Protein AF-0000000084917570 (afdb_homodimer)

Radius of gyration: 26.4 Å; Cα contacts (8 Å, |Δi|>4): 938; chains: 2; bounding box: 60×86×59 Å

pLDDT: mean 88.28, std 9.29, range [51.84, 98.56]

Secondary structure (DSSP, 8-state):
--HHHHHHHHHHHHS-TTS-HHHHHHHHHT--HHHHHHHHTTSSPPBHHHHHHHHHHTT--HHHHH--SSEEEEEEPPP--SHHHHHHHHHHHHHHHGGGGSS--EEEEEESSS-GGGS-SSSHHHHHHHHHHHHHH-TT----GGG----GGGHHHHHHHHHHHHHSEEEEEE-TTTTHHHHHHHHHHHHTTSS-HHHHHHHHHHHHHHHHHHHHHHH-SSSSEEEEE-SS-----EEEEE-SS-EEEEEEEETTEEEEE--HHHHHHHHHHHHHHHHTSEESTTS-HHHHHHHHHHHHHHHHHHHHHHHHHH-/--HHHHHHHHHHHHS-TTS-HHHHHHHHHT--HHHHH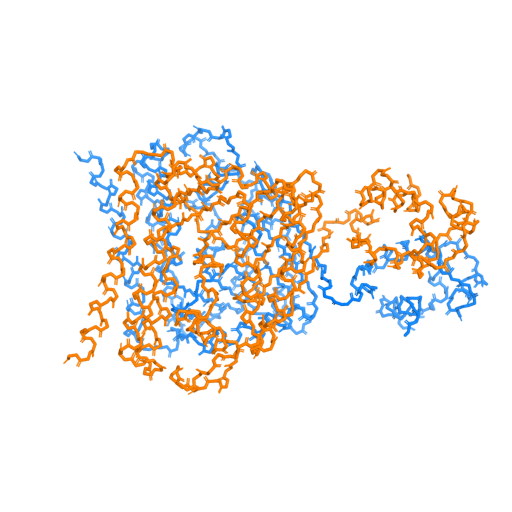HHHTTSSPPBHHHHHHHHHHTT--HHHHHH--SEEEEEEPPP--SHHHHHHHHHHHHHHHGGGGSS--EEEEEESSS-GGGS-SSSHHHHHHHHHHHHHH-TT----GGG----GGGHHHHHHHHHHHHHSEEEEEE-TTTTHHHHHHHHHHHHTTSS-HHHHHHHHHHHHHHHHHHHHHHH-SSSSEEEEE-SS-----EEEEE-SS-EEEEEEEETTEEEEE--HHHHHHHHHHHHHHHHTSEESTTS-HHHHHHHHHHHHHHHHHHHHHHHHHH-

Organism: Flavobacterium indicum (strain DSM 17447 / CIP 109464 / GPTSA100-9) (NCBI:txid1094466)

Foldseek 3Di:
DPLLQLLLVVVCVQDDPVDDSLVVLCVQQVHDSVVSVCSNVPVDDDDPVSSVSSCVVSVNDSCVRPPDDDDDDWDKQDDDQDLVSVLVLLVVVLVVLVVCLVDAKEKEWEFLADAPLLLDADDLSVLLLVVLSNVVNYVPDPAASVPRDRDCVSNVSSVSVNVSCQRYQYEYEDELCHHVVSLVSLLVCDVVVRYDLVSSVRSLVSSLVSLVVLLVQLQDPPGSYWYWYQHPDNTQGKMWMDDPPWIKIWGDDDDRMTIIDGDPVVRVVVVVVVVVSRVNTHTSSPDDPVVSCVSSVSNVVVSVVSNVVSVVVVD/DPLLQLLLVVVCLLDDPVDDSLVVLCVQQVHDSVVSVCSNVPVDDDDPVSSVSSCVVSVNDSCVSPVVDPDDDWDKQDDDQDLVSVLVLLVVVLVVLVVCLVDAKEKEWEFLADAPLLLDADDLSVLLLVVLSNVVNYVPDPAASVPRDRDCPSNVSSVSVNVSCQRYQYEYEDELCHHVVSLVSLLVCDVVVRYDLVSSVRSLVSSLVSLVVLLVQLQDPPGSYWYWYQHPDNTQGKMWMDDPRWIKIWGDDDDRMIIIDGDPVVRVVVVVVVVVSRVNTHTSSPDDPVVSCVSSVSNVVVSVVSNVVSVVVVD

Nearest PDB structures (foldseek):
  3op9-assembly1_A  TM=5.181E-01  e=2.361E-02  Listeria innocua
  4ia8-assembly1_B  TM=7.062E-01  e=4.917E-01  Enterobacter sp. RFL1396
  3g5g-assembly5_I  TM=7.126E-01  e=8.934E-01  Enterobacter sp. RFL1396
  6jq1-assembly1_A  TM=5.997E-01  e=4.029E-01  Deinococcus geothermalis DSM 11300
  3g5g-assembly1_A  TM=7.141E-01  e=1.398E+00  Enterobacter sp. RFL1396

Sequence (630 aa):
MKNQELLLKHIRTKISNKQSLLEEIAQTLSISYDAAHRRVSGKTKFTIEETIALCNHYSISMDQLFLNGNNYILEKTKTIKSVLDFKDYLSNSVQILNRYKSAPSTAFYSAKDIPLHYTIGGSLLSKFKLYVWISMLNAEQNNKFEHFSLNTSMLEESSQLITIFNSVNRIEIWNDTTINSSLQQLMYFFEAGLINFDNALLVLEEIKQIVEKVEQLTQSKKTNFELFYNELLLLNNTVLFTNTDDTHYFIPHNMLSYYVTSDKNICNEEQEYIYHQLKNSKSLSNSGTKDQKIFFNRMYQKIEFYKTKIIQYIEMKNQELLLKHIRTKISNKQSLLEEIAQTLSISYDAAHRRVSGKTKFTIEETIALCNHYSISMDQLFLNGNNYILEKTKTIKSVLDFKDYLSNSVQILNRYKSAPSTAFYSAKDIPLHYTIGGSLLSKFKLYVWISMLNAEQNNKFEHFSLNTSMLEESSQLITIFNSVNRIEIWNDTTINSSLQQLMYFFEAGLINFDNALLVLEEIKQIVEKVEQLTQSKKTNFELFYNELLLLNNTVLFTNTDDTHYFIPHNMLSYYVTSDKNICNEEQEYIYHQLKNSKSLSNSGTKDQKIFFNRMYQKIEFYKTKIIQYIE

Solvent-accessible surface area (backbone atoms only — not comparable to full-atom values): 33606 Å² total; per-residue (Å²): 132,57,67,66,55,53,50,53,55,52,49,52,72,75,45,59,90,87,54,54,67,50,58,48,48,11,60,75,67,69,49,50,66,66,58,25,46,33,41,76,69,59,77,38,78,47,32,46,65,52,46,51,50,51,27,59,73,70,69,46,58,50,39,69,71,63,47,67,82,51,54,40,66,31,36,48,55,68,75,49,68,46,72,68,40,44,35,50,50,38,44,52,50,36,66,68,51,54,70,43,60,81,46,82,23,38,34,41,34,33,23,36,42,70,57,63,68,78,47,46,61,75,46,69,45,19,47,48,51,52,51,50,52,43,41,58,58,27,86,79,56,80,71,40,50,89,76,57,75,78,66,72,80,38,43,60,38,32,48,50,41,36,50,45,61,70,63,24,35,30,40,36,35,36,36,93,52,15,58,45,42,63,53,38,37,52,51,51,37,38,75,69,66,33,35,54,71,68,58,50,53,50,34,51,50,48,53,50,48,51,54,52,49,53,53,52,45,30,71,40,84,86,50,58,48,41,37,27,45,30,74,51,58,76,49,66,48,32,36,38,40,38,43,96,87,48,51,42,36,36,39,55,70,55,96,70,26,38,31,41,32,61,50,65,68,61,44,50,53,49,51,52,49,49,54,40,49,52,69,70,23,46,51,44,44,79,44,56,70,63,61,43,49,53,57,52,45,54,49,52,50,52,52,51,50,52,51,50,50,58,59,56,68,78,106,132,58,66,66,56,52,51,52,54,53,50,53,72,73,43,59,90,88,54,54,66,50,57,50,48,11,60,75,66,70,49,51,64,66,59,24,45,33,41,76,72,59,76,37,77,48,33,45,65,51,45,51,50,51,27,62,73,70,70,47,40,49,34,31,73,70,59,73,39,59,43,40,59,28,37,43,54,67,74,49,70,46,72,67,40,45,36,49,51,38,44,51,51,36,64,68,49,54,70,44,60,81,46,84,22,38,36,41,35,33,24,35,41,71,56,64,66,77,46,46,58,74,46,69,45,19,47,46,52,51,49,50,51,43,41,59,59,27,85,79,56,80,69,39,50,87,75,58,74,78,66,70,82,38,43,61,38,32,48,52,42,35,49,46,60,69,64,23,34,32,38,37,34,36,35,92,52,14,58,45,42,62,54,36,37,52,51,51,36,38,75,70,66,33,36,56,72,68,60,50,52,51,34,51,48,48,55,49,48,50,53,51,50,52,53,50,46,30,70,40,85,87,49,57,48,39,37,27,45,31,74,51,58,79,48,69,48,32,36,37,40,37,44,97,86,48,49,40,34,37,40,54,71,54,97,69,25,36,30,40,35,63,50,63,67,62,45,50,53,48,50,52,50,50,53,41,49,52,68,69,25,46,50,43,44,81,44,57,72,64,61,42,49,54,58,52,46,55,49,52,50,51,53,49,50,53,51,50,50,59,59,56,66,79,106

Structure (mmCIF, N/CA/C/O backbone):
data_AF-0000000084917570-model_v1
#
loop_
_entity.id
_entity.type
_entity.pdbx_description
1 polymer 'Transcription regulator BetR N-terminal domain-containing protein'
#
loop_
_atom_site.group_PDB
_atom_site.id
_atom_site.type_symbol
_atom_site.label_atom_id
_atom_site.label_alt_id
_atom_site.label_comp_id
_atom_site.label_asym_id
_atom_site.label_entity_id
_atom_site.label_seq_id
_atom_site.pdbx_PDB_ins_code
_atom_site.Cartn_x
_atom_site.Cartn_y
_atom_site.Cartn_z
_atom_site.occupancy
_atom_site.B_iso_or_equiv
_atom_site.auth_seq_id
_atom_site.auth_comp_id
_atom_site.auth_asym_id
_atom_site.auth_atom_id
_atom_site.pdbx_PDB_model_num
ATOM 1 N N . MET A 1 1 ? -0.33 -35.25 2.361 1 51.84 1 MET A N 1
ATOM 2 C CA . MET A 1 1 ? -1.294 -35.594 1.32 1 51.84 1 MET A CA 1
ATOM 3 C C . MET A 1 1 ? -0.733 -35.281 -0.063 1 51.84 1 MET A C 1
ATOM 5 O O . MET A 1 1 ? -0.106 -34.25 -0.265 1 51.84 1 MET A O 1
ATOM 9 N N . LYS A 1 2 ? -0.771 -36.312 -1.114 1 84.75 2 LYS A N 1
ATOM 10 C CA . LYS A 1 2 ? -0.271 -36.188 -2.477 1 84.75 2 LYS A CA 1
ATOM 11 C C . LYS A 1 2 ? -1.052 -35.094 -3.236 1 84.75 2 LYS A C 1
ATOM 13 O O . LYS A 1 2 ? -2.246 -34.906 -2.998 1 84.75 2 LYS A O 1
ATOM 18 N N . ASN A 1 3 ? -0.419 -34.156 -3.887 1 88.31 3 ASN A N 1
ATOM 19 C CA . ASN A 1 3 ? -1.024 -33.062 -4.602 1 88.31 3 ASN A CA 1
ATOM 20 C C . ASN A 1 3 ? -2.197 -33.5 -5.465 1 88.31 3 ASN A C 1
ATOM 22 O O . ASN A 1 3 ? -3.193 -32.781 -5.594 1 88.31 3 ASN A O 1
ATOM 26 N N . GLN A 1 4 ? -2.041 -34.75 -5.879 1 92.62 4 GLN A N 1
ATOM 27 C CA . GLN A 1 4 ? -3.121 -35.312 -6.691 1 92.62 4 GLN A CA 1
ATOM 28 C C . GLN A 1 4 ? -4.379 -35.531 -5.852 1 92.62 4 GLN A C 1
ATOM 30 O O . GLN A 1 4 ? -5.488 -35.25 -6.297 1 92.62 4 GLN A O 1
ATOM 35 N N . GLU A 1 5 ? -4.168 -36.031 -4.703 1 91.31 5 GLU A N 1
ATOM 36 C CA . GLU A 1 5 ? -5.289 -36.25 -3.791 1 91.31 5 GLU A CA 1
ATOM 37 C C . GLU A 1 5 ? -5.918 -34.906 -3.387 1 91.31 5 GLU A C 1
ATOM 39 O O . GLU A 1 5 ? -7.137 -34.812 -3.26 1 91.31 5 GLU A O 1
ATOM 44 N N . LEU A 1 6 ? -5.102 -33.969 -3.15 1 90.06 6 LEU A N 1
ATOM 45 C CA . LEU A 1 6 ? -5.566 -32.625 -2.795 1 90.06 6 LEU A CA 1
ATOM 46 C C . LEU A 1 6 ? -6.445 -32.062 -3.896 1 90.06 6 LEU A C 1
ATOM 48 O O . LEU A 1 6 ? -7.484 -31.453 -3.615 1 90.06 6 LEU A O 1
ATOM 52 N N . LEU A 1 7 ? -5.988 -32.219 -5.09 1 92.69 7 LEU A N 1
ATOM 53 C CA . LEU A 1 7 ? -6.742 -31.719 -6.238 1 92.69 7 LEU A CA 1
ATOM 54 C C . LEU A 1 7 ? -8.102 -32.406 -6.328 1 92.69 7 LEU A C 1
ATOM 56 O O . LEU A 1 7 ? -9.125 -31.734 -6.496 1 92.69 7 LEU A O 1
ATOM 60 N N . LEU A 1 8 ? -8.078 -33.688 -6.109 1 93.12 8 LEU A N 1
ATOM 61 C CA . LEU A 1 8 ? -9.312 -34.469 -6.219 1 93.12 8 LEU A CA 1
ATOM 62 C C . LEU A 1 8 ? -10.281 -34.094 -5.105 1 93.12 8 LEU A C 1
ATOM 64 O O . LEU A 1 8 ? -11.492 -34 -5.336 1 93.12 8 LEU A O 1
ATOM 68 N N . LYS A 1 9 ? -9.719 -33.875 -3.959 1 90.38 9 LYS A N 1
ATOM 69 C CA . LYS A 1 9 ? -10.547 -33.469 -2.832 1 90.38 9 LYS A CA 1
ATOM 70 C C . LYS A 1 9 ? -11.203 -32.125 -3.109 1 90.38 9 LYS A C 1
ATOM 72 O O . LYS A 1 9 ? -12.383 -31.922 -2.793 1 90.38 9 LYS A O 1
ATOM 77 N N . HIS A 1 10 ? -10.445 -31.234 -3.66 1 86.44 10 HIS A N 1
ATOM 78 C CA . HIS A 1 10 ? -10.977 -29.906 -3.963 1 86.44 10 HIS A CA 1
ATOM 79 C C . HIS A 1 10 ? -12.047 -29.969 -5.047 1 86.44 10 HIS A C 1
ATOM 81 O O . HIS A 1 10 ? -13.078 -29.297 -4.949 1 86.44 10 HIS A O 1
ATOM 87 N N . ILE A 1 11 ? -11.859 -30.75 -6.043 1 89.5 11 ILE A N 1
ATOM 88 C CA . ILE A 1 11 ? -12.828 -30.922 -7.121 1 89.5 11 ILE A CA 1
ATOM 89 C C . ILE A 1 11 ? -14.133 -31.484 -6.566 1 89.5 11 ILE A C 1
ATOM 91 O O . ILE A 1 11 ? -15.219 -31.062 -6.969 1 89.5 11 ILE A O 1
ATOM 95 N N . ARG A 1 12 ? -13.953 -32.312 -5.641 1 88.56 12 ARG A N 1
ATOM 96 C CA . ARG A 1 12 ? -15.125 -32.938 -5.023 1 88.56 12 ARG A CA 1
ATOM 97 C C . ARG A 1 12 ? -16.016 -31.891 -4.367 1 88.56 12 ARG A C 1
ATOM 99 O O . ARG A 1 12 ? -17.234 -32 -4.352 1 88.56 12 ARG A O 1
ATOM 106 N N . THR A 1 13 ? -15.367 -30.859 -3.865 1 81.44 13 THR A N 1
ATOM 107 C CA . THR A 1 13 ? -16.125 -29.797 -3.207 1 81.44 13 THR A CA 1
ATOM 108 C C . THR A 1 13 ? -16.859 -28.938 -4.234 1 81.44 13 THR A C 1
ATOM 110 O O . THR A 1 13 ? -17.766 -28.188 -3.885 1 81.44 13 THR A O 1
ATOM 113 N N . LYS A 1 14 ? -16.469 -29 -5.434 1 73.38 14 LYS A N 1
ATOM 114 C CA . LYS A 1 14 ? -17.016 -28.141 -6.488 1 73.38 14 LYS A CA 1
ATOM 115 C C . LYS A 1 14 ? -18.125 -28.844 -7.254 1 73.38 14 LYS A C 1
ATOM 117 O O . LYS A 1 14 ? -18.844 -28.219 -8.023 1 73.38 14 LYS A O 1
ATOM 122 N N . ILE A 1 15 ? -18.266 -30.172 -7.039 1 79.44 15 ILE A N 1
ATOM 123 C CA . ILE A 1 15 ? -19.281 -30.906 -7.777 1 79.44 15 ILE A CA 1
ATOM 124 C C . ILE A 1 15 ? -20.391 -31.359 -6.828 1 79.44 15 ILE A C 1
ATOM 126 O O . ILE A 1 15 ? -20.172 -31.469 -5.621 1 79.44 15 ILE A O 1
ATOM 130 N N . SER A 1 16 ? -21.578 -31.438 -7.359 1 75.88 16 SER A N 1
ATOM 131 C CA . SER A 1 16 ? -22.719 -31.859 -6.555 1 75.88 16 SER A CA 1
ATOM 132 C C . SER A 1 16 ? -22.484 -33.25 -5.953 1 75.88 16 SER A C 1
ATOM 134 O O . SER A 1 16 ? -21.781 -34.062 -6.531 1 75.88 16 SER A O 1
ATOM 136 N N . ASN A 1 17 ? -22.953 -33.469 -4.73 1 78.38 17 ASN A N 1
ATOM 137 C CA . ASN A 1 17 ? -22.828 -34.75 -4.062 1 78.38 17 ASN A CA 1
ATOM 138 C C . ASN A 1 17 ? -23.422 -35.875 -4.898 1 78.38 17 ASN A C 1
ATOM 140 O O . ASN A 1 17 ? -23.078 -37.062 -4.695 1 78.38 17 ASN A O 1
ATOM 144 N N . LYS A 1 18 ? -24.297 -35.469 -5.844 1 77 18 LYS A N 1
ATOM 145 C CA . LYS A 1 18 ? -24.984 -36.469 -6.676 1 77 18 LYS A CA 1
ATOM 146 C C . LYS A 1 18 ? -24.094 -36.875 -7.848 1 77 18 LYS A C 1
ATOM 148 O O . LYS A 1 18 ? -24.328 -37.938 -8.453 1 77 18 LYS A O 1
ATOM 153 N N . GLN A 1 19 ? -23.016 -36.125 -8.039 1 80.31 19 GLN A N 1
ATOM 154 C CA . GLN A 1 19 ? -22.156 -36.406 -9.195 1 80.31 19 GLN A CA 1
ATOM 155 C C . GLN A 1 19 ? -20.984 -37.281 -8.805 1 80.31 19 GLN A C 1
ATOM 157 O O . GLN A 1 19 ? -20.422 -37.125 -7.719 1 80.31 19 GLN A O 1
ATOM 162 N N . SER A 1 20 ? -20.734 -38.25 -9.742 1 89.62 20 SER A N 1
ATOM 163 C CA . SER A 1 20 ? -19.578 -39.125 -9.555 1 89.62 20 SER A CA 1
ATOM 164 C C . SER A 1 20 ? -18.281 -38.438 -9.953 1 89.62 20 SER A C 1
ATOM 166 O O . SER A 1 20 ? -18.156 -37.938 -11.07 1 89.62 20 SER A O 1
ATOM 168 N N . LEU A 1 21 ? -17.344 -38.406 -9.062 1 92.88 21 LEU A N 1
ATOM 169 C CA . LEU A 1 21 ? -16.047 -37.812 -9.32 1 92.88 21 LEU A CA 1
ATOM 170 C C . LEU A 1 21 ? -15.375 -38.469 -10.523 1 92.88 21 LEU A C 1
ATOM 172 O O . LEU A 1 21 ? -14.766 -37.781 -11.352 1 92.88 21 LEU A O 1
ATOM 176 N N . LEU A 1 22 ? -15.602 -39.812 -10.594 1 93.12 22 LEU A N 1
ATOM 177 C CA . LEU A 1 22 ? -14.992 -40.562 -11.672 1 93.12 22 LEU A CA 1
ATOM 178 C C . LEU A 1 22 ? -15.555 -40.156 -13.023 1 93.12 22 LEU A C 1
ATOM 180 O O . LEU A 1 22 ? -14.805 -39.969 -13.984 1 93.12 22 LEU A O 1
ATOM 184 N N . GLU A 1 23 ? -16.766 -40 -13.07 1 92.44 23 GLU A N 1
ATOM 185 C CA . GLU A 1 23 ? -17.422 -39.594 -14.312 1 92.44 23 GLU A CA 1
ATOM 186 C C . GLU A 1 23 ? -17.016 -38.156 -14.711 1 92.44 23 GLU A C 1
ATOM 188 O O . GLU A 1 23 ? -16.797 -37.875 -15.891 1 92.44 23 GLU A O 1
ATOM 193 N N . GLU A 1 24 ? -16.938 -37.344 -13.734 1 91.94 24 GLU A N 1
ATOM 194 C CA . GLU A 1 24 ? -16.562 -35.969 -13.969 1 91.94 24 GLU A CA 1
ATOM 195 C C . GLU A 1 24 ? -15.156 -35.875 -14.539 1 91.94 24 GLU A C 1
ATOM 197 O O . GLU A 1 24 ? -14.914 -35.125 -15.492 1 91.94 24 GLU A O 1
ATOM 202 N N . ILE A 1 25 ? -14.25 -36.594 -13.969 1 94.19 25 ILE A N 1
ATOM 203 C CA . ILE A 1 25 ? -12.859 -36.562 -14.398 1 94.19 25 ILE A CA 1
ATOM 204 C C . ILE A 1 25 ? -12.742 -37.156 -15.805 1 94.19 25 ILE A C 1
ATOM 206 O O . ILE A 1 25 ? -12.039 -36.594 -16.656 1 94.19 25 ILE A O 1
ATOM 210 N N . ALA A 1 26 ? -13.461 -38.25 -16.047 1 94.62 26 ALA A N 1
ATOM 211 C CA . ALA A 1 26 ? -13.453 -38.906 -17.359 1 94.62 26 ALA A CA 1
ATOM 212 C C . ALA A 1 26 ? -13.953 -37.938 -18.438 1 94.62 26 ALA A C 1
ATOM 214 O O . ALA A 1 26 ? -13.367 -37.844 -19.516 1 94.62 26 ALA A O 1
ATOM 215 N N . GLN A 1 27 ? -14.938 -37.281 -18.125 1 92.25 27 GLN A N 1
ATOM 216 C CA . GLN A 1 27 ? -15.547 -36.344 -19.078 1 92.25 27 GLN A CA 1
ATOM 217 C C . GLN A 1 27 ? -14.656 -35.125 -19.312 1 92.25 27 GLN A C 1
ATOM 219 O O . GLN A 1 27 ? -14.414 -34.75 -20.469 1 92.25 27 GLN A O 1
ATOM 224 N N . THR A 1 28 ? -14.195 -34.562 -18.219 1 91.44 28 THR A N 1
ATOM 225 C CA . THR A 1 28 ? -13.398 -33.344 -18.312 1 91.44 28 THR A CA 1
ATOM 226 C C . THR A 1 28 ? -12.102 -33.594 -19.078 1 91.44 28 THR A C 1
ATOM 228 O O . THR A 1 28 ? -11.656 -32.75 -19.859 1 91.44 28 THR A O 1
ATOM 231 N N . LEU A 1 29 ? -11.523 -34.719 -18.859 1 94.19 29 LEU A N 1
ATOM 232 C CA . LEU A 1 29 ? -10.234 -35.031 -19.469 1 94.19 29 LEU A CA 1
ATOM 233 C C . LEU A 1 29 ? -10.406 -35.812 -20.766 1 94.19 29 LEU A C 1
ATOM 235 O O . LEU A 1 29 ? -9.438 -36.062 -21.469 1 94.19 29 LEU A O 1
ATOM 239 N N . SER A 1 30 ? -11.602 -36.188 -21.078 1 93.88 30 SER A N 1
ATOM 240 C CA . SER A 1 30 ? -11.922 -36.969 -22.25 1 93.88 30 SER A CA 1
ATOM 241 C C . SER A 1 30 ? -11.133 -38.281 -22.281 1 93.88 30 SER A C 1
ATOM 243 O O . SER A 1 30 ? -10.484 -38.594 -23.281 1 93.88 30 SER A O 1
ATOM 245 N N . ILE A 1 31 ? -11.156 -38.969 -21.203 1 94.31 31 ILE A N 1
ATOM 246 C CA . ILE A 1 31 ? -10.492 -40.25 -21.094 1 94.31 31 ILE A CA 1
ATOM 247 C C . ILE A 1 31 ? -11.508 -41.312 -20.703 1 94.31 31 ILE A C 1
ATOM 249 O O . ILE A 1 31 ? -12.656 -41 -20.391 1 94.31 31 ILE A O 1
ATOM 253 N N . SER A 1 32 ? -11.125 -42.594 -20.781 1 93.75 32 SER A N 1
ATOM 254 C CA . SER A 1 32 ? -12.023 -43.688 -20.453 1 93.75 32 SER A CA 1
ATOM 255 C C . SER A 1 32 ? -12.305 -43.75 -18.953 1 93.75 32 SER A C 1
ATOM 257 O O . SER A 1 32 ? -11.562 -43.188 -18.156 1 93.75 32 SER A O 1
ATOM 259 N N . TYR A 1 33 ? -13.391 -44.375 -18.641 1 93.75 33 TYR A N 1
ATOM 260 C CA . TYR A 1 33 ? -13.766 -44.594 -17.25 1 93.75 33 TYR A CA 1
ATOM 261 C C . TYR A 1 33 ? -12.656 -45.281 -16.484 1 93.75 33 TYR A C 1
ATOM 263 O O . TYR A 1 33 ? -12.367 -44.969 -15.336 1 93.75 33 TYR A O 1
ATOM 271 N N . ASP A 1 34 ? -12.047 -46.188 -17.125 1 94.06 34 ASP A N 1
ATOM 272 C CA . ASP A 1 34 ? -10.953 -46.938 -16.5 1 94.06 34 ASP A CA 1
ATOM 273 C C . ASP A 1 34 ? -9.75 -46.031 -16.25 1 94.06 34 ASP A C 1
ATOM 275 O O . ASP A 1 34 ? -9.109 -46.125 -15.203 1 94.06 34 ASP A O 1
ATOM 279 N N . ALA A 1 35 ? -9.445 -45.344 -17.203 1 94.94 35 ALA A N 1
ATOM 280 C CA . ALA A 1 35 ? -8.336 -44.406 -17.047 1 94.94 35 ALA A CA 1
ATOM 281 C C . ALA A 1 35 ? -8.602 -43.406 -15.922 1 94.94 35 ALA A C 1
ATOM 283 O O . ALA A 1 35 ? -7.707 -43.094 -15.133 1 94.94 35 ALA A O 1
ATOM 284 N N . ALA A 1 36 ? -9.789 -42.938 -15.844 1 95.31 36 ALA A N 1
ATOM 285 C CA . ALA A 1 36 ? -10.18 -42.031 -14.773 1 95.31 36 ALA A CA 1
ATOM 286 C C . ALA A 1 36 ? -10.086 -42.688 -13.406 1 95.31 36 ALA A C 1
ATOM 288 O O . ALA A 1 36 ? -9.633 -42.094 -12.438 1 95.31 36 ALA A O 1
ATOM 289 N N . HIS A 1 37 ? -10.523 -43.938 -13.375 1 95 37 HIS A N 1
ATOM 290 C CA . HIS A 1 37 ? -10.43 -44.688 -12.125 1 95 37 HIS A CA 1
ATOM 291 C C . HIS A 1 37 ? -8.984 -44.812 -11.656 1 95 37 HIS A C 1
ATOM 293 O O . HIS A 1 37 ? -8.703 -44.688 -10.461 1 95 37 HIS A O 1
ATOM 299 N N . ARG A 1 38 ? -8.07 -45 -12.578 1 94.62 38 ARG A N 1
ATOM 300 C CA . ARG A 1 38 ? -6.656 -45.125 -12.242 1 94.62 38 ARG A CA 1
ATOM 301 C C . ARG A 1 38 ? -6.102 -43.812 -11.711 1 94.62 38 ARG A C 1
ATOM 303 O O . ARG A 1 38 ? -5.238 -43.812 -10.828 1 94.62 38 ARG A O 1
ATOM 310 N N . ARG A 1 39 ? -6.559 -42.719 -12.18 1 93.94 39 ARG A N 1
ATOM 311 C CA . ARG A 1 39 ? -6.137 -41.406 -11.703 1 93.94 39 ARG A CA 1
ATOM 312 C C . ARG A 1 39 ? -6.695 -41.125 -10.312 1 93.94 39 ARG A C 1
ATOM 314 O O . ARG A 1 39 ? -5.965 -40.688 -9.414 1 93.94 39 ARG A O 1
ATOM 321 N N . VAL A 1 40 ? -7.941 -41.375 -10.148 1 93.25 40 VAL A N 1
ATOM 322 C CA . VAL A 1 40 ? -8.641 -41.062 -8.914 1 93.25 40 VAL A CA 1
ATOM 323 C C . VAL A 1 40 ? -8.133 -41.938 -7.773 1 93.25 40 VAL A C 1
ATOM 325 O O . VAL A 1 40 ? -8.039 -41.5 -6.629 1 93.25 40 VAL A O 1
ATOM 328 N N . SER A 1 41 ? -7.773 -43.188 -8.164 1 92 41 SER A N 1
ATOM 329 C CA . SER A 1 41 ? -7.285 -44.125 -7.16 1 92 41 SER A CA 1
ATOM 330 C C . SER A 1 41 ? -5.805 -43.906 -6.871 1 92 41 SER A C 1
ATOM 332 O O . SER A 1 41 ? -5.238 -44.531 -5.977 1 92 41 SER A O 1
ATOM 334 N N . GLY A 1 42 ? -5.199 -43.094 -7.633 1 91.06 42 GLY A N 1
ATOM 335 C CA . GLY A 1 42 ? -3.803 -42.75 -7.395 1 91.06 42 GLY A CA 1
ATOM 336 C C . GLY A 1 42 ? -2.836 -43.719 -8.047 1 91.06 42 GLY A C 1
ATOM 337 O O . GLY A 1 42 ? -1.621 -43.594 -7.875 1 91.06 42 GLY A O 1
ATOM 338 N N . LYS A 1 43 ? -3.344 -44.688 -8.812 1 91.5 43 LYS A N 1
ATOM 339 C CA . LYS A 1 43 ? -2.486 -45.625 -9.492 1 91.5 43 LYS A CA 1
ATOM 340 C C . LYS A 1 43 ? -1.681 -44.969 -10.602 1 91.5 43 LYS A C 1
ATOM 342 O O . LYS A 1 43 ? -0.553 -45.375 -10.891 1 91.5 43 LYS A O 1
ATOM 347 N N . THR A 1 44 ? -2.293 -44.062 -11.25 1 93.31 44 THR A N 1
ATOM 348 C CA . THR A 1 44 ? -1.636 -43.25 -12.258 1 93.31 44 THR A CA 1
ATOM 349 C C . THR A 1 44 ? -1.699 -41.781 -11.883 1 93.31 44 THR A C 1
ATOM 351 O O . THR A 1 44 ? -2.73 -41.281 -11.414 1 93.31 44 THR A O 1
ATOM 354 N N . LYS A 1 45 ? -0.588 -41.031 -12.117 1 93.81 45 LYS A N 1
ATOM 355 C CA . LYS A 1 45 ? -0.532 -39.625 -11.781 1 93.81 45 LYS A CA 1
ATOM 356 C C . LYS A 1 45 ? -1.076 -38.75 -12.914 1 93.81 45 LYS A C 1
ATOM 358 O O . LYS A 1 45 ? -0.893 -39.094 -14.094 1 93.81 45 LYS A O 1
ATOM 363 N N . PHE A 1 46 ? -1.717 -37.594 -12.531 1 93.81 46 PHE A N 1
ATOM 364 C CA . PHE A 1 46 ? -2.115 -36.656 -13.547 1 93.81 46 PHE A CA 1
ATOM 365 C C . PHE A 1 46 ? -0.895 -36.031 -14.234 1 93.81 46 PHE A C 1
ATOM 367 O O . PHE A 1 46 ? 0.11 -35.75 -13.578 1 93.81 46 PHE A O 1
ATOM 374 N N . THR A 1 47 ? -1.033 -35.938 -15.531 1 92.69 47 THR A N 1
ATOM 375 C CA . THR A 1 47 ? -0.026 -35.156 -16.266 1 92.69 47 THR A CA 1
ATOM 376 C C . THR A 1 47 ? -0.224 -33.656 -16.047 1 92.69 47 THR A C 1
ATOM 378 O O . THR A 1 47 ? -1.257 -33.25 -15.523 1 92.69 47 THR A O 1
ATOM 381 N N . ILE A 1 48 ? 0.76 -32.875 -16.484 1 92.62 48 ILE A N 1
ATOM 382 C CA . ILE A 1 48 ? 0.685 -31.406 -16.422 1 92.62 48 ILE A CA 1
ATOM 383 C C . ILE A 1 48 ? -0.525 -30.922 -17.203 1 92.62 48 ILE A C 1
ATOM 385 O O . ILE A 1 48 ? -1.279 -30.062 -16.719 1 92.62 48 ILE A O 1
ATOM 389 N N . GLU A 1 49 ? -0.795 -31.531 -18.328 1 91.62 49 GLU A N 1
ATOM 390 C CA . GLU A 1 49 ? -1.922 -31.109 -19.156 1 91.62 49 GLU A CA 1
ATOM 391 C C . GLU A 1 49 ? -3.252 -31.438 -18.484 1 91.62 49 GLU A C 1
ATOM 393 O O . GLU A 1 49 ? -4.18 -30.625 -18.5 1 91.62 49 GLU A O 1
ATOM 398 N N . GLU A 1 50 ? -3.254 -32.562 -17.922 1 92.81 50 GLU A N 1
ATOM 399 C CA . GLU A 1 50 ? -4.48 -33 -17.234 1 92.81 50 GLU A CA 1
ATOM 400 C C . GLU A 1 50 ? -4.758 -32.125 -16.016 1 92.81 50 GLU A C 1
ATOM 402 O O . GLU A 1 50 ? -5.902 -31.734 -15.773 1 92.81 50 GLU A O 1
ATOM 407 N N . THR A 1 51 ? -3.68 -31.844 -15.297 1 92.19 51 THR A N 1
ATOM 408 C CA . THR A 1 51 ? -3.803 -31.016 -14.102 1 92.19 51 THR A CA 1
ATOM 409 C C . THR A 1 51 ? -4.344 -29.641 -14.453 1 92.19 51 THR A C 1
ATOM 411 O O . THR A 1 51 ? -5.293 -29.156 -13.828 1 92.19 51 THR A O 1
ATOM 414 N N . ILE A 1 52 ? -3.783 -29.031 -15.461 1 89.5 52 ILE A N 1
ATOM 415 C CA . ILE A 1 52 ? -4.164 -27.688 -15.883 1 89.5 52 ILE A CA 1
ATOM 416 C C . ILE A 1 52 ? -5.602 -27.703 -16.406 1 89.5 52 ILE A C 1
ATOM 418 O O . ILE A 1 52 ? -6.387 -26.797 -16.094 1 89.5 52 ILE A O 1
ATOM 422 N N . ALA A 1 53 ? -5.922 -28.734 -17.125 1 88.88 53 ALA A N 1
ATOM 423 C CA . ALA A 1 53 ? -7.273 -28.859 -17.672 1 88.88 53 ALA A CA 1
ATOM 424 C C . ALA A 1 53 ? -8.312 -28.938 -16.547 1 88.88 53 ALA A C 1
ATOM 426 O O . ALA A 1 53 ? -9.359 -28.297 -16.625 1 88.88 53 ALA A O 1
ATOM 427 N N . LEU A 1 54 ? -7.992 -29.719 -15.578 1 91.19 54 LEU A N 1
ATOM 428 C CA . LEU A 1 54 ? -8.906 -29.859 -14.453 1 91.19 54 LEU A CA 1
ATOM 429 C C . LEU A 1 54 ? -9.047 -28.547 -13.695 1 91.19 54 LEU A C 1
ATOM 431 O O . LEU A 1 54 ? -10.164 -28.125 -13.383 1 91.19 54 LEU A O 1
ATOM 435 N N . CYS A 1 55 ? -7.934 -27.922 -13.406 1 84.88 55 CYS A N 1
ATOM 436 C CA . CYS A 1 55 ? -7.953 -26.672 -12.648 1 84.88 55 CYS A CA 1
ATOM 437 C C . CYS A 1 55 ? -8.68 -25.578 -13.422 1 84.88 55 CYS A C 1
ATOM 439 O O . CYS A 1 55 ? -9.43 -24.797 -12.836 1 84.88 55 CYS A O 1
ATOM 441 N N . ASN A 1 56 ? -8.5 -25.562 -14.695 1 78.69 56 ASN A N 1
ATOM 442 C CA . ASN A 1 56 ? -9.195 -24.609 -15.547 1 78.69 56 ASN A CA 1
ATOM 443 C C . ASN A 1 56 ? -10.703 -24.875 -15.562 1 78.69 56 ASN A C 1
ATOM 445 O O . ASN A 1 56 ? -11.5 -23.938 -15.414 1 78.69 56 ASN A O 1
ATOM 449 N N . HIS A 1 57 ? -11.023 -26.094 -15.734 1 79.69 57 HIS A N 1
ATOM 450 C CA . HIS A 1 57 ? -12.422 -26.484 -15.844 1 79.69 57 HIS A CA 1
ATOM 451 C C . HIS A 1 57 ? -13.195 -26.141 -14.57 1 79.69 57 HIS A C 1
ATOM 453 O O . HIS A 1 57 ? -14.328 -25.672 -14.633 1 79.69 57 HIS A O 1
ATOM 459 N N . TYR A 1 58 ? -12.609 -26.359 -13.453 1 77.62 58 TYR A N 1
ATOM 460 C CA . TYR A 1 58 ? -13.297 -26.172 -12.18 1 77.62 58 TYR A CA 1
ATOM 461 C C . TYR A 1 58 ? -12.906 -24.828 -11.547 1 77.62 58 TYR A C 1
ATOM 463 O O . TYR A 1 58 ? -13.195 -24.594 -10.375 1 77.62 58 TYR A O 1
ATOM 471 N N . SER A 1 59 ? -12.117 -24.016 -12.258 1 70.75 59 SER A N 1
ATOM 472 C CA . SER A 1 59 ? -11.703 -22.688 -11.797 1 70.75 59 SER A CA 1
ATOM 473 C C . SER A 1 59 ? -10.961 -22.781 -10.469 1 70.75 59 SER A C 1
ATOM 475 O O . SER A 1 59 ? -11.273 -22.047 -9.523 1 70.75 59 SER A O 1
ATOM 477 N N . ILE A 1 60 ? -10.07 -23.734 -10.5 1 74.69 60 ILE A N 1
ATOM 478 C CA . ILE A 1 60 ? -9.234 -23.922 -9.312 1 74.69 60 ILE A CA 1
ATOM 479 C C . ILE A 1 60 ? -7.918 -23.172 -9.492 1 74.69 60 ILE A C 1
ATOM 481 O O . ILE A 1 60 ? -7.246 -23.312 -10.516 1 74.69 60 ILE A O 1
ATOM 485 N N . SER A 1 61 ? -7.629 -22.312 -8.586 1 69.81 61 SER A N 1
ATOM 486 C CA . SER A 1 61 ? -6.305 -21.688 -8.555 1 69.81 61 SER A CA 1
ATOM 487 C C . SER A 1 61 ? -5.234 -22.703 -8.148 1 69.81 61 SER A C 1
ATOM 489 O O . SER A 1 61 ? -5.242 -23.203 -7.02 1 69.81 61 SER A O 1
ATOM 491 N N . MET A 1 62 ? -4.348 -23.109 -9.07 1 80.31 62 MET A N 1
ATOM 492 C CA . MET A 1 62 ? -3.291 -24.078 -8.773 1 80.31 62 MET A CA 1
ATOM 493 C C . MET A 1 62 ? -2.363 -23.547 -7.684 1 80.31 62 MET A C 1
ATOM 495 O O . MET A 1 62 ? -1.925 -24.312 -6.816 1 80.31 62 MET A O 1
ATOM 499 N N . ASP A 1 63 ? -2.121 -22.328 -7.797 1 73.88 63 ASP A N 1
ATOM 500 C CA . ASP A 1 63 ? -1.244 -21.734 -6.801 1 73.88 63 ASP A CA 1
ATOM 501 C C . ASP A 1 63 ? -1.834 -21.859 -5.398 1 73.88 63 ASP A C 1
ATOM 503 O O . ASP A 1 63 ? -1.129 -22.219 -4.453 1 73.88 63 ASP A O 1
ATOM 507 N N . GLN A 1 64 ? -3.045 -21.547 -5.258 1 68 64 GLN A N 1
ATOM 508 C CA . GLN A 1 64 ? -3.715 -21.625 -3.965 1 68 64 GLN A CA 1
ATOM 509 C C . GLN A 1 64 ? -3.75 -23.062 -3.455 1 68 64 GLN A C 1
ATOM 511 O O . GLN A 1 64 ? -3.6 -23.312 -2.256 1 68 64 GLN A O 1
ATOM 516 N N . LEU A 1 65 ? -3.938 -23.922 -4.387 1 76.06 65 LEU A N 1
ATOM 517 C CA . LEU A 1 65 ? -4.129 -25.312 -4.004 1 76.06 65 LEU A CA 1
ATOM 518 C C . LEU A 1 65 ? -2.797 -25.969 -3.645 1 76.06 65 LEU A C 1
ATOM 520 O O . LEU A 1 65 ? -2.725 -26.75 -2.701 1 76.06 65 LEU A O 1
ATOM 524 N N . PHE A 1 66 ? -1.841 -25.672 -4.453 1 79.75 66 PHE A N 1
ATOM 525 C CA . PHE A 1 66 ? -0.638 -26.484 -4.355 1 79.75 66 PHE A CA 1
ATOM 526 C C . PHE A 1 66 ? 0.483 -25.719 -3.662 1 79.75 66 PHE A C 1
ATOM 528 O O . PHE A 1 66 ? 1.446 -26.312 -3.18 1 79.75 66 PHE A O 1
ATOM 535 N N . LEU A 1 67 ? 0.403 -24.5 -3.951 1 62.81 67 LEU A N 1
ATOM 536 C CA . LEU A 1 67 ? 1.523 -23.75 -3.389 1 62.81 67 LEU A CA 1
ATOM 537 C C . LEU A 1 67 ? 1.437 -23.703 -1.868 1 62.81 67 LEU A C 1
ATOM 539 O O . LEU A 1 67 ? 0.35 -23.531 -1.309 1 62.81 67 LEU A O 1
ATOM 543 N N . ASN A 1 68 ? 2.312 -24.406 -1.397 1 57.69 68 ASN A N 1
ATOM 544 C CA . ASN A 1 68 ? 2.498 -24.391 0.049 1 57.69 68 ASN A CA 1
ATOM 545 C C . ASN A 1 68 ? 3.266 -23.141 0.492 1 57.69 68 ASN A C 1
ATOM 547 O O . ASN A 1 68 ? 3.9 -22.469 -0.326 1 57.69 68 ASN A O 1
ATOM 551 N N . GLY A 1 69 ? 2.928 -22.625 1.724 1 56.47 69 GLY A N 1
ATOM 552 C CA . GLY A 1 69 ? 3.797 -21.672 2.408 1 56.47 69 GLY A CA 1
ATOM 553 C C . GLY A 1 69 ? 3.275 -20.25 2.377 1 56.47 69 GLY A C 1
ATOM 554 O O . GLY A 1 69 ? 2.074 -20.016 2.537 1 56.47 69 GLY A O 1
ATOM 555 N N . ASN A 1 70 ? 4.152 -19.391 2.123 1 59.91 70 ASN A N 1
ATOM 556 C CA . ASN A 1 70 ? 3.971 -17.953 2.252 1 59.91 70 ASN A CA 1
ATOM 557 C C . ASN A 1 70 ? 3.604 -17.312 0.917 1 59.91 70 ASN A C 1
ATOM 559 O O . ASN A 1 70 ? 3.701 -16.094 0.762 1 59.91 70 ASN A O 1
ATOM 563 N N . ASN A 1 71 ? 3.096 -18.266 -0.059 1 63.03 71 ASN A N 1
ATOM 564 C CA . ASN A 1 71 ? 2.742 -17.688 -1.353 1 63.03 71 ASN A CA 1
ATOM 565 C C . ASN A 1 71 ? 1.237 -17.469 -1.476 1 63.03 71 ASN A C 1
ATOM 567 O O . ASN A 1 71 ? 0.446 -18.328 -1.063 1 63.03 71 ASN A O 1
ATOM 571 N N . TYR A 1 72 ? 0.887 -16.25 -1.797 1 65.44 72 TYR A N 1
ATOM 572 C CA . TYR A 1 72 ? -0.522 -15.906 -1.944 1 65.44 72 TYR A CA 1
ATOM 573 C C . TYR A 1 72 ? -0.823 -15.445 -3.363 1 65.44 72 TYR A C 1
ATOM 575 O O . TYR A 1 72 ? 0.05 -14.898 -4.043 1 65.44 72 TYR A O 1
ATOM 583 N N . ILE A 1 73 ? -1.941 -15.867 -3.713 1 63.12 73 ILE A N 1
ATOM 584 C CA . ILE A 1 73 ? -2.389 -15.484 -5.047 1 63.12 73 ILE A CA 1
ATOM 585 C C . ILE A 1 73 ? -3.221 -14.211 -4.969 1 63.12 73 ILE A C 1
ATOM 587 O O . ILE A 1 73 ? -4.156 -14.117 -4.168 1 63.12 73 ILE A O 1
ATOM 591 N N . LEU A 1 74 ? -2.734 -13.242 -5.723 1 72.44 74 LEU A N 1
ATOM 592 C CA . LEU A 1 74 ? -3.48 -11.992 -5.84 1 72.44 74 LEU A CA 1
ATOM 593 C C . LEU A 1 74 ? -3.881 -11.734 -7.285 1 72.44 74 LEU A C 1
ATOM 595 O O . LEU A 1 74 ? -3.148 -12.086 -8.211 1 72.44 74 LEU A O 1
ATOM 599 N N . GLU A 1 75 ? -5.141 -11.328 -7.441 1 74.62 75 GLU A N 1
ATOM 600 C CA . GLU A 1 75 ? -5.547 -10.805 -8.742 1 74.62 75 GLU A CA 1
ATOM 601 C C . GLU A 1 75 ? -5.242 -9.312 -8.852 1 74.62 75 GLU A C 1
ATOM 603 O O . GLU A 1 75 ? -5.504 -8.547 -7.922 1 74.62 75 GLU A O 1
ATOM 608 N N . LYS A 1 76 ? -4.605 -8.984 -9.945 1 77.81 76 LYS A N 1
ATOM 609 C CA . LYS A 1 76 ? -4.262 -7.582 -10.141 1 77.81 76 LYS A CA 1
ATOM 610 C C . LYS A 1 76 ? -5.117 -6.957 -11.242 1 77.81 76 LYS A C 1
ATOM 612 O O . LYS A 1 76 ? -5.387 -7.59 -12.266 1 77.81 76 LYS A O 1
ATOM 617 N N . THR A 1 77 ? -5.543 -5.777 -10.945 1 76.69 77 THR A N 1
ATOM 618 C CA . THR A 1 77 ? -6.203 -5.008 -11.992 1 76.69 77 THR A CA 1
ATOM 619 C C . THR A 1 77 ? -5.191 -4.535 -13.031 1 76.69 77 THR A C 1
ATOM 621 O O . THR A 1 77 ? -3.992 -4.469 -12.758 1 76.69 77 THR A O 1
ATOM 624 N N . LYS A 1 78 ? -5.785 -4.289 -14.156 1 73.69 78 LYS A N 1
ATOM 625 C CA . LYS A 1 78 ? -4.941 -3.709 -15.203 1 73.69 78 LYS A CA 1
ATOM 626 C C . LYS A 1 78 ? -4.457 -2.318 -14.805 1 73.69 78 LYS A C 1
ATOM 628 O O . LYS A 1 78 ? -5.156 -1.585 -14.109 1 73.69 78 LYS A O 1
ATOM 633 N N . THR A 1 79 ? -3.291 -2.023 -15.211 1 74.38 79 THR A N 1
ATOM 634 C CA . THR A 1 79 ? -2.768 -0.677 -15.016 1 74.38 79 THR A CA 1
ATOM 635 C C . THR A 1 79 ? -3.59 0.344 -15.797 1 74.38 79 THR A C 1
ATOM 637 O O . THR A 1 79 ? -3.914 0.123 -16.969 1 74.38 79 THR A O 1
ATOM 640 N N . ILE A 1 80 ? -3.918 1.411 -15.172 1 76.88 80 ILE A N 1
ATOM 641 C CA . ILE A 1 80 ? -4.75 2.436 -15.789 1 76.88 80 ILE A CA 1
ATOM 642 C C . ILE A 1 80 ? -3.873 3.398 -16.594 1 76.88 80 ILE A C 1
ATOM 644 O O . ILE A 1 80 ? -3.033 4.098 -16.016 1 76.88 80 ILE A O 1
ATOM 648 N N . LYS A 1 81 ? -4.008 3.432 -17.875 1 75.94 81 LYS A N 1
ATOM 649 C CA . LYS A 1 81 ? -3.246 4.32 -18.75 1 75.94 81 LYS A CA 1
ATOM 650 C C . LYS A 1 81 ? -4.172 5.223 -19.562 1 75.94 81 LYS A C 1
ATOM 652 O O . LYS A 1 81 ? -3.713 6.168 -20.203 1 75.94 81 LYS A O 1
ATOM 657 N N . SER A 1 82 ? -5.484 4.953 -19.469 1 79.5 82 SER A N 1
ATOM 658 C CA . SER A 1 82 ? -6.465 5.711 -20.234 1 79.5 82 SER A CA 1
ATOM 659 C C . SER A 1 82 ? -7.812 5.754 -19.516 1 79.5 82 SER A C 1
ATOM 661 O O . SER A 1 82 ? -8.016 5.055 -18.516 1 79.5 82 SER A O 1
ATOM 663 N N . VAL A 1 83 ? -8.672 6.5 -20.062 1 80.88 83 VAL A N 1
ATOM 664 C CA . VAL A 1 83 ? -10.023 6.594 -19.531 1 80.88 83 VAL A CA 1
ATOM 665 C C . VAL A 1 83 ? -10.727 5.242 -19.672 1 80.88 83 VAL A C 1
ATOM 667 O O . VAL A 1 83 ? -11.508 4.852 -18.797 1 80.88 83 VAL A O 1
ATOM 670 N N . LEU A 1 84 ? -10.422 4.598 -20.719 1 84.06 84 LEU A N 1
ATOM 671 C CA . LEU A 1 84 ? -11.023 3.285 -20.938 1 84.06 84 LEU A CA 1
ATOM 672 C C . LEU A 1 84 ? -10.539 2.281 -19.891 1 84.06 84 LEU A C 1
ATOM 674 O O . LEU A 1 84 ? -11.32 1.441 -19.438 1 84.06 84 LEU A O 1
ATOM 678 N N . ASP A 1 85 ? -9.312 2.383 -19.516 1 84.38 85 ASP A N 1
ATOM 679 C CA . ASP A 1 85 ? -8.773 1.516 -18.469 1 84.38 85 ASP A CA 1
ATOM 680 C C . ASP A 1 85 ? -9.453 1.782 -17.141 1 84.38 85 ASP A C 1
ATOM 682 O O . ASP A 1 85 ? -9.656 0.861 -16.344 1 84.38 85 ASP A O 1
ATOM 686 N N . PHE A 1 86 ? -9.766 3.006 -16.953 1 86.25 86 PHE A N 1
ATOM 687 C CA . PHE A 1 86 ? -10.453 3.363 -15.719 1 86.25 86 PHE A CA 1
ATOM 688 C C . PHE A 1 86 ? -11.859 2.789 -15.695 1 86.25 86 PHE A C 1
ATOM 690 O O . PHE A 1 86 ? -12.328 2.305 -14.656 1 86.25 86 PHE A O 1
ATOM 697 N N . LYS A 1 87 ? -12.484 2.893 -16.781 1 88.38 87 LYS A N 1
ATOM 698 C CA . LYS A 1 87 ? -13.805 2.283 -16.891 1 88.38 87 LYS A CA 1
ATOM 699 C C . LYS A 1 87 ? -13.75 0.792 -16.578 1 88.38 87 LYS A C 1
ATOM 701 O O . LYS A 1 87 ? -14.609 0.269 -15.859 1 88.38 87 LYS A O 1
ATOM 706 N N . ASP A 1 88 ? -12.789 0.156 -17.109 1 87.19 88 ASP A N 1
ATOM 707 C CA . ASP A 1 88 ? -12.609 -1.271 -16.859 1 87.19 88 ASP A CA 1
ATOM 708 C C . ASP A 1 88 ? -12.367 -1.537 -15.367 1 87.19 88 ASP A C 1
ATOM 710 O O . ASP A 1 88 ? -12.852 -2.525 -14.82 1 87.19 88 ASP A O 1
ATOM 714 N N . TYR A 1 89 ? -11.602 -0.659 -14.828 1 87.81 89 TYR A N 1
ATOM 715 C CA . TYR A 1 89 ? -11.328 -0.731 -13.398 1 87.81 89 TYR A CA 1
ATOM 716 C C . TYR A 1 89 ? -12.617 -0.671 -12.594 1 87.81 89 TYR A C 1
ATOM 718 O O . TYR A 1 89 ? -12.828 -1.49 -11.695 1 87.81 89 TYR A O 1
ATOM 726 N N . LEU A 1 90 ? -13.438 0.216 -12.906 1 90.69 90 LEU A N 1
ATOM 727 C CA . LEU A 1 90 ? -14.711 0.375 -12.203 1 90.69 90 LEU A CA 1
ATOM 728 C C . LEU A 1 90 ? -15.625 -0.821 -12.461 1 90.69 90 LEU A C 1
ATOM 730 O O . LEU A 1 90 ? -16.266 -1.328 -11.531 1 90.69 90 LEU A O 1
ATOM 734 N N . SER A 1 91 ? -15.617 -1.229 -13.672 1 91.56 91 SER A N 1
ATOM 735 C CA . SER A 1 91 ? -16.469 -2.354 -14.047 1 91.56 91 SER A CA 1
ATOM 736 C C . SER A 1 91 ? -16.062 -3.623 -13.312 1 91.56 91 SER A C 1
ATOM 738 O O . SER A 1 91 ? -16.922 -4.359 -12.82 1 91.56 91 SER A O 1
ATOM 740 N N . ASN A 1 92 ? -14.797 -3.848 -13.242 1 87.25 92 ASN A N 1
ATOM 741 C CA . ASN A 1 92 ? -14.297 -5.016 -12.531 1 87.25 92 ASN A CA 1
ATOM 742 C C . ASN A 1 92 ? -14.617 -4.945 -11.039 1 87.25 92 ASN A C 1
ATOM 744 O O . ASN A 1 92 ? -14.992 -5.953 -10.43 1 87.25 92 ASN A O 1
ATOM 748 N N . SER A 1 93 ? -14.445 -3.785 -10.469 1 91.25 93 SER A N 1
ATOM 749 C CA . SER A 1 93 ? -14.758 -3.592 -9.055 1 91.25 93 SER A CA 1
ATOM 750 C C . SER A 1 93 ? -16.234 -3.871 -8.773 1 91.25 93 SER A C 1
ATOM 752 O O . SER A 1 93 ? -16.562 -4.555 -7.809 1 91.25 93 SER A O 1
ATOM 754 N N . VAL A 1 94 ? -17.062 -3.387 -9.672 1 93.56 94 VAL A N 1
ATOM 755 C CA . VAL A 1 94 ? -18.5 -3.588 -9.523 1 93.56 94 VAL A CA 1
ATOM 756 C C . VAL A 1 94 ? -18.828 -5.074 -9.617 1 93.56 94 VAL A C 1
ATOM 758 O O . VAL A 1 94 ? -19.641 -5.59 -8.836 1 93.56 94 VAL A O 1
ATOM 761 N N . GLN A 1 95 ? -18.219 -5.727 -10.547 1 90.75 95 GLN A N 1
ATOM 762 C CA . GLN A 1 95 ? -18.484 -7.145 -10.75 1 90.75 95 GLN A CA 1
ATOM 763 C C . GLN A 1 95 ? -18.141 -7.953 -9.5 1 90.75 95 GLN A C 1
ATOM 765 O O . GLN A 1 95 ? -18.891 -8.844 -9.109 1 90.75 95 GLN A O 1
ATOM 770 N N . ILE A 1 96 ? -17.078 -7.609 -8.891 1 87.62 96 ILE A N 1
ATOM 771 C CA . ILE A 1 96 ? -16.641 -8.336 -7.711 1 87.62 96 ILE A CA 1
ATOM 772 C C . ILE A 1 96 ? -17.531 -7.98 -6.52 1 87.62 96 ILE A C 1
ATOM 774 O O . ILE A 1 96 ? -17.938 -8.859 -5.762 1 87.62 96 ILE A O 1
ATOM 778 N N . LEU A 1 97 ? -17.922 -6.719 -6.402 1 95.19 97 LEU A N 1
ATOM 779 C CA . LEU A 1 97 ? -18.5 -6.211 -5.16 1 95.19 97 LEU A CA 1
ATOM 780 C C . LEU A 1 97 ? -20.016 -6.301 -5.184 1 95.19 97 LEU A C 1
ATOM 782 O O . LEU A 1 97 ? -20.672 -6.176 -4.145 1 95.19 97 LEU A O 1
ATOM 786 N N . ASN A 1 98 ? -20.562 -6.559 -6.363 1 93.06 98 ASN A N 1
ATOM 787 C CA . ASN A 1 98 ? -22.016 -6.582 -6.504 1 93.06 98 ASN A CA 1
ATOM 788 C C . ASN A 1 98 ? -22.656 -7.625 -5.594 1 93.06 98 ASN A C 1
ATOM 790 O O . ASN A 1 98 ? -23.797 -7.457 -5.148 1 93.06 98 ASN A O 1
ATOM 794 N N . ARG A 1 99 ? -21.984 -8.609 -5.266 1 91.81 99 ARG A N 1
ATOM 795 C CA . ARG A 1 99 ? -22.5 -9.711 -4.449 1 91.81 99 ARG A CA 1
ATOM 796 C C . ARG A 1 99 ? -22.766 -9.25 -3.021 1 91.81 99 ARG A C 1
ATOM 798 O O . ARG A 1 99 ? -23.516 -9.906 -2.285 1 91.81 99 ARG A O 1
ATOM 805 N N . TYR A 1 100 ? -22.219 -8.195 -2.605 1 94.69 100 TYR A N 1
ATOM 806 C CA . TYR A 1 100 ? -22.344 -7.746 -1.224 1 94.69 100 TYR A CA 1
ATOM 807 C C . TYR A 1 100 ? -23.609 -6.93 -1.024 1 94.69 100 TYR A C 1
ATOM 809 O O . TYR A 1 100 ? -23.984 -6.629 0.11 1 94.69 100 TYR A O 1
ATOM 817 N N . LYS A 1 101 ? -24.344 -6.645 -2.102 1 92 101 LYS A N 1
ATOM 818 C CA . LYS A 1 101 ? -25.578 -5.879 -2.01 1 92 101 LYS A CA 1
ATOM 819 C C . LYS A 1 101 ? -26.734 -6.75 -1.52 1 92 101 LYS A C 1
ATOM 821 O O . LYS A 1 101 ? -27.672 -6.25 -0.913 1 92 101 LYS A O 1
ATOM 826 N N . SER A 1 102 ? -26.625 -7.965 -1.756 1 88.06 102 SER A N 1
ATOM 827 C CA . SER A 1 102 ? -27.75 -8.875 -1.595 1 88.06 102 SER A CA 1
ATOM 828 C C . SER A 1 102 ? -27.812 -9.43 -0.177 1 88.06 102 SER A C 1
ATOM 830 O O . SER A 1 102 ? -28.75 -10.141 0.175 1 88.06 102 SER A O 1
ATOM 832 N N . ALA A 1 103 ? -26.891 -9.258 0.68 1 89.94 103 ALA A N 1
ATOM 833 C CA . ALA A 1 103 ? -26.844 -9.75 2.053 1 89.94 103 ALA A CA 1
ATOM 834 C C . ALA A 1 103 ? -26.234 -8.711 2.988 1 89.94 103 ALA A C 1
ATOM 836 O O . ALA A 1 103 ? -25.578 -7.77 2.537 1 89.94 103 ALA A O 1
ATOM 837 N N . PRO A 1 104 ? -26.609 -8.859 4.227 1 94.44 104 PRO A N 1
ATOM 838 C CA . PRO A 1 104 ? -25.938 -7.949 5.16 1 94.44 104 PRO A CA 1
ATOM 839 C C . PRO A 1 104 ? -24.406 -8.023 5.059 1 94.44 104 PRO A C 1
ATOM 841 O O . PRO A 1 104 ? -23.828 -9.094 5.266 1 94.44 104 PRO A O 1
ATOM 844 N N . SER A 1 105 ? -23.812 -6.938 4.605 1 97.19 105 SER A N 1
ATOM 845 C CA . SER A 1 105 ? -22.375 -6.875 4.363 1 97.19 105 SER A CA 1
ATOM 846 C C . SER A 1 105 ? -21.766 -5.645 5.02 1 97.19 105 SER A C 1
ATOM 848 O O . SER A 1 105 ? -22.469 -4.688 5.34 1 97.19 105 SER A O 1
ATOM 850 N N . THR A 1 106 ? -20.5 -5.715 5.312 1 97.88 106 THR A N 1
ATOM 851 C CA . THR A 1 106 ? -19.734 -4.609 5.883 1 97.88 106 THR A CA 1
ATOM 852 C C . THR A 1 106 ? -18.531 -4.277 5.004 1 97.88 106 THR A C 1
ATOM 854 O O . THR A 1 106 ? -17.859 -5.176 4.5 1 97.88 106 THR A O 1
ATOM 857 N N . ALA A 1 107 ? -18.344 -3.012 4.773 1 97.88 107 ALA A N 1
ATOM 858 C CA . ALA A 1 107 ? -17.156 -2.518 4.09 1 97.88 107 ALA A CA 1
ATOM 859 C C . ALA A 1 107 ? -16.266 -1.721 5.043 1 97.88 107 ALA A C 1
ATOM 861 O O . ALA A 1 107 ? -16.719 -0.733 5.633 1 97.88 107 ALA A O 1
ATOM 862 N N . PHE A 1 108 ? -15.047 -2.186 5.242 1 97.69 108 PHE A N 1
ATOM 863 C CA . PHE A 1 108 ? -14.023 -1.446 5.969 1 97.69 108 PHE A CA 1
ATOM 864 C C . PHE A 1 108 ? -13.125 -0.681 5.008 1 97.69 108 PHE A C 1
ATOM 866 O O . PHE A 1 108 ? -12.609 -1.25 4.039 1 97.69 108 PHE A O 1
ATOM 873 N N . TYR A 1 109 ? -12.984 0.568 5.219 1 96.94 109 TYR A N 1
ATOM 874 C CA . TYR A 1 109 ? -12.133 1.406 4.375 1 96.94 109 TYR A CA 1
ATOM 875 C C . TYR A 1 109 ? -11.094 2.143 5.211 1 96.94 109 TYR A C 1
ATOM 877 O O . TYR A 1 109 ? -11.43 3.029 5.996 1 96.94 109 TYR A O 1
ATOM 885 N N . SER A 1 110 ? -9.805 1.792 5.102 1 93.69 110 SER A N 1
ATOM 886 C CA . SER A 1 110 ? -8.703 2.533 5.699 1 93.69 110 SER A CA 1
ATOM 887 C C . SER A 1 110 ? -8.188 3.615 4.754 1 93.69 110 SER A C 1
ATOM 889 O O . SER A 1 110 ? -7.363 3.342 3.879 1 93.69 110 SER A O 1
ATOM 891 N N . ALA A 1 111 ? -8.562 4.844 5.039 1 94.31 111 ALA A N 1
ATOM 892 C CA . ALA A 1 111 ? -8.492 5.887 4.02 1 94.31 111 ALA A CA 1
ATOM 893 C C . ALA A 1 111 ? -7.242 6.742 4.195 1 94.31 111 ALA A C 1
ATOM 895 O O . ALA A 1 111 ? -7.23 7.676 5 1 94.31 111 ALA A O 1
ATOM 896 N N . LYS A 1 112 ? -6.238 6.363 3.389 1 89.81 112 LYS A N 1
ATOM 897 C CA . LYS A 1 112 ? -5.094 7.262 3.254 1 89.81 112 LYS A CA 1
ATOM 898 C C . LYS A 1 112 ? -5.473 8.516 2.475 1 89.81 112 LYS A C 1
ATOM 900 O O . LYS A 1 112 ? -4.977 9.609 2.766 1 89.81 112 LYS A O 1
ATOM 905 N N . ASP A 1 113 ? -6.277 8.398 1.482 1 91.94 113 ASP A N 1
ATOM 906 C CA . ASP A 1 113 ? -6.902 9.422 0.651 1 91.94 113 ASP A CA 1
ATOM 907 C C . ASP A 1 113 ? -8.422 9.336 0.728 1 91.94 113 ASP A C 1
ATOM 909 O O . ASP A 1 113 ? -8.969 8.383 1.29 1 91.94 113 ASP A O 1
ATOM 913 N N . ILE A 1 114 ? -9.055 10.367 0.152 1 95.44 114 ILE A N 1
ATOM 914 C CA . ILE A 1 114 ? -10.516 10.336 0.14 1 95.44 114 ILE A CA 1
ATOM 915 C C . ILE A 1 114 ? -11 9.062 -0.549 1 95.44 114 ILE A C 1
ATOM 917 O O . ILE A 1 114 ? -10.594 8.766 -1.676 1 95.44 114 ILE A O 1
ATOM 921 N N . PRO A 1 115 ? -11.852 8.32 0.147 1 96.06 115 PRO A N 1
ATOM 922 C CA . PRO A 1 115 ? -12.344 7.078 -0.458 1 96.06 115 PRO A CA 1
ATOM 923 C C . PRO A 1 115 ? -12.906 7.289 -1.861 1 96.06 115 PRO A C 1
ATOM 925 O O . PRO A 1 115 ? -13.539 8.312 -2.127 1 96.06 115 PRO A O 1
ATOM 928 N N . LEU A 1 116 ? -12.742 6.324 -2.664 1 93.12 116 LEU A N 1
ATOM 929 C CA . LEU A 1 116 ? -13.016 6.391 -4.098 1 93.12 116 LEU A CA 1
ATOM 930 C C . LEU A 1 116 ? -14.477 6.719 -4.359 1 93.12 116 LEU A C 1
ATOM 932 O O . LEU A 1 116 ? -14.789 7.484 -5.277 1 93.12 116 LEU A O 1
ATOM 936 N N . HIS A 1 117 ? -15.383 6.16 -3.615 1 95.31 117 HIS A N 1
ATOM 937 C CA . HIS A 1 117 ? -16.812 6.297 -3.902 1 95.31 117 HIS A CA 1
ATOM 938 C C . HIS A 1 117 ? -17.281 7.727 -3.666 1 95.31 117 HIS A C 1
ATOM 940 O O . HIS A 1 117 ? -18.375 8.102 -4.113 1 95.31 117 HIS A O 1
ATOM 946 N N . TYR A 1 118 ? -16.453 8.562 -3.02 1 96.38 118 TYR A N 1
ATOM 947 C CA . TYR A 1 118 ? -16.797 9.969 -2.865 1 96.38 118 TYR A CA 1
ATOM 948 C C . TYR A 1 118 ? -16.344 10.781 -4.074 1 96.38 118 TYR A C 1
ATOM 950 O O . TYR A 1 118 ? -16.766 11.922 -4.262 1 96.38 118 TYR A O 1
ATOM 958 N N . THR A 1 119 ? -15.367 10.211 -4.805 1 93.88 119 THR A N 1
ATOM 959 C CA . THR A 1 119 ? -14.688 11.016 -5.816 1 93.88 119 THR A CA 1
ATOM 960 C C . THR A 1 119 ? -14.945 10.461 -7.215 1 93.88 119 THR A C 1
ATOM 962 O O . THR A 1 119 ? -14.188 10.742 -8.148 1 93.88 119 THR A O 1
ATOM 965 N N . ILE A 1 120 ? -15.922 9.641 -7.219 1 91.19 120 ILE A N 1
ATOM 966 C CA . ILE A 1 120 ? -16.375 9.188 -8.531 1 91.19 120 ILE A CA 1
ATOM 967 C C . ILE A 1 120 ? -17.828 9.602 -8.75 1 91.19 120 ILE A C 1
ATOM 969 O O . ILE A 1 120 ? -18.5 10.062 -7.824 1 91.19 120 ILE A O 1
ATOM 973 N N . GLY A 1 121 ? -18.391 9.758 -9.969 1 86.62 121 GLY A N 1
ATOM 974 C CA . GLY A 1 121 ? -19.797 10.023 -10.172 1 86.62 121 GLY A CA 1
ATOM 975 C C . GLY A 1 121 ? -20.062 11.234 -11.047 1 86.62 121 GLY A C 1
ATOM 976 O O . GLY A 1 121 ? -21.188 11.719 -11.125 1 86.62 121 GLY A O 1
ATOM 977 N N . GLY A 1 122 ? -19.109 11.875 -11.547 1 85.44 122 GLY A N 1
ATOM 978 C CA . GLY A 1 122 ? -19.344 12.875 -12.57 1 85.44 122 GLY A CA 1
ATOM 979 C C . GLY A 1 122 ? -19.25 14.297 -12.047 1 85.44 122 GLY A C 1
ATOM 980 O O . GLY A 1 122 ? -19.531 15.25 -12.766 1 85.44 122 GLY A O 1
ATOM 981 N N . SER A 1 123 ? -18.891 14.508 -10.836 1 91.38 123 SER A N 1
ATOM 982 C CA . SER A 1 123 ? -18.672 15.852 -10.312 1 91.38 123 SER A CA 1
ATOM 983 C C . SER A 1 123 ? -17.391 16.453 -10.891 1 91.38 123 SER A C 1
ATOM 985 O O . SER A 1 123 ? -16.656 15.789 -11.617 1 91.38 123 SER A O 1
ATOM 987 N N . LEU A 1 124 ? -17.219 17.703 -10.648 1 94.94 124 LEU A N 1
ATOM 988 C CA . LEU A 1 124 ? -15.992 18.359 -11.086 1 94.94 124 LEU A CA 1
ATOM 989 C C . LEU A 1 124 ? -14.773 17.75 -10.391 1 94.94 124 LEU A C 1
ATOM 991 O O . LEU A 1 124 ? -13.719 17.594 -11.008 1 94.94 124 LEU A O 1
ATOM 995 N N . LEU A 1 125 ? -14.938 17.422 -9.141 1 95.88 125 LEU A N 1
ATOM 996 C CA . LEU A 1 125 ? -13.867 16.75 -8.406 1 95.88 125 LEU A CA 1
ATOM 997 C C . LEU A 1 125 ? -13.547 15.391 -9.023 1 95.88 125 LEU A C 1
ATOM 999 O O . LEU A 1 125 ? -12.383 15.008 -9.133 1 95.88 125 LEU A O 1
ATOM 1003 N N . SER A 1 126 ? -14.562 14.664 -9.383 1 92.75 126 SER A N 1
ATOM 1004 C CA . SER A 1 126 ? -14.359 13.375 -10.047 1 92.75 126 SER A CA 1
ATOM 1005 C C . SER A 1 126 ? -13.547 13.539 -11.328 1 92.75 126 SER A C 1
ATOM 1007 O O . SER A 1 126 ? -12.633 12.758 -11.586 1 92.75 126 SER A O 1
ATOM 1009 N N . LYS A 1 127 ? -13.93 14.523 -12.102 1 92 127 LYS A N 1
ATOM 1010 C CA . LYS A 1 127 ? -13.18 14.844 -13.312 1 92 127 LYS A CA 1
ATOM 1011 C C . LYS A 1 127 ? -11.727 15.188 -12.977 1 92 127 LYS A C 1
ATOM 1013 O O . LYS A 1 127 ? -10.805 14.727 -13.656 1 92 127 LYS A O 1
ATOM 1018 N N . PHE A 1 128 ? -11.547 15.984 -11.984 1 94.5 128 PHE A N 1
ATOM 1019 C CA . PHE A 1 128 ? -10.211 16.422 -11.586 1 94.5 128 PHE A CA 1
ATOM 1020 C C . PHE A 1 128 ? -9.367 15.234 -11.148 1 94.5 128 PHE A C 1
ATOM 1022 O O . PHE A 1 128 ? -8.195 15.125 -11.523 1 94.5 128 PHE A O 1
ATOM 1029 N N . LYS A 1 129 ? -9.938 14.352 -10.336 1 91.44 129 LYS A N 1
ATOM 1030 C CA . LYS A 1 129 ? -9.195 13.18 -9.875 1 91.44 129 LYS A CA 1
ATOM 1031 C C . LYS A 1 129 ? -8.773 12.305 -11.055 1 91.44 129 LYS A C 1
ATOM 1033 O O . LYS A 1 129 ? -7.648 11.797 -11.086 1 91.44 129 LYS A O 1
ATOM 1038 N N . LEU A 1 130 ? -9.664 12.141 -11.953 1 87.5 130 LEU A N 1
ATOM 1039 C CA . LEU A 1 130 ? -9.328 11.359 -13.148 1 87.5 130 LEU A CA 1
ATOM 1040 C C . LEU A 1 130 ? -8.227 12.047 -13.945 1 87.5 130 LEU A C 1
ATOM 1042 O O . LEU A 1 130 ? -7.309 11.383 -14.438 1 87.5 130 LEU A O 1
ATOM 1046 N N . TYR A 1 131 ? -8.336 13.32 -14.086 1 89.19 131 TYR A N 1
ATOM 1047 C CA . TYR A 1 131 ? -7.332 14.125 -14.773 1 89.19 131 TYR A CA 1
ATOM 1048 C C . TYR A 1 131 ? -5.961 13.953 -14.133 1 89.19 131 TYR A C 1
ATOM 1050 O O . TYR A 1 131 ? -4.965 13.758 -14.828 1 89.19 131 TYR A O 1
ATOM 1058 N N . VAL A 1 132 ? -5.957 14.031 -12.852 1 88.88 132 VAL A N 1
ATOM 1059 C CA . VAL A 1 132 ? -4.719 13.891 -12.094 1 88.88 132 VAL A CA 1
ATOM 1060 C C . VAL A 1 132 ? -4.137 12.492 -12.312 1 88.88 132 VAL A C 1
ATOM 1062 O O . VAL A 1 132 ? -2.938 12.344 -12.547 1 88.88 132 VAL A O 1
ATOM 1065 N N . TRP A 1 133 ? -4.977 11.508 -12.227 1 84 133 TRP A N 1
ATOM 1066 C CA . TRP A 1 133 ? -4.535 10.125 -12.367 1 84 133 TRP A CA 1
ATOM 1067 C C . TRP A 1 133 ? -3.932 9.883 -13.75 1 84 133 TRP A C 1
ATOM 1069 O O . TRP A 1 133 ? -2.863 9.281 -13.867 1 84 133 TRP A O 1
ATOM 1079 N N . ILE A 1 134 ? -4.555 10.367 -14.719 1 80.38 134 ILE A N 1
ATOM 1080 C CA . ILE A 1 134 ? -4.086 10.172 -16.094 1 80.38 134 ILE A CA 1
ATOM 1081 C C . ILE A 1 134 ? -2.791 10.953 -16.312 1 80.38 134 ILE A C 1
ATOM 1083 O O . ILE A 1 134 ? -1.874 10.469 -16.969 1 80.38 134 ILE A O 1
ATOM 1087 N N . SER A 1 135 ? -2.729 12.133 -15.75 1 81.75 135 SER A N 1
ATOM 1088 C CA . SER A 1 135 ? -1.533 12.961 -15.867 1 81.75 135 SER A CA 1
ATOM 1089 C C . SER A 1 135 ? -0.33 12.297 -15.211 1 81.75 135 SER A C 1
ATOM 1091 O O . SER A 1 135 ? 0.802 12.453 -15.672 1 81.75 135 SER A O 1
ATOM 1093 N N . MET A 1 136 ? -0.571 11.594 -14.188 1 78.5 136 MET A N 1
ATOM 1094 C CA . MET A 1 136 ? 0.513 10.984 -13.422 1 78.5 136 MET A CA 1
ATOM 1095 C C . MET A 1 136 ? 0.957 9.672 -14.062 1 78.5 136 MET A C 1
ATOM 1097 O O . MET A 1 136 ? 2.1 9.25 -13.883 1 78.5 136 MET A O 1
ATOM 1101 N N . LEU A 1 137 ? 0.05 9.047 -14.711 1 73.69 137 LEU A N 1
ATOM 1102 C CA . LEU A 1 137 ? 0.355 7.734 -15.273 1 73.69 137 LEU A CA 1
ATOM 1103 C C . LEU A 1 137 ? 0.859 7.859 -16.703 1 73.69 137 LEU A C 1
ATOM 1105 O O . LEU A 1 137 ? 1.532 6.957 -17.203 1 73.69 137 LEU A O 1
ATOM 1109 N N . ASN A 1 138 ? 0.333 8.906 -17.359 1 69 138 ASN A N 1
ATOM 1110 C CA . ASN A 1 138 ? 0.742 9.109 -18.734 1 69 138 ASN A CA 1
ATOM 1111 C C . ASN A 1 138 ? 1.524 10.414 -18.906 1 69 138 ASN A C 1
ATOM 1113 O O . ASN A 1 138 ? 0.97 11.5 -18.734 1 69 138 ASN A O 1
ATOM 1117 N N . ALA A 1 139 ? 2.791 10.359 -19.203 1 60.19 139 ALA A N 1
ATOM 1118 C CA . ALA A 1 139 ? 3.719 11.484 -19.297 1 60.19 139 ALA A CA 1
ATOM 1119 C C . ALA A 1 139 ? 3.316 12.43 -20.422 1 60.19 139 ALA A C 1
ATOM 1121 O O . ALA A 1 139 ? 3.66 13.617 -20.391 1 60.19 139 ALA A O 1
ATOM 1122 N N . GLU A 1 140 ? 2.533 11.922 -21.25 1 60.5 140 GLU A N 1
ATOM 1123 C CA . GLU A 1 140 ? 2.326 12.719 -22.453 1 60.5 140 GLU A CA 1
ATOM 1124 C C . GLU A 1 140 ? 1.128 13.648 -22.297 1 60.5 140 GLU A C 1
ATOM 1126 O O . GLU A 1 140 ? 0.897 14.516 -23.141 1 60.5 140 GLU A O 1
ATOM 1131 N N . GLN A 1 141 ? 0.561 13.578 -21.141 1 62.28 141 GLN A N 1
ATOM 1132 C CA . GLN A 1 141 ? -0.647 14.391 -21.031 1 62.28 141 GLN A CA 1
ATOM 1133 C C . GLN A 1 141 ? -0.32 15.805 -20.578 1 62.28 141 GLN A C 1
ATOM 1135 O O . GLN A 1 141 ? 0.097 16.016 -19.422 1 62.28 141 GLN A O 1
ATOM 1140 N N . ASN A 1 142 ? -0.299 16.719 -21.469 1 65.38 142 ASN A N 1
ATOM 1141 C CA . ASN A 1 142 ? 0.011 18.094 -21.141 1 65.38 142 ASN A CA 1
ATOM 1142 C C . ASN A 1 142 ? -1.175 19.016 -21.406 1 65.38 142 ASN A C 1
ATOM 1144 O O . ASN A 1 142 ? -1.006 20.234 -21.531 1 65.38 142 ASN A O 1
ATOM 1148 N N . ASN A 1 143 ? -2.287 18.391 -21.297 1 82 143 ASN A N 1
ATOM 1149 C CA . ASN A 1 143 ? -3.424 19.25 -21.594 1 82 143 ASN A CA 1
ATOM 1150 C C . ASN A 1 143 ? -4.008 19.859 -20.328 1 82 143 ASN A C 1
ATOM 1152 O O . ASN A 1 143 ? -3.926 19.266 -19.25 1 82 143 ASN A O 1
ATOM 1156 N N . LYS A 1 144 ? -4.512 21.016 -20.516 1 91.62 144 LYS A N 1
ATOM 1157 C CA . LYS A 1 144 ? -5.18 21.719 -19.438 1 91.62 144 LYS A CA 1
ATOM 1158 C C . LYS A 1 144 ? -6.445 21 -18.984 1 91.62 144 LYS A C 1
ATOM 1160 O O . LYS A 1 144 ? -7.129 20.375 -19.812 1 91.62 144 LYS A O 1
ATOM 1165 N N . PHE A 1 145 ? -6.719 21.062 -17.734 1 94.25 145 PHE A N 1
ATOM 1166 C CA . PHE A 1 145 ? -7.879 20.438 -17.109 1 94.25 145 PHE A CA 1
ATOM 1167 C C . PHE A 1 145 ? -9.156 20.812 -17.844 1 94.25 145 PHE A C 1
ATOM 1169 O O . PHE A 1 145 ? -10.016 19.953 -18.078 1 94.25 145 PHE A O 1
ATOM 1176 N N . GLU A 1 146 ? -9.258 22.094 -18.25 1 93.94 146 GLU A N 1
ATOM 1177 C CA . GLU A 1 146 ? -10.445 22.594 -18.922 1 93.94 146 GLU A CA 1
ATOM 1178 C C . GLU A 1 146 ? -10.664 21.891 -20.266 1 93.94 146 GLU A C 1
ATOM 1180 O O . GLU A 1 146 ? -11.797 21.797 -20.75 1 93.94 146 GLU A O 1
ATOM 1185 N N . HIS A 1 147 ? -9.633 21.266 -20.828 1 89.56 147 HIS A N 1
ATOM 1186 C CA . HIS A 1 147 ? -9.719 20.578 -22.109 1 89.56 147 HIS A CA 1
ATOM 1187 C C . HIS A 1 147 ? -9.906 19.078 -21.922 1 89.56 147 HIS A C 1
ATOM 1189 O O . HIS A 1 147 ? -10.109 18.344 -22.891 1 89.56 147 HIS A O 1
ATOM 1195 N N . PHE A 1 148 ? -9.789 18.688 -20.703 1 88.19 148 PHE A N 1
ATOM 1196 C CA . PHE A 1 148 ? -9.977 17.281 -20.375 1 88.19 148 PHE A CA 1
ATOM 1197 C C . PHE A 1 148 ? -11.461 16.938 -20.297 1 88.19 148 PHE A C 1
ATOM 1199 O O . PHE A 1 148 ? -12.227 17.609 -19.609 1 88.19 148 PHE A O 1
ATOM 1206 N N . SER A 1 149 ? -11.906 16 -21.094 1 80.5 149 SER A N 1
ATOM 1207 C CA . SER A 1 149 ? -13.32 15.633 -21.094 1 80.5 149 SER A CA 1
ATOM 1208 C C . SER A 1 149 ? -13.547 14.266 -20.453 1 80.5 149 SER A C 1
ATOM 1210 O O . SER A 1 149 ? -12.766 13.336 -20.688 1 80.5 149 SER A O 1
ATOM 1212 N N . LEU A 1 150 ? -14.438 14.297 -19.562 1 74.31 150 LEU A N 1
ATOM 1213 C CA . LEU A 1 150 ? -14.883 13.039 -18.984 1 74.31 150 LEU A CA 1
ATOM 1214 C C . LEU A 1 150 ? -15.797 12.281 -19.938 1 74.31 150 LEU A C 1
ATOM 1216 O O . LEU A 1 150 ? -16.688 12.875 -20.547 1 74.31 150 LEU A O 1
ATOM 1220 N N . ASN A 1 151 ? -15.359 11.156 -20.203 1 73.44 151 ASN A N 1
ATOM 1221 C CA . ASN A 1 151 ? -16.266 10.312 -20.969 1 73.44 151 ASN A CA 1
ATOM 1222 C C . ASN A 1 151 ? -17.438 9.828 -20.125 1 73.44 151 ASN A C 1
ATOM 1224 O O . ASN A 1 151 ? -17.234 9.336 -19 1 73.44 151 ASN A O 1
ATOM 1228 N N . THR A 1 152 ? -18.578 10.008 -20.609 1 76.38 152 THR A N 1
ATOM 1229 C CA . THR A 1 152 ? -19.797 9.633 -19.906 1 76.38 152 THR A CA 1
ATOM 1230 C C . THR A 1 152 ? -19.922 8.117 -19.828 1 76.38 152 THR A C 1
ATOM 1232 O O . THR A 1 152 ? -20.734 7.598 -19.047 1 76.38 152 THR A O 1
ATOM 1235 N N . SER A 1 153 ? -19.031 7.516 -20.438 1 77.69 153 SER A N 1
ATOM 1236 C CA . SER A 1 153 ? -19.172 6.07 -20.531 1 77.69 153 SER A CA 1
ATOM 1237 C C . SER A 1 153 ? -18.906 5.391 -19.203 1 77.69 153 SER A C 1
ATOM 1239 O O . SER A 1 153 ? -19.359 4.27 -18.969 1 77.69 153 SER A O 1
ATOM 1241 N N . MET A 1 154 ? -18.266 6.105 -18.297 1 82.56 154 MET A N 1
ATOM 1242 C CA . MET A 1 154 ? -17.922 5.43 -17.062 1 82.56 154 MET A CA 1
ATOM 1243 C C . MET A 1 154 ? -18.906 5.773 -15.953 1 82.56 154 MET A C 1
ATOM 1245 O O . MET A 1 154 ? -18.812 5.266 -14.836 1 82.5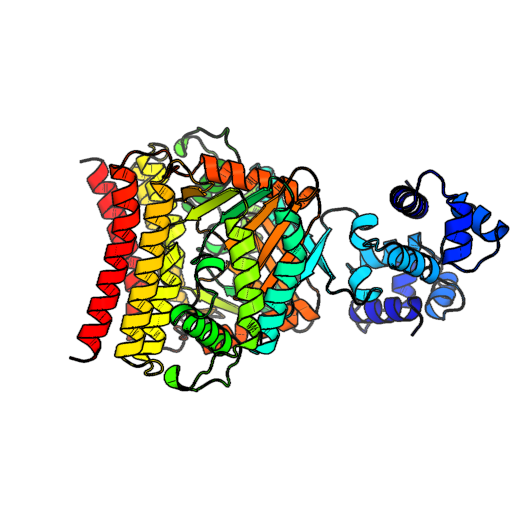6 154 MET A O 1
ATOM 1249 N N . LEU A 1 155 ? -19.875 6.602 -16.219 1 86.5 155 LEU A N 1
ATOM 1250 C CA . LEU A 1 155 ? -20.781 7.105 -15.211 1 86.5 155 LEU A CA 1
ATOM 1251 C C . LEU A 1 155 ? -21.672 5.984 -14.664 1 86.5 155 LEU A C 1
ATOM 1253 O O . LEU A 1 155 ? -22.016 5.988 -13.484 1 86.5 155 LEU A O 1
ATOM 1257 N N . GLU A 1 156 ? -21.969 5.109 -15.5 1 90.19 156 GLU A N 1
ATOM 1258 C CA . GLU A 1 156 ? -22.797 3.992 -15.062 1 90.19 156 GLU A CA 1
ATOM 1259 C C . GLU A 1 156 ? -22.062 3.148 -14.016 1 90.19 156 GLU A C 1
ATOM 1261 O O . GLU A 1 156 ? -22.625 2.846 -12.961 1 90.19 156 GLU A O 1
ATOM 1266 N N . GLU A 1 157 ? -20.859 2.762 -14.305 1 92 157 GLU A N 1
ATOM 1267 C CA . GLU A 1 157 ? -20.062 1.97 -13.367 1 92 157 GLU A CA 1
ATOM 1268 C C . GLU A 1 157 ? -19.812 2.736 -12.078 1 92 157 GLU A C 1
ATOM 1270 O O . GLU A 1 157 ? -19.844 2.156 -10.984 1 92 157 GLU A O 1
ATOM 1275 N N . SER A 1 158 ? -19.609 4.027 -12.242 1 93.31 158 SER A N 1
ATOM 1276 C CA . SER A 1 158 ? -19.422 4.871 -11.07 1 93.31 158 SER A CA 1
ATOM 1277 C C . SER A 1 158 ? -20.656 4.844 -10.172 1 93.31 158 SER A C 1
ATOM 1279 O O . SER A 1 158 ? -20.547 4.672 -8.953 1 93.31 158 SER A O 1
ATOM 1281 N N . SER A 1 159 ? -21.75 4.992 -10.773 1 94.25 159 SER A N 1
ATOM 1282 C CA . SER A 1 159 ? -23 5.008 -10.023 1 94.25 159 SER A CA 1
ATOM 1283 C C . SER A 1 159 ? -23.25 3.668 -9.336 1 94.25 159 SER A C 1
ATOM 1285 O O . SER A 1 159 ? -23.75 3.625 -8.211 1 94.25 159 SER A O 1
ATOM 1287 N N . GLN A 1 160 ? -22.953 2.629 -10.023 1 95.06 160 GLN A N 1
ATOM 1288 C CA . GLN A 1 160 ? -23.125 1.298 -9.453 1 95.06 160 GLN A CA 1
ATOM 1289 C C . GLN A 1 160 ? -22.219 1.099 -8.234 1 95.06 160 GLN A C 1
ATOM 1291 O O . GLN A 1 160 ? -22.656 0.564 -7.215 1 95.06 160 GLN A O 1
ATOM 1296 N N . LEU A 1 161 ? -21.031 1.521 -8.383 1 95.62 161 LEU A N 1
ATOM 1297 C CA . LEU A 1 161 ? -20.078 1.366 -7.281 1 95.62 161 LEU A CA 1
ATOM 1298 C C . LEU A 1 161 ? -20.5 2.191 -6.074 1 95.62 161 LEU A C 1
ATOM 1300 O O . LEU A 1 161 ? -20.438 1.718 -4.938 1 95.62 161 LEU A O 1
ATOM 1304 N N . ILE A 1 162 ? -20.953 3.396 -6.324 1 96 162 ILE A N 1
ATOM 1305 C CA . ILE A 1 162 ? -21.453 4.254 -5.254 1 96 162 ILE A CA 1
ATOM 1306 C C . ILE A 1 162 ? -22.625 3.582 -4.555 1 96 162 ILE A C 1
ATOM 1308 O O . ILE A 1 162 ? -22.703 3.564 -3.324 1 96 162 ILE A O 1
ATOM 1312 N N . THR A 1 163 ? -23.484 3.012 -5.305 1 95.81 163 THR A N 1
ATOM 1313 C CA . THR A 1 163 ? -24.656 2.33 -4.762 1 95.81 163 THR A CA 1
ATOM 1314 C C . THR A 1 163 ? -24.234 1.157 -3.881 1 95.81 163 THR A C 1
ATOM 1316 O O . THR A 1 163 ? -24.828 0.918 -2.83 1 95.81 163 THR A O 1
ATOM 1319 N N . ILE A 1 164 ? -23.25 0.471 -4.324 1 96.5 164 ILE A N 1
ATOM 1320 C CA . ILE A 1 164 ? -22.75 -0.659 -3.545 1 96.5 164 ILE A CA 1
ATOM 1321 C C . ILE A 1 164 ? -22.266 -0.172 -2.186 1 96.5 164 ILE A C 1
ATOM 1323 O O . ILE A 1 164 ? -22.672 -0.694 -1.145 1 96.5 164 ILE A O 1
ATOM 1327 N N . PHE A 1 165 ? -21.469 0.848 -2.145 1 96.25 165 PHE A N 1
ATOM 1328 C CA . PHE A 1 165 ? -20.922 1.383 -0.903 1 96.25 165 PHE A CA 1
ATOM 1329 C C . PHE A 1 165 ? -22.047 1.908 -0.004 1 96.25 165 PHE A C 1
ATOM 1331 O O . PHE A 1 165 ? -21.953 1.817 1.223 1 96.25 165 PHE A O 1
ATOM 1338 N N . ASN A 1 166 ? -23.109 2.385 -0.596 1 94.06 166 ASN A N 1
ATOM 1339 C CA . ASN A 1 166 ? -24.203 2.945 0.177 1 94.06 166 ASN A CA 1
ATOM 1340 C C . ASN A 1 166 ? -25.141 1.854 0.698 1 94.06 166 ASN A C 1
ATOM 1342 O O . ASN A 1 166 ? -25.953 2.1 1.593 1 94.06 166 ASN A O 1
ATOM 1346 N N . SER A 1 167 ? -25.016 0.697 0.194 1 95.12 167 SER A N 1
ATOM 1347 C CA . SER A 1 167 ? -25.938 -0.373 0.535 1 95.12 167 SER A CA 1
ATOM 1348 C C . SER A 1 167 ? -25.391 -1.242 1.663 1 95.12 167 SER A C 1
ATOM 1350 O O . SER A 1 167 ? -26.125 -2.037 2.252 1 95.12 167 SER A O 1
ATOM 1352 N N . VAL A 1 168 ? -24.156 -1.073 1.981 1 96.81 168 VAL A N 1
ATOM 1353 C CA . VAL A 1 168 ? -23.547 -1.929 2.99 1 96.81 168 VAL A CA 1
ATOM 1354 C C . VAL A 1 168 ? -23.281 -1.123 4.258 1 96.81 168 VAL A C 1
ATOM 1356 O O . VAL A 1 168 ? -23.359 0.107 4.25 1 96.81 168 VAL A O 1
ATOM 1359 N N . ASN A 1 169 ? -23.078 -1.843 5.383 1 96.94 169 ASN A N 1
ATOM 1360 C CA . ASN A 1 169 ? -22.516 -1.178 6.555 1 96.94 169 ASN A CA 1
ATOM 1361 C C . ASN A 1 169 ? -21.094 -0.691 6.301 1 96.94 169 ASN A C 1
ATOM 1363 O O . ASN A 1 169 ? -20.219 -1.483 5.961 1 96.94 169 ASN A O 1
ATOM 1367 N N . ARG A 1 170 ? -20.906 0.563 6.457 1 97.12 170 ARG A N 1
ATOM 1368 C CA . ARG A 1 170 ? -19.609 1.133 6.086 1 97.12 170 ARG A CA 1
ATOM 1369 C C . ARG A 1 170 ? -18.875 1.66 7.309 1 97.12 170 ARG A C 1
ATOM 1371 O O . ARG A 1 170 ? -19.406 2.479 8.062 1 97.12 170 ARG A O 1
ATOM 1378 N N . ILE A 1 171 ? -17.703 1.146 7.523 1 97.75 171 ILE A N 1
ATOM 1379 C CA . ILE A 1 171 ? -16.797 1.608 8.57 1 97.75 171 ILE A CA 1
ATOM 1380 C C . ILE A 1 171 ? -15.547 2.205 7.934 1 97.75 171 ILE A C 1
ATOM 1382 O O . ILE A 1 171 ? -14.773 1.495 7.285 1 97.75 171 ILE A O 1
ATOM 1386 N N . GLU A 1 172 ? -15.391 3.449 8.102 1 97.56 172 GLU A N 1
ATOM 1387 C CA . GLU A 1 172 ? -14.234 4.125 7.531 1 97.56 172 GLU A CA 1
ATOM 1388 C C . GLU A 1 172 ? -13.273 4.598 8.617 1 97.56 172 GLU A C 1
ATOM 1390 O O . GLU A 1 172 ? -13.703 5.035 9.688 1 97.56 172 GLU A O 1
ATOM 1395 N N . ILE A 1 173 ? -12.031 4.441 8.375 1 96.69 173 ILE A N 1
ATOM 1396 C CA . ILE A 1 173 ? -10.961 4.949 9.227 1 96.69 173 ILE A CA 1
ATOM 1397 C C . ILE A 1 173 ? -10.227 6.082 8.508 1 96.69 173 ILE A C 1
ATOM 1399 O O . ILE A 1 173 ? -9.625 5.875 7.453 1 96.69 173 ILE A O 1
ATOM 1403 N N . TRP A 1 174 ? -10.312 7.301 9.039 1 96.44 174 TRP A N 1
ATOM 1404 C CA . TRP A 1 174 ? -9.68 8.477 8.453 1 96.44 174 TRP A CA 1
ATOM 1405 C C . TRP A 1 174 ? -8.555 8.984 9.336 1 96.44 174 TRP A C 1
ATOM 1407 O O . TRP A 1 174 ? -8.484 8.648 10.523 1 96.44 174 TRP A O 1
ATOM 1417 N N . ASN A 1 175 ? -7.672 9.625 8.781 1 91.75 175 ASN A N 1
ATOM 1418 C CA . ASN A 1 175 ? -6.656 10.461 9.43 1 91.75 175 ASN A CA 1
ATOM 1419 C C . ASN A 1 175 ? -6.844 11.938 9.094 1 91.75 175 ASN A C 1
ATOM 1421 O O . ASN A 1 175 ? -7.613 12.273 8.188 1 91.75 175 ASN A O 1
ATOM 1425 N N . ASP A 1 176 ? -6.223 12.82 9.82 1 86.06 176 ASP A N 1
ATOM 1426 C CA . ASP A 1 176 ? -6.324 14.242 9.516 1 86.06 176 ASP A CA 1
ATOM 1427 C C . ASP A 1 176 ? -5.691 14.562 8.164 1 86.06 176 ASP A C 1
ATOM 1429 O O . ASP A 1 176 ? -5.93 15.625 7.598 1 86.06 176 ASP A O 1
ATOM 1433 N N . THR A 1 177 ? -4.992 13.602 7.625 1 87.69 177 THR A N 1
ATOM 1434 C CA . THR A 1 177 ? -4.316 13.812 6.352 1 87.69 177 THR A CA 1
ATOM 1435 C C . THR A 1 177 ? -5.117 13.211 5.203 1 87.69 177 THR A C 1
ATOM 1437 O O . THR A 1 177 ? -4.723 13.305 4.039 1 87.69 177 THR A O 1
ATOM 1440 N N . THR A 1 178 ? -6.219 12.656 5.465 1 93.5 178 THR A N 1
ATOM 1441 C CA . THR A 1 178 ? -7 11.922 4.477 1 93.5 178 THR A CA 1
ATOM 1442 C C . THR A 1 178 ? -7.34 12.812 3.287 1 93.5 178 THR A C 1
ATOM 1444 O O . THR A 1 178 ? -7.402 12.344 2.148 1 93.5 178 THR A O 1
ATOM 1447 N N . ILE A 1 179 ? -7.465 14.141 3.463 1 94.88 179 ILE A N 1
ATOM 1448 C CA . ILE A 1 179 ? -7.867 15.008 2.359 1 94.88 179 ILE A CA 1
ATOM 1449 C C . ILE A 1 179 ? -6.645 15.703 1.774 1 94.88 179 ILE A C 1
ATOM 1451 O O . ILE A 1 179 ? -6.754 16.453 0.797 1 94.88 179 ILE A O 1
ATOM 1455 N N . ASN A 1 180 ? -5.441 15.477 2.311 1 91 180 ASN A N 1
ATOM 1456 C CA . ASN A 1 180 ? -4.254 16.266 1.987 1 91 180 ASN A CA 1
ATOM 1457 C C . ASN A 1 180 ? -3.816 16.047 0.542 1 91 180 ASN A C 1
ATOM 1459 O O . ASN A 1 180 ? -3.432 17 -0.143 1 91 180 ASN A O 1
ATOM 1463 N N . SER A 1 181 ? -3.846 14.805 0.137 1 90 181 SER A N 1
ATOM 1464 C CA . SER A 1 181 ? -3.387 14.523 -1.218 1 90 181 SER A CA 1
ATOM 1465 C C . SER A 1 181 ? -4.219 15.266 -2.254 1 90 181 SER A C 1
ATOM 1467 O O . SER A 1 181 ? -3.674 15.82 -3.213 1 90 181 SER A O 1
ATOM 1469 N N . SER A 1 182 ? -5.508 15.297 -2.062 1 94.56 182 SER A N 1
ATOM 1470 C CA . SER A 1 182 ? -6.391 16 -2.986 1 94.56 182 SER A CA 1
ATOM 1471 C C . SER A 1 182 ? -6.117 17.5 -2.982 1 94.56 182 SER A C 1
ATOM 1473 O O . SER A 1 182 ? -6.105 18.141 -4.039 1 94.56 182 SER A O 1
ATOM 1475 N N . LEU A 1 183 ? -5.859 18.062 -1.811 1 95.5 183 LEU A N 1
ATOM 1476 C CA . LEU A 1 183 ? -5.57 19.484 -1.679 1 95.5 183 LEU A CA 1
ATOM 1477 C C . LEU A 1 183 ? -4.238 19.828 -2.336 1 95.5 183 LEU A C 1
ATOM 1479 O O . LEU A 1 183 ? -4.141 20.812 -3.068 1 95.5 183 LEU A O 1
ATOM 1483 N N . GLN A 1 184 ? -3.291 19 -2.139 1 92 184 GLN A N 1
ATOM 1484 C CA . GLN A 1 184 ? -1.96 19.219 -2.693 1 92 184 GLN A CA 1
ATOM 1485 C C . GLN A 1 184 ? -1.966 19.078 -4.215 1 92 184 GLN A C 1
ATOM 1487 O O . GLN A 1 184 ? -1.309 19.859 -4.914 1 92 184 GLN A O 1
ATOM 1492 N N . GLN A 1 185 ? -2.641 18.078 -4.656 1 92.56 185 GLN A N 1
ATOM 1493 C CA . GLN A 1 185 ? -2.773 17.906 -6.102 1 92.56 185 GLN A CA 1
ATOM 1494 C C . GLN A 1 185 ? -3.424 19.125 -6.742 1 92.56 185 GLN A C 1
ATOM 1496 O O . GLN A 1 185 ? -2.945 19.625 -7.766 1 92.56 185 GLN A O 1
ATOM 1501 N N . LEU A 1 186 ? -4.484 19.594 -6.105 1 96.06 186 LEU A N 1
ATOM 1502 C CA . LEU A 1 186 ? -5.176 20.766 -6.621 1 96.06 186 LEU A CA 1
ATOM 1503 C C . LEU A 1 186 ? -4.23 21.969 -6.68 1 96.06 186 LEU A C 1
ATOM 1505 O O . LEU A 1 186 ? -4.164 22.656 -7.703 1 96.06 186 LEU A O 1
ATOM 1509 N N . MET A 1 187 ? -3.498 22.156 -5.621 1 93.62 187 MET A N 1
ATOM 1510 C CA . MET A 1 187 ? -2.574 23.281 -5.559 1 93.62 187 MET A CA 1
ATOM 1511 C C . MET A 1 187 ? -1.476 23.156 -6.605 1 93.62 187 MET A C 1
ATOM 1513 O O . MET A 1 187 ? -1.099 24.141 -7.25 1 93.62 187 MET A O 1
ATOM 1517 N N . TYR A 1 188 ? -0.963 22 -6.789 1 89.62 188 TYR A N 1
ATOM 1518 C CA . TYR A 1 188 ? 0.096 21.734 -7.758 1 89.62 188 TYR A CA 1
ATOM 1519 C C . TYR A 1 188 ? -0.363 22.062 -9.172 1 89.62 188 TYR A C 1
ATOM 1521 O O . TYR A 1 188 ? 0.32 22.781 -9.898 1 89.62 188 TYR A O 1
ATOM 1529 N N . PHE A 1 189 ? -1.471 21.578 -9.562 1 92.38 189 PHE A N 1
ATOM 1530 C C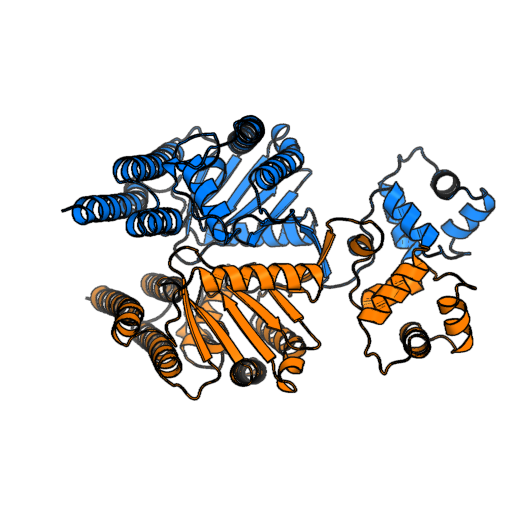A . PHE A 1 189 ? -1.956 21.781 -10.922 1 92.38 189 PHE A CA 1
ATOM 1531 C C . PHE A 1 189 ? -2.379 23.219 -11.148 1 92.38 189 PHE A C 1
ATOM 1533 O O . PHE A 1 189 ? -2.246 23.75 -12.258 1 92.38 189 PHE A O 1
ATOM 1540 N N . PHE A 1 190 ? -2.805 23.844 -10.086 1 95.5 190 PHE A N 1
ATOM 1541 C CA . PHE A 1 190 ? -3.15 25.25 -10.172 1 95.5 190 PHE A CA 1
ATOM 1542 C C . PHE A 1 190 ? -1.901 26.094 -10.383 1 95.5 190 PHE A C 1
ATOM 1544 O O . PHE A 1 190 ? -1.854 26.938 -11.289 1 95.5 190 PHE A O 1
ATOM 1551 N N . GLU A 1 191 ? -0.875 25.844 -9.617 1 92.44 191 GLU A N 1
ATOM 1552 C CA . GLU A 1 191 ? 0.374 26.594 -9.719 1 92.44 191 GLU A CA 1
ATOM 1553 C C . GLU A 1 191 ? 1.059 26.344 -11.062 1 92.44 191 GLU A C 1
ATOM 1555 O O . GLU A 1 191 ? 1.723 27.234 -11.602 1 92.44 191 GLU A O 1
ATOM 1560 N N . ALA A 1 192 ? 0.831 25.188 -11.602 1 89.19 192 ALA A N 1
ATOM 1561 C CA . ALA A 1 192 ? 1.422 24.828 -12.883 1 89.19 192 ALA A CA 1
ATOM 1562 C C . ALA A 1 192 ? 0.632 25.438 -14.039 1 89.19 192 ALA A C 1
ATOM 1564 O O . ALA A 1 192 ? 1.038 25.328 -15.203 1 89.19 192 ALA A O 1
ATOM 1565 N N . GLY A 1 193 ? -0.493 26.047 -13.711 1 92.88 193 GLY A N 1
ATOM 1566 C CA . GLY A 1 193 ? -1.321 26.672 -14.734 1 92.88 193 GLY A CA 1
ATOM 1567 C C . GLY A 1 193 ? -2.154 25.656 -15.508 1 92.88 193 GLY A C 1
ATOM 1568 O O . GLY A 1 193 ? -2.605 25.953 -16.625 1 92.88 193 GLY A O 1
ATOM 1569 N N . LEU A 1 194 ? -2.35 24.5 -14.914 1 93.5 194 LEU A N 1
ATOM 1570 C CA . LEU A 1 194 ? -3.02 23.422 -15.625 1 93.5 194 LEU A CA 1
ATOM 1571 C C . LEU A 1 194 ? -4.504 23.375 -15.273 1 93.5 194 LEU A C 1
ATOM 1573 O O . LEU A 1 194 ? -5.281 22.688 -15.93 1 93.5 194 LEU A O 1
ATOM 1577 N N . ILE A 1 195 ? -4.914 24.062 -14.258 1 95.94 195 ILE A N 1
ATOM 1578 C CA . ILE A 1 195 ? -6.312 24.281 -13.906 1 95.94 195 ILE A CA 1
ATOM 1579 C C . ILE A 1 195 ? -6.539 25.766 -13.594 1 95.94 195 ILE A C 1
ATOM 1581 O O . ILE A 1 195 ? -5.711 26.391 -12.938 1 95.94 195 ILE A O 1
ATOM 1585 N N . ASN A 1 196 ? -7.562 26.312 -14.109 1 96.25 196 ASN A N 1
ATOM 1586 C CA . ASN A 1 196 ? -7.762 27.734 -13.93 1 96.25 196 ASN A CA 1
ATOM 1587 C C . ASN A 1 196 ? -8.32 28.062 -12.547 1 96.25 196 ASN A C 1
ATOM 1589 O O . ASN A 1 196 ? -8.711 27.156 -11.805 1 96.25 196 ASN A O 1
ATOM 1593 N N . PHE A 1 197 ? -8.359 29.281 -12.211 1 96.94 197 PHE A N 1
ATOM 1594 C CA . PHE A 1 197 ? -8.711 29.812 -10.898 1 96.94 197 PHE A CA 1
ATOM 1595 C C . PHE A 1 197 ? -10.117 29.391 -10.5 1 96.94 197 PHE A C 1
ATOM 1597 O O . PHE A 1 197 ? -10.32 28.844 -9.414 1 96.94 197 PHE A O 1
ATOM 1604 N N . ASP A 1 198 ? -11.062 29.562 -11.344 1 97 198 ASP A N 1
ATOM 1605 C CA . ASP A 1 198 ? -12.461 29.281 -11.039 1 97 198 ASP A CA 1
ATOM 1606 C C . ASP A 1 198 ? -12.672 27.781 -10.773 1 97 198 ASP A C 1
ATOM 1608 O O . ASP A 1 198 ? -13.336 27.406 -9.797 1 97 198 ASP A O 1
ATOM 1612 N N . ASN A 1 199 ? -12.117 27.016 -11.633 1 97.5 199 ASN A N 1
ATOM 1613 C CA . ASN A 1 199 ? -12.266 25.578 -11.469 1 97.5 199 ASN A CA 1
ATOM 1614 C C . ASN A 1 199 ? -11.547 25.078 -10.219 1 97.5 199 ASN A C 1
ATOM 1616 O O . ASN A 1 199 ? -12.016 24.156 -9.562 1 97.5 199 ASN A O 1
ATOM 1620 N N . ALA A 1 200 ? -10.414 25.641 -9.922 1 98 200 ALA A N 1
ATOM 1621 C CA . ALA A 1 200 ? -9.695 25.25 -8.711 1 98 200 ALA A CA 1
ATOM 1622 C C . ALA A 1 200 ? -10.539 25.5 -7.465 1 98 200 ALA A C 1
ATOM 1624 O O . ALA A 1 200 ? -10.625 24.641 -6.586 1 98 200 ALA A O 1
ATOM 1625 N N . LEU A 1 201 ? -11.219 26.625 -7.473 1 98.12 201 LEU A N 1
ATOM 1626 C CA . LEU A 1 201 ? -12.047 26.969 -6.32 1 98.12 201 LEU A CA 1
ATOM 1627 C C . LEU A 1 201 ? -13.258 26.047 -6.234 1 98.12 201 LEU A C 1
ATOM 1629 O O . LEU A 1 201 ? -13.695 25.688 -5.141 1 98.12 201 LEU A O 1
ATOM 1633 N N . LEU A 1 202 ? -13.781 25.703 -7.355 1 98.19 202 LEU A N 1
ATOM 1634 C CA . LEU A 1 202 ? -14.938 24.812 -7.379 1 98.19 202 LEU A CA 1
ATOM 1635 C C . LEU A 1 202 ? -14.562 23.422 -6.902 1 98.19 202 LEU A C 1
ATOM 1637 O O . LEU A 1 202 ? -15.328 22.781 -6.176 1 98.19 202 LEU A O 1
ATOM 1641 N N . VAL A 1 203 ? -13.406 22.938 -7.355 1 98.25 203 VAL A N 1
ATOM 1642 C CA . VAL A 1 203 ? -12.93 21.641 -6.91 1 98.25 203 VAL A CA 1
ATOM 1643 C C . VAL A 1 203 ? -12.719 21.656 -5.398 1 98.25 203 VAL A C 1
ATOM 1645 O O . VAL A 1 203 ? -13.086 20.688 -4.707 1 98.25 203 VAL A O 1
ATOM 1648 N N . LEU A 1 204 ? -12.156 22.719 -4.926 1 98.38 204 LEU A N 1
ATOM 1649 C CA . LEU A 1 204 ? -11.938 22.875 -3.492 1 98.38 204 LEU A CA 1
ATOM 1650 C C . LEU A 1 204 ? -13.258 22.844 -2.732 1 98.38 204 LEU A C 1
ATOM 1652 O O . LEU A 1 204 ? -13.352 22.219 -1.667 1 98.38 204 LEU A O 1
ATOM 1656 N N . GLU A 1 205 ? -14.227 23.469 -3.26 1 98.25 205 GLU A N 1
ATOM 1657 C CA . GLU A 1 205 ? -15.555 23.469 -2.654 1 98.25 205 GLU A CA 1
ATOM 1658 C C . GLU A 1 205 ? -16.156 22.062 -2.615 1 98.25 205 GLU A C 1
ATOM 1660 O O . GLU A 1 205 ? -16.844 21.703 -1.664 1 98.25 205 GLU A O 1
ATOM 1665 N N . GLU A 1 206 ? -15.922 21.344 -3.592 1 98.19 206 GLU A N 1
ATOM 1666 C CA . GLU A 1 206 ? -16.438 19.969 -3.627 1 98.19 206 GLU A CA 1
ATOM 1667 C C . GLU A 1 206 ? -15.727 19.094 -2.607 1 98.19 206 GLU A C 1
ATOM 1669 O O . GLU A 1 206 ? -16.328 18.172 -2.041 1 98.19 206 GLU A O 1
ATOM 1674 N N . ILE A 1 207 ? -14.422 19.344 -2.408 1 98.31 207 ILE A N 1
ATOM 1675 C CA . ILE A 1 207 ? -13.719 18.641 -1.339 1 98.31 207 ILE A CA 1
ATOM 1676 C C . ILE A 1 207 ? -14.359 18.969 0.006 1 98.31 207 ILE A C 1
ATOM 1678 O O . ILE A 1 207 ? -14.594 18.078 0.828 1 98.31 207 ILE A O 1
ATOM 1682 N N . LYS A 1 208 ? -14.695 20.25 0.19 1 98.56 208 LYS A N 1
ATOM 1683 C CA . LYS A 1 208 ? -15.367 20.688 1.407 1 98.56 208 LYS A CA 1
ATOM 1684 C C . LYS A 1 208 ? -16.719 19.969 1.572 1 98.56 208 LYS A C 1
ATOM 1686 O O . LYS A 1 208 ? -17.062 19.547 2.674 1 98.56 208 LYS A O 1
ATOM 1691 N N . GLN A 1 209 ? -17.406 19.844 0.535 1 98.25 209 GLN A N 1
ATOM 1692 C CA . GLN A 1 209 ? -18.719 19.219 0.564 1 98.25 209 GLN A CA 1
ATOM 1693 C C . GLN A 1 209 ? -18.609 17.75 0.975 1 98.25 209 GLN A C 1
ATOM 1695 O O . GLN A 1 209 ? -19.5 17.219 1.645 1 98.25 209 GLN A O 1
ATOM 1700 N N . ILE A 1 210 ? -17.594 17.109 0.528 1 98 210 ILE A N 1
ATOM 1701 C CA . ILE A 1 210 ? -17.375 15.727 0.934 1 98 210 ILE A CA 1
ATOM 1702 C C . ILE A 1 210 ? -17.172 15.656 2.447 1 98 210 ILE A C 1
ATOM 1704 O O . ILE A 1 210 ? -17.766 14.805 3.117 1 98 210 ILE A O 1
ATOM 1708 N N . VAL A 1 211 ? -16.344 16.562 2.984 1 98.19 211 VAL A N 1
ATOM 1709 C CA . VAL A 1 211 ? -16.109 16.609 4.426 1 98.19 211 VAL A CA 1
ATOM 1710 C C . VAL A 1 211 ? -17.422 16.859 5.156 1 98.19 211 VAL A C 1
ATOM 1712 O O . VAL A 1 211 ? -17.719 16.203 6.152 1 98.19 211 VAL A O 1
ATOM 1715 N N . GLU A 1 212 ? -18.234 17.766 4.637 1 98.06 212 GLU A N 1
ATOM 1716 C CA . GLU A 1 212 ? -19.531 18.062 5.227 1 98.06 212 GLU A CA 1
ATOM 1717 C C . GLU A 1 212 ? -20.438 16.828 5.207 1 98.06 212 GLU A C 1
ATOM 1719 O O . GLU A 1 212 ? -21.141 16.547 6.184 1 98.06 212 GLU A O 1
ATOM 1724 N N . LYS A 1 213 ? -20.391 16.172 4.156 1 96.69 213 LYS A N 1
ATOM 1725 C CA . LYS A 1 213 ? -21.219 14.969 4.023 1 96.69 213 LYS A CA 1
ATOM 1726 C C . LYS A 1 213 ? -20.797 13.906 5.035 1 96.69 213 LYS A C 1
ATOM 1728 O O . LYS A 1 213 ? -21.656 13.297 5.688 1 96.69 213 LYS A O 1
ATOM 1733 N N . VAL A 1 214 ? -19.562 13.641 5.156 1 97.06 214 VAL A N 1
ATOM 1734 C CA . VAL A 1 214 ? -19.047 12.641 6.09 1 97.06 214 VAL A CA 1
ATOM 1735 C C . VAL A 1 214 ? -19.391 13.055 7.523 1 97.06 214 VAL A C 1
ATOM 1737 O O . VAL A 1 214 ? -19.734 12.211 8.352 1 97.06 214 VAL A O 1
ATOM 1740 N N . GLU A 1 215 ? -19.25 14.344 7.816 1 96.88 215 GLU A N 1
ATOM 1741 C CA . GLU A 1 215 ? -19.625 14.852 9.133 1 96.88 215 GLU A CA 1
ATOM 1742 C C . GLU A 1 215 ? -21.094 14.594 9.438 1 96.88 215 GLU A C 1
ATOM 1744 O O . GLU A 1 215 ? -21.438 14.156 10.539 1 96.88 215 GLU A O 1
ATOM 1749 N N . GLN A 1 216 ? -21.906 14.836 8.461 1 95.69 216 GLN A N 1
ATOM 1750 C CA . GLN A 1 216 ? -23.344 14.609 8.633 1 95.69 216 GLN A CA 1
ATOM 1751 C C . GLN A 1 216 ? -23.641 13.125 8.852 1 95.69 216 GLN A C 1
ATOM 1753 O O . GLN A 1 216 ? -24.438 12.773 9.711 1 95.69 216 GLN A O 1
ATOM 1758 N N . LEU A 1 217 ? -22.984 12.289 8.078 1 94.75 217 LEU A N 1
ATOM 1759 C CA . LEU A 1 217 ? -23.156 10.852 8.242 1 94.75 217 LEU A CA 1
ATOM 1760 C C . LEU A 1 217 ? -22.734 10.406 9.641 1 94.75 217 LEU A C 1
ATOM 1762 O O . LEU A 1 217 ? -23.391 9.547 10.242 1 94.75 217 LEU A O 1
ATOM 1766 N N . THR A 1 218 ? -21.672 10.969 10.117 1 95.56 218 THR A N 1
ATOM 1767 C CA . THR A 1 218 ? -21.109 10.617 11.422 1 95.56 218 THR A CA 1
ATOM 1768 C C . THR A 1 218 ? -22.062 11 12.547 1 95.56 218 THR A C 1
ATOM 1770 O O . THR A 1 218 ? -22.172 10.281 13.539 1 95.56 218 THR A O 1
ATOM 1773 N N . GLN A 1 219 ? -22.797 12.031 12.336 1 92.69 219 GLN A N 1
ATOM 1774 C CA . GLN A 1 219 ? -23.688 12.555 13.359 1 92.69 219 GLN A CA 1
ATOM 1775 C C . GLN A 1 219 ? -25.047 11.844 13.336 1 92.69 219 GLN A C 1
ATOM 1777 O O . GLN A 1 219 ? -25.766 11.852 14.328 1 92.69 219 GLN A O 1
ATOM 1782 N N . SER A 1 220 ? -25.219 11.234 12.281 1 88.75 220 SER A N 1
ATOM 1783 C CA . SER A 1 220 ? -26.516 10.578 12.133 1 88.75 220 SER A CA 1
ATOM 1784 C C . SER A 1 220 ? -26.531 9.211 12.812 1 88.75 220 SER A C 1
ATOM 1786 O O . SER A 1 220 ? -25.547 8.477 12.742 1 88.75 220 SER A O 1
ATOM 1788 N N . LYS A 1 221 ? -27.547 8.891 13.672 1 76.44 221 LYS A N 1
ATOM 1789 C CA . LYS A 1 221 ? -27.656 7.605 14.367 1 76.44 221 LYS A CA 1
ATOM 1790 C C . LYS A 1 221 ? -28.375 6.57 13.5 1 76.44 221 LYS A C 1
ATOM 1792 O O . LYS A 1 221 ? -28.391 5.383 13.836 1 76.44 221 LYS A O 1
ATOM 1797 N N . LYS A 1 222 ? -28.875 6.938 12.547 1 73.88 222 LYS A N 1
ATOM 1798 C CA . LYS A 1 222 ? -29.719 6.062 11.734 1 73.88 222 LYS A CA 1
ATOM 1799 C C . LYS A 1 222 ? -28.969 5.586 10.492 1 73.88 222 LYS A C 1
ATOM 1801 O O . LYS A 1 222 ? -29.594 5.152 9.516 1 73.88 222 LYS A O 1
ATOM 1806 N N . THR A 1 223 ? -27.672 5.586 10.523 1 74.31 223 THR A N 1
ATOM 1807 C CA . THR A 1 223 ? -26.969 5.219 9.297 1 74.31 223 THR A CA 1
ATOM 1808 C C . THR A 1 223 ? -26.125 3.965 9.516 1 74.31 223 THR A C 1
ATOM 1810 O O . THR A 1 223 ? -25.859 3.578 10.656 1 74.31 223 THR A O 1
ATOM 1813 N N . ASN A 1 224 ? -25.969 3.303 8.508 1 91.38 224 ASN A N 1
ATOM 1814 C CA . ASN A 1 224 ? -25.062 2.17 8.484 1 91.38 224 ASN A CA 1
ATOM 1815 C C . ASN A 1 224 ? -23.609 2.623 8.266 1 91.38 224 ASN A C 1
ATOM 1817 O O . ASN A 1 224 ? -22.891 2.037 7.457 1 91.38 224 ASN A O 1
ATOM 1821 N N . PHE A 1 225 ? -23.328 3.781 8.961 1 96.25 225 PHE A N 1
ATOM 1822 C CA . PHE A 1 225 ? -22.016 4.387 8.758 1 96.25 225 PHE A CA 1
ATOM 1823 C C . PHE A 1 225 ? -21.344 4.68 10.094 1 96.25 225 PHE A C 1
ATOM 1825 O O . PHE A 1 225 ? -21.984 5.16 11.031 1 96.25 225 PHE A O 1
ATOM 1832 N N . GLU A 1 226 ? -20.078 4.328 10.203 1 96.5 226 GLU A N 1
ATOM 1833 C CA . GLU A 1 226 ? -19.25 4.684 11.344 1 96.5 226 GLU A CA 1
ATOM 1834 C C . GLU A 1 226 ? -17.891 5.234 10.891 1 96.5 226 GLU A C 1
ATOM 1836 O O . GLU A 1 226 ? -17.297 4.715 9.953 1 96.5 226 GLU A O 1
ATOM 1841 N N . LEU A 1 227 ? -17.484 6.27 11.57 1 97 227 LEU A N 1
ATOM 1842 C CA . LEU A 1 227 ? -16.188 6.875 11.281 1 97 227 LEU A CA 1
ATOM 1843 C C . LEU A 1 227 ? -15.25 6.746 12.477 1 97 227 LEU A C 1
ATOM 1845 O O . LEU A 1 227 ? -15.648 7 13.617 1 97 227 LEU A O 1
ATOM 1849 N N . PHE A 1 228 ? -14.078 6.273 12.195 1 96.81 228 PHE A N 1
ATOM 1850 C CA . PHE A 1 228 ? -13.016 6.199 13.188 1 96.81 228 PHE A CA 1
ATOM 1851 C C . PHE A 1 228 ? -11.859 7.113 12.812 1 96.81 228 PHE A C 1
ATOM 1853 O O . PHE A 1 228 ? -11.508 7.23 11.641 1 96.81 228 PHE A O 1
ATOM 1860 N N . TYR A 1 229 ? -11.328 7.793 13.781 1 95.56 229 TYR A N 1
ATOM 1861 C CA . TYR A 1 229 ? -10.156 8.641 13.617 1 95.56 229 TYR A CA 1
ATOM 1862 C C . TYR A 1 229 ? -8.898 7.945 14.117 1 95.56 229 TYR A C 1
ATOM 1864 O O . TYR A 1 229 ? -8.766 7.664 15.312 1 95.56 229 TYR A O 1
ATOM 1872 N N . ASN A 1 230 ? -8.047 7.625 13.188 1 91.62 230 ASN A N 1
ATOM 1873 C CA . ASN A 1 230 ? -6.77 7.023 13.547 1 91.62 230 ASN A CA 1
ATOM 1874 C C . ASN A 1 230 ? -5.633 8.039 13.484 1 91.62 230 ASN A C 1
ATOM 1876 O O . ASN A 1 230 ? -5.23 8.469 12.406 1 91.62 230 ASN A O 1
ATOM 1880 N N . GLU A 1 231 ? -5.043 8.312 14.562 1 84.88 231 GLU A N 1
ATOM 1881 C CA . GLU A 1 231 ? -4.008 9.336 14.656 1 84.88 231 GLU A CA 1
ATOM 1882 C C . GLU A 1 231 ? -2.621 8.75 14.422 1 84.88 231 GLU A C 1
ATOM 1884 O O . GLU A 1 231 ? -1.671 9.469 14.125 1 84.88 231 GLU A O 1
ATOM 1889 N N . LEU A 1 232 ? -2.469 7.488 14.516 1 76.12 232 LEU A N 1
ATOM 1890 C CA . LEU A 1 232 ? -1.173 6.832 14.672 1 76.12 232 LEU A CA 1
ATOM 1891 C C . LEU A 1 232 ? -0.628 6.387 13.32 1 76.12 232 LEU A C 1
ATOM 1893 O O . LEU A 1 232 ? 0.582 6.438 13.086 1 76.12 232 LEU A O 1
ATOM 1897 N N . LEU A 1 233 ? -1.495 5.938 12.625 1 69 233 LEU A N 1
ATOM 1898 C CA . LEU A 1 233 ? -1.023 5.207 11.453 1 69 233 LEU A CA 1
ATOM 1899 C C . LEU A 1 233 ? -1.385 5.949 10.164 1 69 233 LEU A C 1
ATOM 1901 O O . LEU A 1 233 ? -2.49 6.48 10.047 1 69 233 LEU A O 1
ATOM 1905 N N . LEU A 1 234 ? -0.394 6.012 9.391 1 71.94 234 LEU A N 1
ATOM 1906 C CA . LEU A 1 234 ? -0.712 6.434 8.031 1 71.94 234 LEU A CA 1
ATOM 1907 C C . LEU A 1 234 ? -1.411 5.316 7.262 1 71.94 234 LEU A C 1
ATOM 1909 O O . LEU A 1 234 ? -0.779 4.328 6.887 1 71.94 234 LEU A O 1
ATOM 1913 N N . LEU A 1 235 ? -2.473 5.457 6.965 1 81.75 235 LEU A N 1
ATOM 1914 C CA . LEU A 1 235 ? -3.363 4.461 6.383 1 81.75 235 LEU A CA 1
ATOM 1915 C C . LEU A 1 235 ? -2.969 4.152 4.941 1 81.75 235 LEU A C 1
ATOM 1917 O O . LEU A 1 235 ? -2.129 4.844 4.363 1 81.75 235 LEU A O 1
ATOM 1921 N N . ASN A 1 236 ? -3.369 3.033 4.23 1 82 236 ASN A N 1
ATOM 1922 C CA . ASN A 1 236 ? -2.932 2.59 2.91 1 82 236 ASN A CA 1
ATOM 1923 C C . ASN A 1 236 ? -4.109 2.439 1.951 1 82 236 ASN A C 1
ATOM 1925 O O . ASN A 1 236 ? -3.99 1.788 0.912 1 82 236 ASN A O 1
ATOM 1929 N N . ASN A 1 237 ? -5.156 3.035 2.143 1 88.38 237 ASN A N 1
ATOM 1930 C CA . ASN A 1 237 ? -6.34 2.939 1.294 1 88.38 237 ASN A CA 1
ATOM 1931 C C . ASN A 1 237 ? -6.75 1.487 1.066 1 88.38 237 ASN A C 1
ATOM 1933 O O . ASN A 1 237 ? -7.016 1.082 -0.067 1 88.38 237 ASN A O 1
ATOM 1937 N N . THR A 1 238 ? -6.723 0.713 1.976 1 91.25 238 THR A N 1
ATOM 1938 C CA . THR A 1 238 ? -7.172 -0.67 1.86 1 91.25 238 THR A CA 1
ATOM 1939 C C . THR A 1 238 ? -8.68 -0.77 2.072 1 91.25 238 THR A C 1
ATOM 1941 O O . THR A 1 238 ? -9.266 0.037 2.799 1 91.25 238 THR A O 1
ATOM 1944 N N . VAL A 1 239 ? -9.273 -1.776 1.397 1 94.69 239 VAL A N 1
ATOM 1945 C CA . VAL A 1 239 ? -10.711 -2.014 1.51 1 94.69 239 VAL A CA 1
ATOM 1946 C C . VAL A 1 239 ? -10.969 -3.5 1.748 1 94.69 239 VAL A C 1
ATOM 1948 O O . VAL A 1 239 ? -10.336 -4.355 1.12 1 94.69 239 VAL A O 1
ATOM 1951 N N . LEU A 1 240 ? -11.797 -3.771 2.693 1 96.31 240 LEU A N 1
ATOM 1952 C CA . LEU A 1 240 ? -12.242 -5.137 2.953 1 96.31 240 LEU A CA 1
ATOM 1953 C C . LEU A 1 240 ? -13.766 -5.219 2.951 1 96.31 240 LEU A C 1
ATOM 1955 O O . LEU A 1 240 ? -14.43 -4.535 3.73 1 96.31 240 LEU A O 1
ATOM 1959 N N . PHE A 1 241 ? -14.32 -5.961 2.033 1 97.06 241 PHE A N 1
ATOM 1960 C CA . PHE A 1 241 ? -15.734 -6.305 2.041 1 97.06 241 PHE A CA 1
ATOM 1961 C C . PHE A 1 241 ? -15.953 -7.695 2.633 1 97.06 241 PHE A C 1
ATOM 1963 O O . PHE A 1 241 ? -15.234 -8.633 2.301 1 97.06 241 PHE A O 1
ATOM 1970 N N . THR A 1 242 ? -16.891 -7.793 3.531 1 96.19 242 THR A N 1
ATOM 1971 C CA . THR A 1 242 ? -17.109 -9.102 4.148 1 96.19 242 THR A CA 1
ATOM 1972 C C . THR A 1 242 ? -18.594 -9.312 4.449 1 96.19 242 THR A C 1
ATOM 1974 O O . THR A 1 242 ? -19.312 -8.352 4.73 1 96.19 242 THR A O 1
ATOM 1977 N N . ASN A 1 243 ? -19.031 -10.461 4.273 1 94.38 243 ASN A N 1
ATOM 1978 C CA . ASN A 1 243 ? -20.297 -10.969 4.781 1 94.38 243 ASN A CA 1
ATOM 1979 C C . ASN A 1 243 ? -20.172 -12.43 5.227 1 94.38 243 ASN A C 1
ATOM 1981 O O . ASN A 1 243 ? -19.078 -12.922 5.445 1 94.38 243 ASN A O 1
ATOM 1985 N N . THR A 1 244 ? -21.25 -13.102 5.523 1 90.5 244 THR A N 1
ATOM 1986 C CA . THR A 1 244 ? -21.219 -14.445 6.09 1 90.5 244 THR A CA 1
ATOM 1987 C C . THR A 1 244 ? -20.562 -15.43 5.133 1 90.5 244 THR A C 1
ATOM 1989 O O . THR A 1 244 ? -19.938 -16.406 5.562 1 90.5 244 THR A O 1
ATOM 1992 N N . ASP A 1 245 ? -20.578 -15.125 3.809 1 85.5 245 ASP A N 1
ATOM 1993 C CA . ASP A 1 245 ? -20.203 -16.125 2.811 1 85.5 245 ASP A CA 1
ATOM 1994 C C . ASP A 1 245 ? -18.891 -15.727 2.127 1 85.5 245 ASP A C 1
ATOM 1996 O O . ASP A 1 245 ? -18.094 -16.594 1.737 1 85.5 245 ASP A O 1
ATOM 2000 N N . ASP A 1 246 ? -18.75 -14.406 2.049 1 87.44 246 ASP A N 1
ATOM 2001 C CA . ASP A 1 246 ? -17.672 -13.945 1.177 1 87.44 246 ASP A CA 1
ATOM 2002 C C . ASP A 1 246 ? -16.859 -12.852 1.85 1 87.44 246 ASP A C 1
ATOM 2004 O O . ASP A 1 246 ? -17.359 -12.125 2.711 1 87.44 246 ASP A O 1
ATOM 2008 N N . THR A 1 247 ? -15.586 -12.828 1.56 1 92 247 THR A N 1
ATOM 2009 C CA . THR A 1 247 ? -14.688 -11.742 1.934 1 92 247 THR A CA 1
ATOM 2010 C C . THR A 1 247 ? -13.734 -11.406 0.79 1 92 247 THR A C 1
ATOM 2012 O O . THR A 1 247 ? -13.172 -12.312 0.161 1 92 247 THR A O 1
ATOM 2015 N N . HIS A 1 248 ? -13.672 -10.141 0.411 1 92.25 248 HIS A N 1
ATOM 2016 C CA . HIS A 1 248 ? -12.711 -9.656 -0.578 1 92.25 248 HIS A CA 1
ATOM 2017 C C . HIS A 1 248 ? -11.859 -8.523 -0.013 1 92.25 248 HIS A C 1
ATOM 2019 O O . HIS A 1 248 ? -12.391 -7.574 0.567 1 92.25 248 HIS A O 1
ATOM 2025 N N . TYR A 1 249 ? -10.586 -8.688 -0.147 1 92.44 249 TYR A N 1
ATOM 2026 C CA . TYR A 1 249 ? -9.617 -7.715 0.342 1 92.44 249 TYR A CA 1
ATOM 2027 C C . TYR A 1 249 ? -8.898 -7.031 -0.816 1 92.44 249 TYR A C 1
ATOM 2029 O O . TYR A 1 249 ? -8.344 -7.695 -1.693 1 92.44 249 TYR A O 1
ATOM 2037 N N . PHE A 1 250 ? -8.969 -5.668 -0.836 1 90.44 250 PHE A N 1
ATOM 2038 C CA . PHE A 1 250 ? -8.336 -4.855 -1.872 1 90.44 250 PHE A CA 1
ATOM 2039 C C . PHE A 1 250 ? -7.094 -4.16 -1.335 1 90.44 250 PHE A C 1
ATOM 2041 O O . PHE A 1 250 ? -7.164 -3.424 -0.349 1 90.44 250 PHE A O 1
ATOM 2048 N N . ILE A 1 251 ? -5.969 -4.375 -2.002 1 85.94 251 ILE A N 1
ATOM 2049 C CA . ILE A 1 251 ? -4.68 -3.795 -1.642 1 85.94 251 ILE A CA 1
ATOM 2050 C C . ILE A 1 251 ? -4.227 -2.826 -2.73 1 85.94 251 ILE A C 1
ATOM 2052 O O . ILE A 1 251 ? -4.129 -3.201 -3.902 1 85.94 251 ILE A O 1
ATOM 2056 N N . PRO A 1 252 ? -3.92 -1.69 -2.252 1 83.25 252 PRO A N 1
ATOM 2057 C CA . PRO A 1 252 ? -3.451 -0.762 -3.283 1 83.25 252 PRO A CA 1
ATOM 2058 C C . PRO A 1 252 ? -2.078 -1.139 -3.838 1 83.25 252 PRO A C 1
ATOM 2060 O O . PRO A 1 252 ? -1.208 -1.589 -3.088 1 83.25 252 PRO A O 1
ATOM 2063 N N . HIS A 1 253 ? -1.907 -1.104 -5.109 1 76.06 253 HIS A N 1
ATOM 2064 C CA . HIS A 1 253 ? -0.62 -1.279 -5.773 1 76.06 253 HIS A CA 1
ATOM 2065 C C . HIS A 1 253 ? 0.039 0.065 -6.059 1 76.06 253 HIS A C 1
ATOM 2067 O O . HIS A 1 253 ? 1.163 0.318 -5.621 1 76.06 253 HIS A O 1
ATOM 2073 N N . ASN A 1 254 ? -0.582 0.856 -6.828 1 71.44 254 ASN A N 1
ATOM 2074 C CA . ASN A 1 254 ? -0.203 2.238 -7.098 1 71.44 254 ASN A CA 1
ATOM 2075 C C . ASN A 1 254 ? -1.418 3.162 -7.113 1 71.44 254 ASN A C 1
ATOM 2077 O O . ASN A 1 254 ? -2.438 2.861 -6.488 1 71.44 254 ASN A O 1
ATOM 2081 N N . MET A 1 255 ? -1.453 4.234 -7.652 1 63.59 255 MET A N 1
ATOM 2082 C CA . MET A 1 255 ? -2.529 5.215 -7.566 1 63.59 255 MET A CA 1
ATOM 2083 C C . MET A 1 255 ? -3.854 4.613 -8.023 1 63.59 255 MET A C 1
ATOM 2085 O O . MET A 1 255 ? -4.895 4.852 -7.402 1 63.59 255 MET A O 1
ATOM 2089 N N . LEU A 1 256 ? -3.82 3.826 -9.141 1 62.69 256 LEU A N 1
ATOM 2090 C CA . LEU A 1 256 ? -5.117 3.314 -9.57 1 62.69 256 LEU A CA 1
ATOM 2091 C C . LEU A 1 256 ? -5.027 1.836 -9.93 1 62.69 256 LEU A C 1
ATOM 2093 O O . LEU A 1 256 ? -5.656 1.387 -10.891 1 62.69 256 LEU A O 1
ATOM 2097 N N . SER A 1 257 ? -4.277 1.173 -9.18 1 77.38 257 SER A N 1
ATOM 2098 C CA . SER A 1 257 ? -4.258 -0.279 -9.328 1 77.38 257 SER A CA 1
ATOM 2099 C C . SER A 1 257 ? -4.281 -0.969 -7.965 1 77.38 257 SER A C 1
ATOM 2101 O O . SER A 1 257 ? -3.748 -0.442 -6.984 1 77.38 257 SER A O 1
ATOM 2103 N N . TYR A 1 258 ? -5.074 -2.016 -8.039 1 81.38 258 TYR A N 1
ATOM 2104 C CA . TYR A 1 258 ? -5.156 -2.764 -6.789 1 81.38 258 TYR A CA 1
ATOM 2105 C C . TYR A 1 258 ? -4.984 -4.258 -7.035 1 81.38 258 TYR A C 1
ATOM 2107 O O . TYR A 1 258 ? -5.129 -4.727 -8.164 1 81.38 258 TYR A O 1
ATOM 2115 N N . TYR A 1 259 ? -4.625 -4.883 -5.965 1 82.88 259 TYR A N 1
ATOM 2116 C CA . TYR A 1 259 ? -4.762 -6.332 -5.863 1 82.88 259 TYR A CA 1
ATOM 2117 C C . TYR A 1 259 ? -6.027 -6.711 -5.102 1 82.88 259 TYR A C 1
ATOM 2119 O O . TYR A 1 259 ? -6.414 -6.023 -4.152 1 82.88 259 TYR A O 1
ATOM 2127 N N . VAL A 1 260 ? -6.676 -7.68 -5.582 1 85.56 260 VAL A N 1
ATOM 2128 C CA . VAL A 1 260 ? -7.836 -8.172 -4.852 1 85.56 260 VAL A CA 1
ATOM 2129 C C . VAL A 1 260 ? -7.68 -9.664 -4.578 1 85.56 260 VAL A C 1
ATOM 2131 O O . VA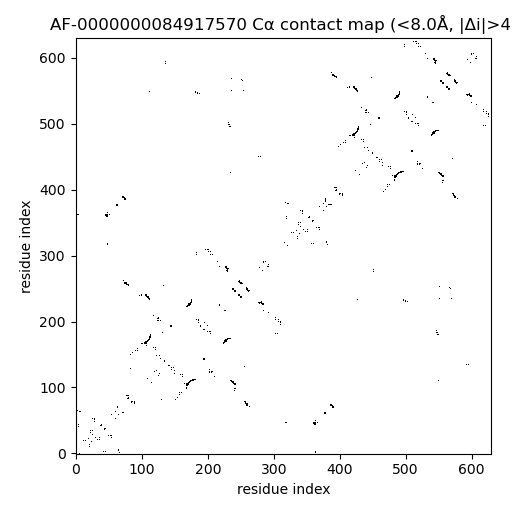L A 1 260 ? -7.125 -10.398 -5.398 1 85.56 260 VAL A O 1
ATOM 2134 N N . THR A 1 261 ? -8.047 -10.086 -3.348 1 83.38 261 THR A N 1
ATOM 2135 C CA . THR A 1 261 ? -7.992 -11.5 -2.998 1 83.38 261 THR A CA 1
ATOM 2136 C C . THR A 1 261 ? -9.195 -11.891 -2.145 1 83.38 261 THR A C 1
ATOM 2138 O O . THR A 1 261 ? -9.742 -11.07 -1.41 1 83.38 261 THR A O 1
ATOM 2141 N N . SER A 1 262 ? -9.602 -13.094 -2.369 1 81.81 262 SER A N 1
ATOM 2142 C CA . SER A 1 262 ? -10.625 -13.688 -1.517 1 81.81 262 SER A CA 1
ATOM 2143 C C . SER A 1 262 ? -10.07 -14.867 -0.722 1 81.81 262 SER A C 1
ATOM 2145 O O . SER A 1 262 ? -10.836 -15.688 -0.21 1 81.81 262 SER A O 1
ATOM 2147 N N . ASP A 1 263 ? -8.703 -14.859 -0.68 1 75.75 263 ASP A N 1
ATOM 2148 C CA . ASP A 1 263 ? -8.07 -15.914 0.11 1 75.75 263 ASP A CA 1
ATOM 2149 C C . ASP A 1 263 ? -8.469 -15.812 1.58 1 75.75 263 ASP A C 1
ATOM 2151 O O . ASP A 1 263 ? -8.32 -14.758 2.197 1 75.75 263 ASP A O 1
ATOM 2155 N N . LYS A 1 264 ? -8.898 -16.906 2.143 1 77.5 264 LYS A N 1
ATOM 2156 C CA . LYS A 1 264 ? -9.469 -16.891 3.486 1 77.5 264 LYS A CA 1
ATOM 2157 C C . LYS A 1 264 ? -8.422 -16.516 4.527 1 77.5 264 LYS A C 1
ATOM 2159 O O . LYS A 1 264 ? -8.711 -15.766 5.465 1 77.5 264 LYS A O 1
ATOM 2164 N N . ASN A 1 265 ? -7.266 -16.969 4.363 1 77.19 265 ASN A N 1
ATOM 2165 C CA . ASN A 1 265 ? -6.223 -16.703 5.344 1 77.19 265 ASN A CA 1
ATOM 2166 C C . ASN A 1 265 ? -5.828 -15.227 5.352 1 77.19 265 ASN A C 1
ATOM 2168 O O . ASN A 1 265 ? -5.746 -14.602 6.414 1 77.19 265 ASN A O 1
ATOM 2172 N N . ILE A 1 266 ? -5.621 -14.656 4.207 1 80.94 266 ILE A N 1
ATOM 2173 C CA . ILE A 1 266 ? -5.23 -13.258 4.086 1 80.94 266 ILE A CA 1
ATOM 2174 C C . ILE A 1 266 ? -6.375 -12.367 4.562 1 80.94 266 ILE A C 1
ATOM 2176 O O . ILE A 1 266 ? -6.148 -11.391 5.285 1 80.94 266 ILE A O 1
ATOM 2180 N N . CYS A 1 267 ? -7.535 -12.766 4.184 1 87.06 267 CYS A N 1
ATOM 2181 C CA . CYS A 1 267 ? -8.695 -11.961 4.547 1 87.06 267 CYS A CA 1
ATOM 2182 C C . CYS A 1 267 ? -8.922 -11.977 6.055 1 87.06 267 CYS A C 1
ATOM 2184 O O . CYS A 1 267 ? -9.242 -10.945 6.652 1 87.06 267 CYS A O 1
ATOM 2186 N N . ASN A 1 268 ? -8.703 -13.117 6.641 1 86.12 268 ASN A N 1
ATOM 2187 C CA . ASN A 1 268 ? -8.836 -13.211 8.086 1 86.12 268 ASN A CA 1
ATOM 2188 C C . ASN A 1 268 ? -7.762 -12.391 8.805 1 86.12 268 ASN A C 1
ATOM 2190 O O . ASN A 1 268 ? -8.047 -11.727 9.805 1 86.12 268 ASN A O 1
ATOM 2194 N N . GLU A 1 269 ? -6.609 -12.469 8.344 1 83.56 269 GLU A N 1
ATOM 2195 C CA . GLU A 1 269 ? -5.523 -11.68 8.914 1 83.56 269 GLU A CA 1
ATOM 2196 C C . GLU A 1 269 ? -5.809 -10.18 8.812 1 83.56 269 GLU A C 1
ATOM 2198 O O . GLU A 1 269 ? -5.57 -9.438 9.758 1 83.56 269 GLU A O 1
ATOM 2203 N N . GLU A 1 270 ? -6.312 -9.82 7.629 1 87.69 270 GLU A N 1
ATOM 2204 C CA . GLU A 1 270 ? -6.621 -8.406 7.43 1 87.69 270 GLU A CA 1
ATOM 2205 C C . GLU A 1 270 ? -7.777 -7.961 8.32 1 87.69 270 GLU A C 1
ATOM 2207 O O . GLU A 1 270 ? -7.773 -6.844 8.836 1 87.69 270 GLU A O 1
ATOM 2212 N N . GLN A 1 271 ? -8.695 -8.812 8.438 1 90.88 271 GLN A N 1
ATOM 2213 C CA . GLN A 1 271 ? -9.82 -8.5 9.32 1 90.88 271 GLN A CA 1
ATOM 2214 C C . GLN A 1 271 ? -9.344 -8.297 10.758 1 90.88 271 GLN A C 1
ATOM 2216 O O . GLN A 1 271 ? -9.781 -7.363 11.43 1 90.88 271 GLN A O 1
ATOM 2221 N N . GLU A 1 272 ? -8.508 -9.125 11.203 1 86.81 272 GLU A N 1
ATOM 2222 C CA . GLU A 1 272 ? -7.938 -8.984 12.539 1 86.81 272 GLU A CA 1
ATOM 2223 C C . GLU A 1 272 ? -7.164 -7.676 12.672 1 86.81 272 GLU A C 1
ATOM 2225 O O . GLU A 1 272 ? -7.254 -6.996 13.695 1 86.81 272 GLU A O 1
ATOM 2230 N N . TYR A 1 273 ? -6.445 -7.363 11.711 1 86.19 273 TYR A N 1
ATOM 2231 C CA . TYR A 1 273 ? -5.672 -6.125 11.711 1 86.19 273 TYR A CA 1
ATOM 2232 C C . TYR A 1 273 ? -6.59 -4.91 11.789 1 86.19 273 TYR A C 1
ATOM 2234 O O . TYR A 1 273 ? -6.324 -3.977 12.547 1 86.19 273 TYR A O 1
ATOM 2242 N N . ILE A 1 274 ? -7.645 -4.977 11.016 1 90.69 274 ILE A N 1
ATOM 2243 C CA . ILE A 1 274 ? -8.586 -3.861 10.984 1 90.69 274 ILE A CA 1
ATOM 2244 C C . ILE A 1 274 ? -9.234 -3.697 12.352 1 90.69 274 ILE A C 1
ATOM 2246 O O . ILE A 1 274 ? -9.398 -2.576 12.844 1 90.69 274 ILE A O 1
ATOM 2250 N N . TYR A 1 275 ? -9.562 -4.762 12.969 1 89.88 275 TYR A N 1
ATOM 2251 C CA . TYR A 1 275 ? -10.18 -4.691 14.289 1 89.88 275 TYR A CA 1
ATOM 2252 C C . TYR A 1 275 ? -9.219 -4.094 15.312 1 89.88 275 TYR A C 1
ATOM 2254 O O . TYR A 1 275 ? -9.625 -3.316 16.172 1 89.88 275 TYR A O 1
ATOM 2262 N N . HIS A 1 276 ? -8.008 -4.441 15.188 1 84 276 HIS A N 1
ATOM 2263 C CA . HIS A 1 276 ? -7 -3.844 16.047 1 84 276 HIS A CA 1
ATOM 2264 C C . HIS A 1 276 ? -6.848 -2.354 15.773 1 84 276 HIS A C 1
ATOM 2266 O O . HIS A 1 276 ? -6.676 -1.558 16.703 1 84 276 HIS A O 1
ATOM 2272 N N . GLN A 1 277 ? -6.824 -2.051 14.523 1 86.75 277 GLN A N 1
ATOM 2273 C CA . GLN A 1 277 ? -6.754 -0.648 14.125 1 86.75 277 GLN A CA 1
ATOM 2274 C C . GLN A 1 277 ? -7.926 0.147 14.695 1 86.75 277 GLN A C 1
ATOM 2276 O O . GLN A 1 277 ? -7.75 1.273 15.164 1 86.75 277 GLN A O 1
ATOM 2281 N N . LEU A 1 278 ? -9.086 -0.443 14.648 1 91.75 278 LEU A N 1
ATOM 2282 C CA . LEU A 1 278 ? -10.281 0.203 15.18 1 91.75 278 LEU A CA 1
ATOM 2283 C C . LEU A 1 278 ? -10.148 0.413 16.688 1 91.75 278 LEU A C 1
ATOM 2285 O O . LEU A 1 278 ? -10.523 1.469 17.203 1 91.75 278 LEU A O 1
ATOM 2289 N N . LYS A 1 279 ? -9.562 -0.555 17.312 1 87 279 LYS A N 1
ATOM 2290 C CA . LYS A 1 279 ? -9.391 -0.473 18.766 1 87 279 LYS A CA 1
ATOM 2291 C C . LYS A 1 279 ? -8.445 0.664 19.141 1 87 279 LYS A C 1
ATOM 2293 O O . LYS A 1 279 ? -8.617 1.295 20.188 1 87 279 LYS A O 1
ATOM 2298 N N . ASN A 1 280 ? -7.527 0.922 18.234 1 82 280 ASN A N 1
ATOM 2299 C CA . ASN A 1 280 ? -6.551 1.974 18.5 1 82 280 ASN A CA 1
ATOM 2300 C C . ASN A 1 280 ? -6.977 3.303 17.875 1 82 280 ASN A C 1
ATOM 2302 O O . ASN A 1 280 ? -6.172 4.23 17.781 1 82 280 ASN A O 1
ATOM 2306 N N . SER A 1 281 ? -8.18 3.369 17.422 1 90.81 281 SER A N 1
ATOM 2307 C CA . SER A 1 281 ? -8.75 4.578 16.828 1 90.81 281 SER A CA 1
ATOM 2308 C C . SER A 1 281 ? -9.867 5.141 17.703 1 90.81 281 SER A C 1
ATOM 2310 O O . SER A 1 281 ? -10.398 4.445 18.578 1 90.81 281 SER A O 1
ATOM 2312 N N . LYS A 1 282 ? -10.156 6.355 17.562 1 92.44 282 LYS A N 1
ATOM 2313 C CA . LYS A 1 282 ? -11.297 6.977 18.219 1 92.44 282 LYS A CA 1
ATOM 2314 C C . LYS A 1 282 ? -12.555 6.875 17.375 1 92.44 282 LYS A C 1
ATOM 2316 O O . LYS A 1 282 ? -12.57 7.332 16.219 1 92.44 282 LYS A O 1
ATOM 2321 N N . SER A 1 283 ? -13.555 6.266 17.906 1 95 283 SER A N 1
ATOM 2322 C CA . SER A 1 283 ? -14.836 6.262 17.219 1 95 283 SER A CA 1
ATOM 2323 C C . SER A 1 283 ? -15.484 7.645 17.234 1 95 283 SER A C 1
ATOM 2325 O O . SER A 1 283 ? -15.891 8.133 18.297 1 95 283 SER A O 1
ATOM 2327 N N . LEU A 1 284 ? -15.602 8.25 16.141 1 95.69 284 LEU A N 1
ATOM 2328 C CA . LEU A 1 284 ? -16.203 9.578 16.078 1 95.69 284 LEU A CA 1
ATOM 2329 C C . LEU A 1 284 ? -17.734 9.477 16.109 1 95.69 284 LEU A C 1
ATOM 2331 O O . LEU A 1 284 ? -18.406 10.359 16.641 1 95.69 284 LEU A O 1
ATOM 2335 N N . SER A 1 285 ? -18.219 8.43 15.508 1 92.31 285 SER A N 1
ATOM 2336 C CA . SER A 1 285 ? -19.672 8.219 15.484 1 92.31 285 SER A CA 1
ATOM 2337 C C . SER A 1 285 ? -20.219 8.016 16.891 1 92.31 285 SER A C 1
ATOM 2339 O O . SER A 1 285 ? -21.391 8.328 17.156 1 92.31 285 SER A O 1
ATOM 2341 N N . ASN A 1 286 ? -19.359 7.52 17.781 1 90 286 ASN A N 1
ATOM 2342 C CA . ASN A 1 286 ? -19.797 7.258 19.156 1 90 286 ASN A CA 1
ATOM 2343 C C . ASN A 1 286 ? -19.125 8.203 20.156 1 90 286 ASN A C 1
ATOM 2345 O O . ASN A 1 286 ? -19.141 7.945 21.359 1 90 286 ASN A O 1
ATOM 2349 N N . SER A 1 287 ? -18.5 9.219 19.625 1 89.5 287 SER A N 1
ATOM 2350 C CA . SER A 1 287 ? -17.828 10.195 20.484 1 89.5 287 SER A CA 1
ATOM 2351 C C . SER A 1 287 ? -18.719 11.422 20.719 1 89.5 287 SER A C 1
ATOM 2353 O O . SER A 1 287 ? -19.766 11.562 20.078 1 89.5 287 SER A O 1
ATOM 2355 N N . GLY A 1 288 ? -18.297 12.266 21.656 1 86.62 288 GLY A N 1
ATOM 2356 C CA . GLY A 1 288 ? -19.016 13.5 21.922 1 86.62 288 GLY A CA 1
ATOM 2357 C C . GLY A 1 288 ? -18.875 14.523 20.812 1 86.62 288 GLY A C 1
ATOM 2358 O O . GLY A 1 288 ? -18.016 14.383 19.938 1 86.62 288 GLY A O 1
ATOM 2359 N N . THR A 1 289 ? -19.703 15.484 20.797 1 90.06 289 THR A N 1
ATOM 2360 C CA . THR A 1 289 ? -19.766 16.531 19.781 1 90.06 289 THR A CA 1
ATOM 2361 C C . THR A 1 289 ? -18.438 17.281 19.703 1 90.06 289 THR A C 1
ATOM 2363 O O . THR A 1 289 ? -18.016 17.703 18.625 1 90.06 289 THR A O 1
ATOM 2366 N N . LYS A 1 290 ? -17.812 17.422 20.734 1 92.94 290 LYS A N 1
ATOM 2367 C CA . LYS A 1 290 ? -16.562 18.172 20.766 1 92.94 290 LYS A CA 1
ATOM 2368 C C . LYS A 1 290 ? -15.484 17.453 19.938 1 92.94 290 LYS A C 1
ATOM 2370 O O . LYS A 1 290 ? -14.789 18.094 19.156 1 92.94 290 LYS A O 1
ATOM 2375 N N . ASP A 1 291 ? -15.336 16.188 20.141 1 91.81 291 ASP A N 1
ATOM 2376 C CA . ASP A 1 291 ? -14.352 15.391 19.391 1 91.81 291 ASP A CA 1
ATOM 2377 C C . ASP A 1 291 ? -14.633 15.438 17.891 1 91.81 291 ASP A C 1
ATOM 2379 O O . ASP A 1 291 ? -13.711 15.555 17.094 1 91.81 291 ASP A O 1
ATOM 2383 N N . GLN A 1 292 ? -15.828 15.32 17.562 1 94.62 292 GLN A N 1
ATOM 2384 C CA . GLN A 1 292 ? -16.219 15.398 16.156 1 94.62 292 GLN A CA 1
ATOM 2385 C C . GLN A 1 292 ? -15.844 16.75 15.547 1 94.62 292 GLN A C 1
ATOM 2387 O O . GLN A 1 292 ? -15.242 16.797 14.477 1 94.62 292 GLN A O 1
ATOM 2392 N N . LYS A 1 293 ? -16.172 17.797 16.281 1 94.69 293 LYS A N 1
ATOM 2393 C CA . LYS A 1 293 ? -15.914 19.156 15.789 1 94.69 293 LYS A CA 1
ATOM 2394 C C . LYS A 1 293 ? -14.422 19.406 15.625 1 94.69 293 LYS A C 1
ATOM 2396 O O . LYS A 1 293 ? -14 20.062 14.672 1 94.69 293 LYS A O 1
ATOM 2401 N N . ILE A 1 294 ? -13.664 18.891 16.531 1 94.81 294 ILE A N 1
ATOM 2402 C CA . ILE A 1 294 ? -12.219 19.062 16.484 1 94.81 294 ILE A CA 1
ATOM 2403 C C . ILE A 1 294 ? -11.664 18.391 15.227 1 94.81 294 ILE A C 1
ATOM 2405 O O . ILE A 1 294 ? -10.891 19 14.484 1 94.81 294 ILE A O 1
ATOM 2409 N N . PHE A 1 295 ? -12.125 17.203 15.039 1 95.5 295 PHE A N 1
ATOM 2410 C CA . PHE A 1 295 ? -11.641 16.422 13.898 1 95.5 295 PHE A CA 1
ATOM 2411 C C . PHE A 1 295 ? -12.008 17.125 12.594 1 95.5 295 PHE A C 1
ATOM 2413 O O . PHE A 1 295 ? -11.141 17.375 11.75 1 95.5 295 PHE A O 1
ATOM 2420 N N . PHE A 1 296 ? -13.188 17.453 12.359 1 97.19 296 PHE A N 1
ATOM 2421 C CA . PHE A 1 296 ? -13.656 18.016 11.102 1 97.19 296 PHE A CA 1
ATOM 2422 C C . PHE A 1 296 ? -13.148 19.438 10.93 1 97.19 296 PHE A C 1
ATOM 2424 O O . PHE A 1 296 ? -12.875 19.875 9.812 1 97.19 296 PHE A O 1
ATOM 2431 N N . ASN A 1 297 ? -13.039 20.141 12.047 1 97.12 297 ASN A N 1
ATOM 2432 C CA . ASN A 1 297 ? -12.531 21.516 11.969 1 97.12 297 ASN A CA 1
ATOM 2433 C C . ASN A 1 297 ? -11.102 21.547 11.453 1 97.12 297 ASN A C 1
ATOM 2435 O O . ASN A 1 297 ? -10.711 22.5 10.766 1 97.12 297 ASN A O 1
ATOM 2439 N N . ARG A 1 298 ? -10.328 20.578 11.797 1 94.81 298 ARG A N 1
ATOM 2440 C CA . ARG A 1 298 ? -8.977 20.484 11.25 1 94.81 298 ARG A CA 1
ATOM 2441 C C . ARG A 1 298 ? -8.992 20.422 9.727 1 94.81 298 ARG A C 1
ATOM 2443 O O . ARG A 1 298 ? -8.18 21.062 9.062 1 94.81 298 ARG A O 1
ATOM 2450 N N . MET A 1 299 ? -9.891 19.688 9.211 1 96.44 299 MET A N 1
ATOM 2451 C CA . MET A 1 299 ? -10.016 19.547 7.762 1 96.44 299 MET A CA 1
ATOM 2452 C C . MET A 1 299 ? -10.531 20.844 7.141 1 96.44 299 MET A C 1
ATOM 2454 O O . MET A 1 299 ? -10.031 21.281 6.098 1 96.44 299 MET A O 1
ATOM 2458 N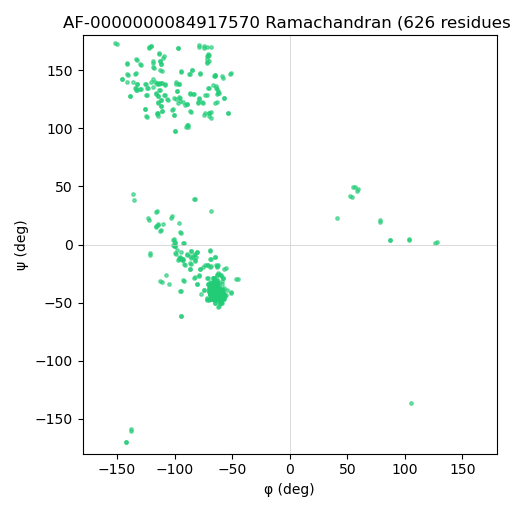 N . TYR A 1 300 ? -11.492 21.484 7.82 1 97.81 300 TYR A N 1
ATOM 2459 C CA . TYR A 1 300 ? -12.023 22.75 7.324 1 97.81 300 TYR A CA 1
ATOM 2460 C C . TYR A 1 300 ? -10.945 23.812 7.289 1 97.81 300 TYR A C 1
ATOM 2462 O O . TYR A 1 300 ? -10.875 24.609 6.344 1 97.81 300 TYR A O 1
ATOM 2470 N N . GLN A 1 301 ? -10.133 23.812 8.281 1 97.06 301 GLN A N 1
ATOM 2471 C CA . GLN A 1 301 ? -9.047 24.797 8.336 1 97.06 301 GLN A CA 1
ATOM 2472 C C . GLN A 1 301 ? -8.055 24.578 7.199 1 97.06 301 GLN A C 1
ATOM 2474 O O . GLN A 1 301 ? -7.555 25.547 6.613 1 97.06 301 GLN A O 1
ATOM 2479 N N . LYS A 1 302 ? -7.754 23.375 6.93 1 95.62 302 LYS A N 1
ATOM 2480 C CA . LYS A 1 302 ? -6.859 23.094 5.816 1 95.62 302 LYS A CA 1
ATOM 2481 C C . LYS A 1 302 ? -7.453 23.562 4.492 1 95.62 302 LYS A C 1
ATOM 2483 O O . LYS A 1 302 ? -6.75 24.125 3.658 1 95.62 302 LYS A O 1
ATOM 2488 N N . ILE A 1 303 ? -8.711 23.266 4.305 1 97.81 303 ILE A N 1
ATOM 2489 C CA . ILE A 1 303 ? -9.391 23.672 3.08 1 97.81 303 ILE A CA 1
ATOM 2490 C C . ILE A 1 303 ? -9.352 25.188 2.945 1 97.81 303 ILE A C 1
ATOM 2492 O O . ILE A 1 303 ? -9.055 25.719 1.87 1 97.81 303 ILE A O 1
ATOM 2496 N N . GLU A 1 304 ? -9.586 25.875 4.062 1 97.69 304 GLU A N 1
ATOM 2497 C CA . GLU A 1 304 ? -9.547 27.328 4.059 1 97.69 304 GLU A CA 1
ATOM 2498 C C . GLU A 1 304 ? -8.141 27.844 3.76 1 97.69 304 GLU A C 1
ATOM 2500 O O . GLU A 1 304 ? -7.973 28.859 3.092 1 97.69 304 GLU A O 1
ATOM 2505 N N . PHE A 1 305 ? -7.219 27.234 4.25 1 96.31 305 PHE A N 1
ATOM 2506 C CA . PHE A 1 305 ? -5.828 27.594 3.99 1 96.31 305 PHE A CA 1
ATOM 2507 C C . PHE A 1 305 ? -5.523 27.516 2.498 1 96.31 305 PHE A C 1
ATOM 2509 O O . PHE A 1 305 ? -4.957 28.469 1.934 1 96.31 305 PHE A O 1
ATOM 2516 N N . TYR A 1 306 ? -5.859 26.422 1.87 1 96.44 306 TYR A N 1
ATOM 2517 C CA . TYR A 1 306 ? -5.594 26.266 0.445 1 96.44 306 TYR A CA 1
ATOM 2518 C C . TYR A 1 306 ? -6.438 27.234 -0.381 1 96.44 306 TYR A C 1
ATOM 2520 O O . TYR A 1 306 ? -5.996 27.703 -1.43 1 96.44 306 TYR A O 1
ATOM 2528 N N . LYS A 1 307 ? -7.652 27.516 0.074 1 97.56 307 LYS A N 1
ATOM 2529 C CA . LYS A 1 307 ? -8.477 28.516 -0.588 1 97.56 307 LYS A CA 1
ATOM 2530 C C . LYS A 1 307 ? -7.781 29.875 -0.599 1 97.56 307 LYS A C 1
ATOM 2532 O O . LYS A 1 307 ? -7.703 30.531 -1.641 1 97.56 307 LYS A O 1
ATOM 2537 N N . THR A 1 308 ? -7.223 30.234 0.547 1 97.06 308 THR A N 1
ATOM 2538 C CA . THR A 1 308 ? -6.52 31.516 0.683 1 97.06 308 THR A CA 1
ATOM 2539 C C . THR A 1 308 ? -5.266 31.531 -0.188 1 97.06 308 THR A C 1
ATOM 2541 O O . THR A 1 308 ? -4.953 32.531 -0.815 1 97.06 308 THR A O 1
ATOM 2544 N N . LYS A 1 309 ? -4.645 30.438 -0.186 1 95.31 309 LYS A N 1
ATOM 2545 C CA . LYS A 1 309 ? -3.434 30.328 -0.998 1 95.31 309 LYS A CA 1
ATOM 2546 C C . LYS A 1 309 ? -3.75 30.5 -2.48 1 95.31 309 LYS A C 1
ATOM 2548 O O . LYS A 1 309 ? -3.004 31.172 -3.205 1 95.31 309 LYS A O 1
ATOM 2553 N N . ILE A 1 310 ? -4.812 29.938 -2.945 1 95.44 310 ILE A N 1
ATOM 2554 C CA . ILE A 1 310 ? -5.227 30.016 -4.34 1 95.44 310 ILE A CA 1
ATOM 2555 C C . ILE A 1 310 ? -5.617 31.469 -4.668 1 95.44 310 ILE A C 1
ATOM 2557 O O . ILE A 1 310 ? -5.199 32 -5.695 1 95.44 310 ILE A O 1
ATOM 2561 N N . ILE A 1 311 ? -6.281 32.125 -3.787 1 95.25 311 ILE A N 1
ATOM 2562 C CA . ILE A 1 311 ? -6.754 33.5 -3.994 1 95.25 311 ILE A CA 1
ATOM 2563 C C . ILE A 1 311 ? -5.562 34.469 -4.023 1 95.25 311 ILE A C 1
ATOM 2565 O O . ILE A 1 311 ? -5.488 35.344 -4.887 1 95.25 311 ILE A O 1
ATOM 2569 N N . GLN A 1 312 ? -4.578 34.188 -3.176 1 92.44 312 GLN A N 1
ATOM 2570 C CA . GLN A 1 312 ? -3.422 35.062 -3.061 1 92.44 312 GLN A CA 1
ATOM 2571 C C . GLN A 1 312 ? -2.455 34.844 -4.223 1 92.44 312 GLN A C 1
ATOM 2573 O O . GLN A 1 312 ? -1.648 35.719 -4.531 1 92.44 312 GLN A O 1
ATOM 2578 N N . TYR A 1 313 ? -2.58 33.75 -4.793 1 89.25 313 TYR A N 1
ATOM 2579 C CA . TYR A 1 313 ? -1.682 33.438 -5.902 1 89.25 313 TYR A CA 1
ATOM 2580 C C . TYR A 1 313 ? -1.947 34.344 -7.086 1 89.25 313 TYR A C 1
ATOM 2582 O O . TYR A 1 313 ? -1.037 34.656 -7.863 1 89.25 313 TYR A O 1
ATOM 2590 N N . ILE A 1 314 ? -3.107 34.875 -7.359 1 82.62 314 ILE A N 1
ATOM 2591 C CA . ILE A 1 314 ? -3.465 35.688 -8.508 1 82.62 314 ILE A CA 1
ATOM 2592 C C . ILE A 1 314 ? -3.303 37.156 -8.156 1 82.62 314 ILE A C 1
ATOM 2594 O O . ILE A 1 314 ? -3.297 38.031 -9.039 1 82.62 314 ILE A O 1
ATOM 2598 N N . GLU A 1 315 ? -3.152 37.469 -6.863 1 74.31 315 GLU A N 1
ATOM 2599 C CA . GLU A 1 315 ? -2.889 38.875 -6.484 1 74.31 315 GLU A CA 1
ATOM 2600 C C . GLU A 1 315 ? -1.403 39.188 -6.59 1 74.31 315 GLU A C 1
ATOM 2602 O O . GLU A 1 315 ? -1.033 40.281 -7.062 1 74.31 315 GLU A O 1
ATOM 2607 N N . MET B 1 1 ? 1.163 -23.922 -27.938 1 52.12 1 MET B N 1
ATOM 2608 C CA . MET B 1 1 ? 2.322 -24.406 -27.203 1 52.12 1 MET B CA 1
ATOM 2609 C C . MET B 1 1 ? 1.891 -25.25 -26.016 1 52.12 1 MET B C 1
ATOM 2611 O O . MET B 1 1 ? 0.94 -24.906 -25.312 1 52.12 1 MET B O 1
ATOM 2615 N N . LYS B 1 2 ? 2.473 -26.641 -25.844 1 83.44 2 LYS B N 1
ATOM 2616 C CA . LYS B 1 2 ? 2.141 -27.562 -24.75 1 83.44 2 LYS B CA 1
ATOM 2617 C C . LYS B 1 2 ? 2.559 -26.969 -23.406 1 83.44 2 LYS B C 1
ATOM 2619 O O . LYS B 1 2 ? 3.541 -26.234 -23.328 1 83.44 2 LYS B O 1
ATOM 2624 N N . ASN B 1 3 ? 1.711 -26.969 -22.375 1 87.69 3 ASN B N 1
ATOM 2625 C CA . ASN B 1 3 ? 1.939 -26.406 -21.062 1 87.69 3 ASN B CA 1
ATOM 2626 C C . ASN B 1 3 ? 3.303 -26.797 -20.5 1 87.69 3 ASN B C 1
ATOM 2628 O O . ASN B 1 3 ? 3.961 -26 -19.828 1 87.69 3 ASN B O 1
ATOM 2632 N N . GLN B 1 4 ? 3.66 -27.984 -20.969 1 92.31 4 GLN B N 1
ATOM 2633 C CA . GLN B 1 4 ? 4.969 -28.453 -20.531 1 92.31 4 GLN B CA 1
ATOM 2634 C C . GLN B 1 4 ? 6.09 -27.625 -21.141 1 92.31 4 GLN B C 1
ATOM 2636 O O . GLN B 1 4 ? 7.051 -27.266 -20.469 1 92.31 4 GLN B O 1
ATOM 2641 N N . GLU B 1 5 ? 5.918 -27.344 -22.375 1 90.81 5 GLU B N 1
ATOM 2642 C CA . GLU B 1 5 ? 6.895 -26.5 -23.062 1 90.81 5 GLU B CA 1
ATOM 2643 C C . GLU B 1 5 ? 6.895 -25.094 -22.484 1 90.81 5 GLU B C 1
ATOM 2645 O O . GLU B 1 5 ? 7.953 -24.469 -22.344 1 90.81 5 GLU B O 1
ATOM 2650 N N . LEU B 1 6 ? 5.773 -24.641 -22.203 1 89.81 6 LEU B N 1
ATOM 2651 C CA . LEU B 1 6 ? 5.625 -23.328 -21.594 1 89.81 6 LEU B CA 1
ATOM 2652 C C . LEU B 1 6 ? 6.355 -23.25 -20.266 1 89.81 6 LEU B C 1
ATOM 2654 O O . LEU B 1 6 ? 7.031 -22.266 -19.969 1 89.81 6 LEU B O 1
ATOM 2658 N N . LEU B 1 7 ? 6.176 -24.266 -19.484 1 92.81 7 LEU B N 1
ATOM 2659 C CA . LEU B 1 7 ? 6.828 -24.328 -18.172 1 92.81 7 LEU B CA 1
ATOM 2660 C C . LEU B 1 7 ? 8.344 -24.344 -18.328 1 92.81 7 LEU B C 1
ATOM 2662 O O . LEU B 1 7 ? 9.047 -23.594 -17.656 1 92.81 7 LEU B O 1
ATOM 2666 N N . LEU B 1 8 ? 8.781 -25.125 -19.297 1 93 8 LEU B N 1
ATOM 2667 C CA . LEU B 1 8 ? 10.219 -25.25 -19.516 1 93 8 LEU B CA 1
ATOM 2668 C C . LEU B 1 8 ? 10.812 -23.953 -20.031 1 93 8 LEU B C 1
ATOM 2670 O O . LEU B 1 8 ? 11.906 -23.547 -19.609 1 93 8 LEU B O 1
ATOM 2674 N N . LYS B 1 9 ? 10.055 -23.312 -20.859 1 89.81 9 LYS B N 1
ATOM 2675 C CA . LYS B 1 9 ? 10.492 -22.016 -21.375 1 89.81 9 LYS B CA 1
ATOM 2676 C C . LYS B 1 9 ? 10.609 -20.984 -20.25 1 89.81 9 LYS B C 1
ATOM 2678 O O . LYS B 1 9 ? 11.555 -20.203 -20.219 1 89.81 9 LYS B O 1
ATOM 2683 N N . HIS B 1 10 ? 9.648 -21.031 -19.406 1 87.12 10 HIS B N 1
ATOM 2684 C CA . HIS B 1 10 ? 9.656 -20.078 -18.281 1 87.12 10 HIS B CA 1
ATOM 2685 C C . HIS B 1 10 ? 10.805 -20.375 -17.328 1 87.12 10 HIS B C 1
ATOM 2687 O O . HIS B 1 10 ? 11.469 -19.453 -16.859 1 87.12 10 HIS B O 1
ATOM 2693 N N . ILE B 1 11 ? 11.062 -21.609 -17.062 1 90.06 11 ILE B N 1
ATOM 2694 C CA . ILE B 1 11 ? 12.148 -22 -16.172 1 90.06 11 ILE B CA 1
ATOM 2695 C C . ILE B 1 11 ? 13.484 -21.562 -16.766 1 90.06 11 ILE B C 1
ATOM 2697 O O . ILE B 1 11 ? 14.375 -21.094 -16.047 1 90.06 11 ILE B O 1
ATOM 2701 N N . ARG B 1 12 ? 13.523 -21.609 -18.031 1 87.44 12 ARG B N 1
ATOM 2702 C CA . ARG B 1 12 ? 14.75 -21.203 -18.734 1 87.44 12 ARG B CA 1
ATOM 2703 C C . ARG B 1 12 ? 15.055 -19.734 -18.484 1 87.44 12 ARG B C 1
ATOM 2705 O O . ARG B 1 12 ? 16.219 -19.344 -18.391 1 87.44 12 ARG B O 1
ATOM 2712 N N . THR B 1 13 ? 14.008 -18.953 -18.328 1 81 13 THR B N 1
ATOM 2713 C CA . THR B 1 13 ? 14.188 -17.531 -18.094 1 81 13 THR B CA 1
ATOM 2714 C C . THR B 1 13 ? 14.648 -17.266 -16.672 1 81 13 THR B C 1
ATOM 2716 O O . THR B 1 13 ? 15.148 -16.188 -16.359 1 81 13 THR B O 1
ATOM 2719 N N . LYS B 1 14 ? 14.438 -18.203 -15.82 1 76.31 14 LYS B N 1
ATOM 2720 C CA . LYS B 1 14 ? 14.734 -18.047 -14.398 1 76.31 14 LYS B CA 1
ATOM 2721 C C . LYS B 1 14 ? 16.141 -18.547 -14.07 1 76.31 14 LYS B C 1
ATOM 2723 O O . LYS B 1 14 ? 16.672 -18.281 -12.992 1 76.31 14 LYS B O 1
ATOM 2728 N N . ILE B 1 15 ? 16.766 -19.266 -15.023 1 80.31 15 ILE B N 1
ATOM 2729 C CA . ILE B 1 15 ? 18.094 -19.828 -14.742 1 80.31 15 ILE B CA 1
ATOM 2730 C C . ILE B 1 15 ? 19.141 -19.141 -15.609 1 80.31 15 ILE B C 1
ATOM 2732 O O . ILE B 1 15 ? 18.812 -18.578 -16.656 1 80.31 15 ILE B O 1
ATOM 2736 N N . SER B 1 16 ? 20.328 -19.094 -15.062 1 76.56 16 SER B N 1
ATOM 2737 C CA . SER B 1 16 ? 21.422 -18.469 -15.789 1 76.56 16 SER B CA 1
ATOM 2738 C C . SER B 1 16 ? 21.656 -19.156 -17.141 1 76.56 16 SER B C 1
ATOM 2740 O O . SER B 1 16 ? 21.391 -20.359 -17.281 1 76.56 16 SER B O 1
ATOM 2742 N N . ASN B 1 17 ? 22.031 -18.391 -18.141 1 77.12 17 ASN B N 1
ATOM 2743 C CA . ASN B 1 17 ? 22.312 -18.938 -19.469 1 77.12 17 ASN B CA 1
ATOM 2744 C C . ASN B 1 17 ? 23.406 -20.016 -19.422 1 77.12 17 ASN B C 1
ATOM 2746 O O . ASN B 1 17 ? 23.531 -20.828 -20.328 1 77.12 17 ASN B O 1
ATOM 2750 N N . LYS B 1 18 ? 24.188 -19.938 -18.328 1 76.56 18 LYS B N 1
ATOM 2751 C CA . LYS B 1 18 ? 25.297 -20.875 -18.188 1 76.56 18 LYS B CA 1
ATOM 2752 C C . LYS B 1 18 ? 24.812 -22.219 -17.641 1 76.56 18 LYS B C 1
ATOM 2754 O O . LYS B 1 18 ? 25.516 -23.219 -17.734 1 76.56 18 LYS B O 1
ATOM 2759 N N . GLN B 1 19 ? 23.547 -22.219 -17.188 1 80.62 19 GLN B N 1
ATOM 2760 C CA . GLN B 1 19 ? 23.031 -23.438 -16.562 1 80.62 19 GLN B CA 1
ATOM 2761 C C . GLN B 1 19 ? 22.25 -24.281 -17.578 1 80.62 19 GLN B C 1
ATOM 2763 O O . GLN B 1 19 ? 21.531 -23.734 -18.406 1 80.62 19 GLN B O 1
ATOM 2768 N N . SER B 1 20 ? 22.516 -25.594 -17.453 1 89.88 20 SER B N 1
ATOM 2769 C CA . SER B 1 20 ? 21.781 -26.531 -18.281 1 89.88 20 SER B CA 1
ATOM 2770 C C . SER B 1 20 ? 20.375 -26.781 -17.734 1 89.88 20 SER B C 1
ATOM 2772 O O . SER B 1 20 ? 20.219 -27.156 -16.578 1 89.88 20 SER B O 1
ATOM 2774 N N . LEU B 1 21 ? 19.438 -26.594 -18.562 1 92.75 21 LEU B N 1
ATOM 2775 C CA . LEU B 1 21 ? 18.047 -26.828 -18.188 1 92.75 21 LEU B CA 1
ATOM 2776 C C . LEU B 1 21 ? 17.844 -28.266 -17.734 1 92.75 21 LEU B C 1
ATOM 2778 O O . LEU B 1 21 ? 17.141 -28.531 -16.766 1 92.75 21 LEU B O 1
ATOM 2782 N N . LEU B 1 22 ? 18.562 -29.172 -18.469 1 93 22 LEU B N 1
ATOM 2783 C CA . LEU B 1 22 ? 18.438 -30.594 -18.172 1 93 22 LEU B CA 1
ATOM 2784 C C . LEU B 1 22 ? 18.969 -30.906 -16.781 1 93 22 LEU B C 1
ATOM 2786 O O . LEU B 1 22 ? 18.344 -31.641 -16.031 1 93 22 LEU B O 1
ATOM 2790 N N . GLU B 1 23 ? 20 -30.344 -16.5 1 92.75 23 GLU B N 1
ATOM 2791 C CA . GLU B 1 23 ? 20.609 -30.562 -15.188 1 92.75 23 GLU B CA 1
ATOM 2792 C C . GLU B 1 23 ? 19.75 -29.969 -14.078 1 92.75 23 GLU B C 1
ATOM 2794 O O . GLU B 1 23 ? 19.594 -30.578 -13.016 1 92.75 23 GLU B O 1
ATOM 2799 N N . GLU B 1 24 ? 19.234 -28.844 -14.367 1 92.31 24 GLU B N 1
ATOM 2800 C CA . GLU B 1 24 ? 18.391 -28.172 -13.391 1 92.31 24 GLU B CA 1
ATOM 2801 C C . GLU B 1 24 ? 17.141 -28.984 -13.078 1 92.31 24 GLU B C 1
ATOM 2803 O O . GLU B 1 24 ? 16.766 -29.141 -11.914 1 92.31 24 GLU B O 1
ATOM 2808 N N . ILE B 1 25 ? 16.578 -29.516 -14.086 1 94.31 25 ILE B N 1
ATOM 2809 C CA . ILE B 1 25 ? 15.359 -30.297 -13.93 1 94.31 25 ILE B CA 1
ATOM 2810 C C . ILE B 1 25 ? 15.664 -31.609 -13.195 1 94.31 25 ILE B C 1
ATOM 2812 O O . ILE B 1 25 ? 14.922 -32 -12.289 1 94.31 25 ILE B O 1
ATOM 2816 N N . ALA B 1 26 ? 16.766 -32.219 -13.578 1 95.06 26 ALA B N 1
ATOM 2817 C CA . ALA B 1 26 ? 17.188 -33.469 -12.945 1 95.06 26 ALA B CA 1
ATOM 2818 C C . ALA B 1 26 ? 17.406 -33.281 -11.445 1 95.06 26 ALA B C 1
ATOM 2820 O O . ALA B 1 26 ? 16.969 -34.094 -10.633 1 95.06 26 ALA B O 1
ATOM 2821 N N . GLN B 1 27 ? 18 -32.219 -11.141 1 93.12 27 GLN B N 1
ATOM 2822 C CA . GLN B 1 27 ? 18.328 -31.922 -9.75 1 93.12 27 GLN B CA 1
ATOM 2823 C C . GLN B 1 27 ? 17.062 -31.562 -8.961 1 93.12 27 GLN B C 1
ATOM 2825 O O . GLN B 1 27 ? 16.844 -32.094 -7.863 1 93.12 27 GLN B O 1
ATOM 2830 N N . THR B 1 28 ? 16.266 -30.688 -9.516 1 92.25 28 THR B N 1
ATOM 2831 C CA . THR B 1 28 ? 15.086 -30.219 -8.812 1 92.25 28 THR B CA 1
ATOM 2832 C C . THR B 1 28 ? 14.102 -31.359 -8.562 1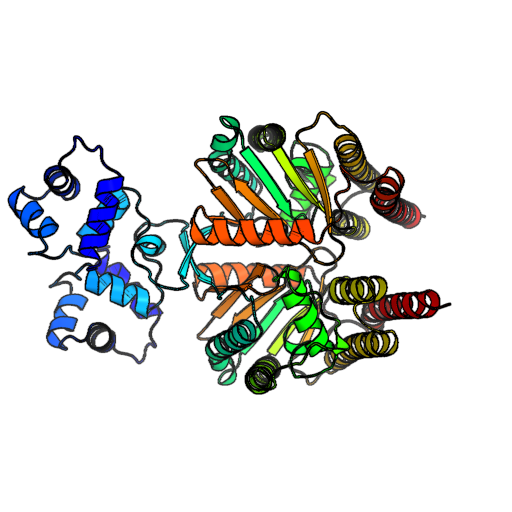 92.25 28 THR B C 1
ATOM 2834 O O . THR B 1 28 ? 13.477 -31.422 -7.5 1 92.25 28 THR B O 1
ATOM 2837 N N . LEU B 1 29 ? 14.023 -32.281 -9.5 1 94.44 29 LEU B N 1
ATOM 2838 C CA . LEU B 1 29 ? 13.047 -33.344 -9.398 1 94.44 29 LEU B CA 1
ATOM 2839 C C . LEU B 1 29 ? 13.695 -34.625 -8.828 1 94.44 29 LEU B C 1
ATOM 2841 O O . LEU B 1 29 ? 13.008 -35.594 -8.57 1 94.44 29 LEU B O 1
ATOM 2845 N N . SER B 1 30 ? 14.969 -34.562 -8.633 1 94.31 30 SER B N 1
ATOM 2846 C CA . SER B 1 30 ? 15.727 -35.719 -8.141 1 94.31 30 SER B CA 1
ATOM 2847 C C . SER B 1 30 ? 15.508 -36.938 -9.023 1 94.31 30 SER B C 1
ATOM 2849 O O . SER B 1 30 ? 15.18 -38.031 -8.523 1 94.31 30 SER B O 1
ATOM 2851 N N . ILE B 1 31 ? 15.656 -36.75 -10.297 1 94.31 31 ILE B N 1
ATOM 2852 C CA . ILE B 1 31 ? 15.539 -37.844 -11.258 1 94.31 31 ILE B CA 1
ATOM 2853 C C . ILE B 1 31 ? 16.828 -37.969 -12.062 1 94.31 31 ILE B C 1
ATOM 2855 O O . ILE B 1 31 ? 17.719 -37.094 -11.961 1 94.31 31 ILE B O 1
ATOM 2859 N N . SER B 1 32 ? 16.953 -39.031 -12.82 1 93.5 32 SER B N 1
ATOM 2860 C CA . SER B 1 32 ? 18.156 -39.25 -13.617 1 93.5 32 SER B CA 1
ATOM 2861 C C . SER B 1 32 ? 18.219 -38.281 -14.789 1 93.5 32 SER B C 1
ATOM 2863 O O . SER B 1 32 ? 17.219 -37.688 -15.18 1 93.5 32 SER B O 1
ATOM 2865 N N . TYR B 1 33 ? 19.391 -38.125 -15.266 1 93.94 33 TYR B N 1
ATOM 2866 C CA . TYR B 1 33 ? 19.625 -37.25 -16.422 1 93.94 33 TYR B CA 1
ATOM 2867 C C . TYR B 1 33 ? 18.781 -37.719 -17.609 1 93.94 33 TYR B C 1
ATOM 2869 O O . TYR B 1 33 ? 18.219 -36.875 -18.328 1 93.94 33 TYR B O 1
ATOM 2877 N N . ASP B 1 34 ? 18.688 -38.969 -17.75 1 94.06 34 ASP B N 1
ATOM 2878 C CA . ASP B 1 34 ? 17.891 -39.531 -18.859 1 94.06 34 ASP B CA 1
ATOM 2879 C C . ASP B 1 34 ? 16.406 -39.219 -18.672 1 94.06 34 ASP B C 1
ATOM 2881 O O . ASP B 1 34 ? 15.719 -38.875 -19.641 1 94.06 34 ASP B O 1
ATOM 2885 N N . ALA B 1 35 ? 15.992 -39.406 -17.547 1 94.88 35 ALA B N 1
ATOM 2886 C CA . ALA B 1 35 ? 14.602 -39.094 -17.25 1 94.88 35 ALA B CA 1
ATOM 2887 C C . ALA B 1 35 ? 14.305 -37.625 -17.5 1 94.88 35 ALA B C 1
ATOM 2889 O O . ALA B 1 35 ? 13.266 -37.25 -18.047 1 94.88 35 ALA B O 1
ATOM 2890 N N . ALA B 1 36 ? 15.195 -36.75 -17.094 1 95.62 36 ALA B N 1
ATOM 2891 C CA . ALA B 1 36 ? 15.055 -35.312 -17.312 1 95.62 36 ALA B CA 1
ATOM 2892 C C . ALA B 1 36 ? 15.047 -35 -18.797 1 95.62 36 ALA B C 1
ATOM 2894 O O . ALA B 1 36 ? 14.266 -34.156 -19.266 1 95.62 36 ALA B O 1
ATOM 2895 N N . HIS B 1 37 ? 15.914 -35.688 -19.516 1 95.06 37 HIS B N 1
ATOM 2896 C CA . HIS B 1 37 ? 15.961 -35.5 -20.969 1 95.06 37 HIS B CA 1
ATOM 2897 C C . HIS B 1 37 ? 14.617 -35.844 -21.609 1 95.06 37 HIS B C 1
ATOM 2899 O O . HIS B 1 37 ? 14.164 -35.125 -22.516 1 95.06 37 HIS B O 1
ATOM 2905 N N . ARG B 1 38 ? 14 -36.906 -21.156 1 94.75 38 ARG B N 1
ATOM 2906 C CA . ARG B 1 38 ? 12.711 -37.312 -21.703 1 94.75 38 ARG B CA 1
ATOM 2907 C C . ARG B 1 38 ? 11.625 -36.281 -21.391 1 94.75 38 ARG B C 1
ATOM 2909 O O . ARG B 1 38 ? 10.719 -36.062 -22.203 1 94.75 38 ARG B O 1
ATOM 2916 N N . ARG B 1 39 ? 11.703 -35.656 -20.297 1 94 39 ARG B N 1
ATOM 2917 C CA . ARG B 1 39 ? 10.742 -34.594 -19.938 1 94 39 ARG B CA 1
ATOM 2918 C C . ARG B 1 39 ? 10.961 -33.344 -20.766 1 94 39 ARG B C 1
ATOM 2920 O O . ARG B 1 39 ? 10.008 -32.781 -21.312 1 94 39 ARG B O 1
ATOM 2927 N N . VAL B 1 40 ? 12.172 -32.938 -20.891 1 93.56 40 VAL B N 1
ATOM 2928 C CA . VAL B 1 40 ? 12.516 -31.703 -21.547 1 93.56 40 VAL B CA 1
ATOM 2929 C C . VAL B 1 40 ? 12.242 -31.812 -23.047 1 93.56 40 VAL B C 1
ATOM 2931 O O . VAL B 1 40 ? 11.828 -30.828 -23.672 1 93.56 40 VAL B O 1
ATOM 2934 N N . SER B 1 41 ? 12.43 -33.062 -23.547 1 92.44 41 SER B N 1
ATOM 2935 C CA . SER B 1 41 ? 12.203 -33.281 -24.969 1 92.44 41 SER B CA 1
ATOM 2936 C C . SER B 1 41 ? 10.719 -33.5 -25.266 1 92.44 41 SER B C 1
ATOM 2938 O O . SER B 1 41 ? 10.32 -33.594 -26.422 1 92.44 41 SER B O 1
ATOM 2940 N N . GLY B 1 42 ? 9.992 -33.625 -24.25 1 91.12 42 GLY B N 1
ATOM 2941 C CA . GLY B 1 42 ? 8.562 -33.781 -24.422 1 91.12 42 GLY B CA 1
ATOM 2942 C C . GLY B 1 42 ? 8.133 -35.219 -24.625 1 91.12 42 GLY B C 1
ATOM 2943 O O . GLY B 1 42 ? 6.957 -35.5 -24.875 1 91.12 42 GLY B O 1
ATOM 2944 N N . LYS B 1 43 ? 9.062 -36.125 -24.547 1 91.69 43 LYS B N 1
ATOM 2945 C CA . LYS B 1 43 ? 8.742 -37.531 -24.734 1 91.69 43 LYS B CA 1
ATOM 2946 C C . LYS B 1 43 ? 7.891 -38.062 -23.578 1 91.69 43 LYS B C 1
ATOM 2948 O O . LYS B 1 43 ? 7.047 -38.938 -23.75 1 91.69 43 LYS B O 1
ATOM 2953 N N . THR B 1 44 ? 8.211 -37.625 -22.438 1 93.38 44 THR B N 1
ATOM 2954 C CA . THR B 1 44 ? 7.426 -37.906 -21.25 1 93.38 44 THR B CA 1
ATOM 2955 C C . THR B 1 44 ? 6.855 -36.656 -20.641 1 93.38 44 THR B C 1
ATOM 2957 O O . THR B 1 44 ? 7.543 -35.625 -20.562 1 93.38 44 THR B O 1
ATOM 2960 N N . LYS B 1 45 ? 5.609 -36.719 -20.172 1 93.56 45 LYS B N 1
ATOM 2961 C CA . LYS B 1 45 ? 4.957 -35.531 -19.578 1 93.56 45 LYS B CA 1
ATOM 2962 C C . LYS B 1 45 ? 5.277 -35.438 -18.094 1 93.56 45 LYS B C 1
ATOM 2964 O O . LYS B 1 45 ? 5.402 -36.438 -17.406 1 93.56 45 LYS B O 1
ATOM 2969 N N . PHE B 1 46 ? 5.383 -34.156 -17.625 1 94.25 46 PHE B N 1
ATOM 2970 C CA . PHE B 1 46 ? 5.512 -33.938 -16.188 1 94.25 46 PHE B CA 1
ATOM 2971 C C . PHE B 1 46 ? 4.258 -34.406 -15.461 1 94.25 46 PHE B C 1
ATOM 2973 O O . PHE B 1 46 ? 3.141 -34.188 -15.938 1 94.25 46 PHE B O 1
ATOM 2980 N N . THR B 1 47 ? 4.508 -35.094 -14.359 1 92.88 47 THR B N 1
ATOM 2981 C CA . THR B 1 47 ? 3.391 -35.406 -13.477 1 92.88 47 THR B CA 1
ATOM 2982 C C . THR B 1 47 ? 2.957 -34.156 -12.703 1 92.88 47 THR B C 1
ATOM 2984 O O . THR B 1 47 ? 3.658 -33.156 -12.711 1 92.88 47 THR B O 1
ATOM 2987 N N . ILE B 1 48 ? 1.839 -34.25 -12.008 1 92.38 48 ILE B N 1
ATOM 2988 C CA . ILE B 1 48 ? 1.334 -33.188 -11.164 1 92.38 48 ILE B CA 1
ATOM 2989 C C . ILE B 1 48 ? 2.354 -32.844 -10.078 1 92.38 48 ILE B C 1
ATOM 2991 O O . ILE B 1 48 ? 2.646 -31.688 -9.82 1 92.38 48 ILE B O 1
ATOM 2995 N N . GLU B 1 49 ? 2.941 -33.875 -9.523 1 92.06 49 GLU B N 1
ATOM 2996 C CA . GLU B 1 49 ? 3.924 -33.656 -8.461 1 92.06 49 GLU B CA 1
ATOM 2997 C C . GLU B 1 49 ? 5.172 -32.969 -8.992 1 92.06 49 GLU B C 1
ATOM 2999 O O . GLU B 1 49 ? 5.703 -32.062 -8.352 1 92.06 49 GLU B O 1
ATOM 3004 N N . GLU B 1 50 ? 5.566 -33.375 -10.141 1 92.94 50 GLU B N 1
ATOM 3005 C CA . GLU B 1 50 ? 6.75 -32.75 -10.75 1 92.94 50 GLU B CA 1
ATOM 3006 C C . GLU B 1 50 ? 6.492 -31.312 -11.141 1 92.94 50 GLU B C 1
ATOM 3008 O O . GLU B 1 50 ? 7.348 -30.453 -10.938 1 92.94 50 GLU B O 1
ATOM 3013 N N . THR B 1 51 ? 5.316 -31.109 -11.68 1 91.69 51 THR B N 1
ATOM 3014 C CA . THR B 1 51 ? 4.938 -29.766 -12.102 1 91.69 51 THR B CA 1
ATOM 3015 C C . THR B 1 51 ? 4.93 -28.812 -10.906 1 91.69 51 THR B C 1
ATOM 3017 O O . THR B 1 51 ? 5.52 -27.719 -10.969 1 91.69 51 THR B O 1
ATOM 3020 N N . ILE B 1 52 ? 4.34 -29.266 -9.852 1 89.44 52 ILE B N 1
ATOM 3021 C CA . ILE B 1 52 ? 4.215 -28.453 -8.648 1 89.44 52 ILE B CA 1
ATOM 3022 C C . ILE B 1 52 ? 5.598 -28.219 -8.031 1 89.44 52 ILE B C 1
ATOM 3024 O O . ILE B 1 52 ? 5.918 -27.109 -7.613 1 89.44 52 ILE B O 1
ATOM 3028 N N . ALA B 1 53 ? 6.352 -29.234 -8.055 1 89.5 53 ALA B N 1
ATOM 3029 C CA . ALA B 1 53 ? 7.703 -29.125 -7.5 1 89.5 53 ALA B CA 1
ATOM 3030 C C . ALA B 1 53 ? 8.531 -28.094 -8.266 1 89.5 53 ALA B C 1
ATOM 3032 O O . ALA B 1 53 ? 9.234 -27.297 -7.656 1 89.5 53 ALA B O 1
ATOM 3033 N N . LEU B 1 54 ? 8.406 -28.172 -9.555 1 90.5 54 LEU B N 1
ATOM 3034 C CA . LEU B 1 54 ? 9.148 -27.219 -10.383 1 90.5 54 LEU B CA 1
ATOM 3035 C C . LEU B 1 54 ? 8.656 -25.797 -10.156 1 90.5 54 LEU B C 1
ATOM 3037 O O . LEU B 1 54 ? 9.461 -24.875 -9.977 1 90.5 54 LEU B O 1
ATOM 3041 N N . CYS B 1 55 ? 7.352 -25.625 -10.148 1 85.5 55 CYS B N 1
ATOM 3042 C CA . CYS B 1 55 ? 6.77 -24.297 -9.984 1 85.5 55 CYS B CA 1
ATOM 3043 C C . CYS B 1 55 ? 7.109 -23.719 -8.617 1 85.5 55 CYS B C 1
ATOM 3045 O O . CYS B 1 55 ? 7.418 -22.531 -8.5 1 85.5 55 CYS B O 1
ATOM 3047 N N . ASN B 1 56 ? 7.094 -24.5 -7.625 1 79.31 56 ASN B N 1
ATOM 3048 C CA . ASN B 1 56 ? 7.461 -24.062 -6.281 1 79.31 56 ASN B CA 1
ATOM 3049 C C . ASN B 1 56 ? 8.93 -23.672 -6.203 1 79.31 56 ASN B C 1
ATOM 3051 O O . ASN B 1 56 ? 9.273 -22.641 -5.629 1 79.31 56 ASN B O 1
ATOM 3055 N N . HIS B 1 57 ? 9.719 -24.484 -6.773 1 81.56 57 HIS B N 1
ATOM 3056 C CA . HIS B 1 57 ? 11.164 -24.281 -6.715 1 81.56 57 HIS B CA 1
ATOM 3057 C C . HIS B 1 57 ? 11.562 -22.969 -7.391 1 81.56 57 HIS B C 1
ATOM 3059 O O . HIS B 1 57 ? 12.43 -22.25 -6.895 1 81.56 57 HIS B O 1
ATOM 3065 N N . TYR B 1 58 ? 10.922 -22.703 -8.484 1 78.12 58 TYR B N 1
ATOM 3066 C CA . TYR B 1 58 ? 11.305 -21.531 -9.273 1 78.12 58 TYR B CA 1
ATOM 3067 C C . TYR B 1 58 ? 10.344 -20.375 -9.031 1 78.12 58 TYR B C 1
ATOM 3069 O O . TYR B 1 58 ? 10.352 -19.391 -9.766 1 78.12 58 TYR B O 1
ATOM 3077 N N . SER B 1 59 ? 9.359 -20.516 -8.117 1 71.06 59 SER B N 1
ATOM 3078 C CA . SER B 1 59 ? 8.398 -19.484 -7.758 1 71.06 59 SER B CA 1
ATOM 3079 C C . SER B 1 59 ? 7.586 -19.047 -8.969 1 71.06 59 SER B C 1
ATOM 3081 O O . SER B 1 59 ? 7.469 -17.844 -9.234 1 71.06 59 SER B O 1
ATOM 3083 N N . ILE B 1 60 ? 7.117 -20.062 -9.664 1 76.38 60 ILE B N 1
ATOM 3084 C CA . ILE B 1 60 ? 6.293 -19.797 -10.836 1 76.38 60 ILE B CA 1
ATOM 3085 C C . ILE B 1 60 ? 4.816 -19.906 -10.469 1 76.38 60 ILE B C 1
ATOM 3087 O O . ILE B 1 60 ? 4.383 -20.891 -9.875 1 76.38 60 ILE B O 1
ATOM 3091 N N . SER B 1 61 ? 4.129 -18.828 -10.703 1 72.06 61 SER B N 1
ATOM 3092 C CA . SER B 1 61 ? 2.678 -18.906 -10.555 1 72.06 61 SER B CA 1
ATOM 3093 C C . SER B 1 61 ? 2.051 -19.781 -11.633 1 72.06 61 SER B C 1
ATOM 3095 O O . SER B 1 61 ? 2.111 -19.453 -12.82 1 72.06 61 SER B O 1
ATOM 3097 N N . MET B 1 62 ? 1.502 -20.875 -11.25 1 81.25 62 MET B N 1
ATOM 3098 C CA . MET B 1 62 ? 0.892 -21.812 -12.195 1 81.25 62 MET B CA 1
ATOM 3099 C C . MET B 1 62 ? -0.315 -21.172 -12.883 1 81.25 62 MET B C 1
ATOM 3101 O O . MET B 1 62 ? -0.534 -21.375 -14.078 1 81.25 62 MET B O 1
ATOM 3105 N N . ASP B 1 63 ? -0.994 -20.422 -12.188 1 74.38 63 ASP B N 1
ATOM 3106 C CA . ASP B 1 63 ? -2.174 -19.766 -12.758 1 74.38 63 ASP B CA 1
ATOM 3107 C C . ASP B 1 63 ? -1.784 -18.781 -13.852 1 74.38 63 ASP B C 1
ATOM 3109 O O . ASP B 1 63 ? -2.436 -18.703 -14.891 1 74.38 63 ASP B O 1
ATOM 3113 N N . GLN B 1 64 ? -0.782 -17.984 -13.562 1 72.69 64 GLN B N 1
ATOM 3114 C CA . GLN B 1 64 ? -0.323 -17.016 -14.555 1 72.69 64 GLN B CA 1
ATOM 3115 C C . GLN B 1 64 ? 0.214 -17.703 -15.797 1 72.69 64 GLN B C 1
ATOM 3117 O O . GLN B 1 64 ? -0.063 -17.281 -16.922 1 72.69 64 GLN B O 1
ATOM 3122 N N . LEU B 1 65 ? 0.962 -18.703 -15.492 1 79.06 65 LEU B N 1
ATOM 3123 C CA . LEU B 1 65 ? 1.637 -19.391 -16.594 1 79.06 65 LEU B CA 1
ATOM 3124 C C . LEU B 1 65 ? 0.638 -20.156 -17.453 1 79.06 65 LEU B C 1
ATOM 3126 O O . LEU B 1 65 ? 0.718 -20.125 -18.688 1 79.06 65 LEU B O 1
ATOM 3130 N N . PHE B 1 66 ? -0.299 -20.766 -16.734 1 79 66 PHE B N 1
ATOM 3131 C CA . PHE B 1 66 ? -1.092 -21.734 -17.484 1 79 66 PHE B CA 1
ATOM 3132 C C . PHE B 1 66 ? -2.5 -21.219 -17.734 1 79 66 PHE B C 1
ATOM 3134 O O . PHE B 1 66 ? -3.188 -21.672 -18.641 1 79 66 PHE B O 1
ATOM 3141 N N . LEU B 1 67 ? -2.945 -20.344 -16.859 1 63.41 67 LEU B N 1
ATOM 3142 C CA . LEU B 1 67 ? -4.355 -19.984 -16.953 1 63.41 67 LEU B CA 1
ATOM 3143 C C . LEU B 1 67 ? -4.516 -18.547 -17.453 1 63.41 67 LEU B C 1
ATOM 3145 O O . LEU B 1 67 ? -5.629 -18.016 -17.469 1 63.41 67 LEU B O 1
ATOM 3149 N N . ASN B 1 68 ? -3.41 -18 -18.062 1 56.34 68 ASN B N 1
ATOM 3150 C CA . ASN B 1 68 ? -3.43 -16.609 -18.531 1 56.34 68 ASN B CA 1
ATOM 3151 C C . ASN B 1 68 ? -4.121 -15.688 -17.547 1 56.34 68 ASN B C 1
ATOM 3153 O O . ASN B 1 68 ? -4.898 -14.812 -17.938 1 56.34 68 ASN B O 1
ATOM 3157 N N . GLY B 1 69 ? -4.102 -16.188 -16.375 1 57.25 69 GLY B N 1
ATOM 3158 C CA . GLY B 1 69 ? -4.867 -15.391 -15.43 1 57.25 69 GLY B CA 1
ATOM 3159 C C . GLY B 1 69 ? -4.133 -14.148 -14.953 1 57.25 69 GLY B C 1
ATOM 3160 O O . GLY B 1 69 ? -2.957 -13.953 -15.281 1 57.25 69 GLY B O 1
ATOM 3161 N N . ASN B 1 70 ? -4.855 -13.117 -14.688 1 61.19 70 ASN B N 1
ATOM 3162 C CA . ASN B 1 70 ? -4.344 -11.906 -14.055 1 61.19 70 ASN B CA 1
ATOM 3163 C C . ASN B 1 70 ? -3.955 -12.164 -12.602 1 61.19 70 ASN B C 1
ATOM 3165 O O . ASN B 1 70 ? -3.986 -11.25 -11.773 1 61.19 70 ASN B O 1
ATOM 3169 N N . ASN B 1 71 ? -3.557 -13.508 -12.461 1 64 71 ASN B N 1
ATOM 3170 C CA . ASN B 1 71 ? -3.193 -13.883 -11.102 1 64 71 ASN B CA 1
ATOM 3171 C C . ASN B 1 71 ? -1.682 -13.859 -10.891 1 64 71 ASN B C 1
ATOM 3173 O O . ASN B 1 71 ? -0.925 -14.258 -11.781 1 64 71 ASN B O 1
ATOM 3177 N N . TYR B 1 72 ? -1.31 -13.125 -9.906 1 65.25 72 TYR B N 1
ATOM 3178 C CA . TYR B 1 72 ? 0.111 -13.055 -9.578 1 65.25 72 TYR B CA 1
ATOM 3179 C C . TYR B 1 72 ? 0.39 -13.688 -8.227 1 65.25 72 TYR B C 1
ATOM 3181 O O . TYR B 1 72 ? -0.463 -13.672 -7.332 1 65.25 72 TYR B O 1
ATOM 3189 N N . ILE B 1 73 ? 1.461 -14.359 -8.289 1 63.81 73 ILE B N 1
ATOM 3190 C CA . ILE B 1 73 ? 1.884 -14.984 -7.043 1 63.81 73 ILE B CA 1
ATOM 3191 C C . ILE B 1 73 ? 2.816 -14.039 -6.285 1 63.81 73 ILE B C 1
ATOM 3193 O O . ILE B 1 73 ? 3.779 -13.516 -6.855 1 63.81 73 ILE B O 1
ATOM 3197 N N . LEU B 1 74 ? 2.346 -13.727 -5.109 1 72.31 74 LEU B N 1
ATOM 3198 C CA . LEU B 1 74 ? 3.186 -12.93 -4.223 1 72.31 74 LEU B CA 1
ATOM 3199 C C . LEU B 1 74 ? 3.574 -13.727 -2.98 1 72.31 74 LEU B C 1
ATOM 3201 O O . LEU B 1 74 ? 2.805 -14.562 -2.51 1 72.31 74 LEU B O 1
ATOM 3205 N N . GLU B 1 75 ? 4.82 -13.539 -2.637 1 73.31 75 GLU B N 1
ATOM 3206 C CA . GLU B 1 75 ? 5.23 -14.055 -1.334 1 73.31 75 GLU B CA 1
ATOM 3207 C C . GLU B 1 75 ? 4.961 -13.039 -0.229 1 73.31 75 GLU B C 1
ATOM 3209 O O . GLU B 1 75 ? 5.23 -11.844 -0.395 1 73.31 75 GLU B O 1
ATOM 3214 N N . LYS B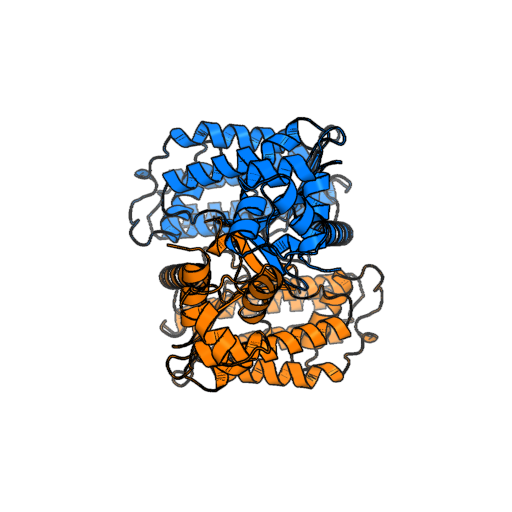 1 76 ? 4.305 -13.531 0.797 1 78.06 76 LYS B N 1
ATOM 3215 C CA . LYS B 1 76 ? 4.004 -12.648 1.92 1 78.06 76 LYS B CA 1
ATOM 3216 C C . LYS B 1 76 ? 4.852 -13 3.141 1 78.06 76 LYS B C 1
ATOM 3218 O O . LYS B 1 76 ? 5.066 -14.18 3.43 1 78.06 76 LYS B O 1
ATOM 3223 N N . THR B 1 77 ? 5.301 -11.969 3.76 1 77.38 77 THR B N 1
ATOM 3224 C CA . THR B 1 77 ? 5.953 -12.188 5.043 1 77.38 77 THR B CA 1
ATOM 3225 C C . THR B 1 77 ? 4.93 -12.562 6.113 1 77.38 77 THR B C 1
ATOM 3227 O O . THR B 1 77 ? 3.742 -12.273 5.973 1 77.38 77 THR B O 1
ATOM 3230 N N . LYS B 1 78 ? 5.496 -13.227 7.074 1 73.56 78 LYS B N 1
ATOM 3231 C CA . LYS B 1 78 ? 4.645 -13.531 8.219 1 73.56 78 LYS B CA 1
ATOM 3232 C C . LYS B 1 78 ? 4.215 -12.258 8.938 1 73.56 78 LYS B C 1
ATOM 3234 O O . LYS B 1 78 ? 4.957 -11.273 8.961 1 73.56 78 LYS B O 1
ATOM 3239 N N . THR B 1 79 ? 3.053 -12.297 9.445 1 73.88 79 THR B N 1
ATOM 3240 C CA . THR B 1 79 ? 2.576 -11.195 10.273 1 73.88 79 THR B CA 1
ATOM 3241 C C . THR B 1 79 ? 3.424 -11.047 11.531 1 73.88 79 THR B C 1
ATOM 3243 O O . THR B 1 79 ? 3.734 -12.047 12.195 1 73.88 79 THR B O 1
ATOM 3246 N N . ILE B 1 80 ? 3.793 -9.859 11.836 1 77.31 80 ILE B N 1
ATOM 3247 C CA . ILE B 1 80 ? 4.652 -9.602 12.984 1 77.31 80 ILE B CA 1
ATOM 3248 C C . ILE B 1 80 ? 3.801 -9.453 14.242 1 77.31 80 ILE B C 1
ATOM 3250 O O . ILE B 1 80 ? 2.988 -8.531 14.352 1 77.31 80 ILE B O 1
ATOM 3254 N N . LYS B 1 81 ? 3.936 -10.352 15.172 1 75.12 81 LYS B N 1
ATOM 3255 C CA . LYS B 1 81 ? 3.197 -10.312 16.422 1 75.12 81 LYS B CA 1
ATOM 3256 C C . LYS B 1 81 ? 4.145 -10.266 17.625 1 75.12 81 LYS B C 1
ATOM 3258 O O . LYS B 1 81 ? 3.717 -10.039 18.75 1 75.12 81 LYS B O 1
ATOM 3263 N N . SER B 1 82 ? 5.449 -10.461 17.328 1 79.31 82 SER B N 1
ATOM 3264 C CA . SER B 1 82 ? 6.453 -10.5 18.391 1 79.31 82 SER B CA 1
ATOM 3265 C C . SER B 1 82 ? 7.805 -10 17.891 1 79.31 82 SER B C 1
ATOM 3267 O O . SER B 1 82 ? 7.984 -9.781 16.688 1 79.31 82 SER B O 1
ATOM 3269 N N . VAL B 1 83 ? 8.68 -9.859 18.797 1 80.88 83 VAL B N 1
ATOM 3270 C CA . VAL B 1 83 ? 10.039 -9.453 18.469 1 80.88 83 VAL B CA 1
ATOM 3271 C C . VAL B 1 83 ? 10.703 -10.516 17.594 1 80.88 83 VAL B C 1
ATOM 3273 O O . VAL B 1 83 ? 11.477 -10.195 16.688 1 80.88 83 VAL B O 1
ATOM 3276 N N . LEU B 1 84 ? 10.367 -11.703 17.875 1 83.81 84 LEU B N 1
ATOM 3277 C CA . LEU B 1 84 ? 10.922 -12.805 17.109 1 83.81 84 LEU B CA 1
ATOM 3278 C C . LEU B 1 84 ? 10.422 -12.766 15.664 1 83.81 84 LEU B C 1
ATOM 3280 O O . LEU B 1 84 ? 11.172 -13.055 14.734 1 83.81 84 LEU B O 1
ATOM 3284 N N . ASP B 1 85 ? 9.195 -12.391 15.484 1 84.44 85 ASP B N 1
ATOM 3285 C CA . ASP B 1 85 ? 8.641 -12.25 14.141 1 84.44 85 ASP B CA 1
ATOM 3286 C C . ASP B 1 85 ? 9.336 -11.125 13.375 1 84.44 85 ASP B C 1
ATOM 3288 O O . ASP B 1 85 ? 9.516 -11.219 12.164 1 84.44 85 ASP B O 1
ATOM 3292 N N . PHE B 1 86 ? 9.688 -10.156 14.133 1 86.5 86 PHE B N 1
ATOM 3293 C CA . PHE B 1 86 ? 10.391 -9.039 13.5 1 86.5 86 PHE B CA 1
ATOM 3294 C C . PHE B 1 86 ? 11.781 -9.469 13.047 1 86.5 86 PHE B C 1
ATOM 3296 O O . PHE B 1 86 ? 12.234 -9.094 11.969 1 86.5 86 PHE B O 1
ATOM 3303 N N . LYS B 1 87 ? 12.398 -10.18 13.875 1 88.38 87 LYS B N 1
ATOM 3304 C CA . LYS B 1 87 ? 13.703 -10.719 13.492 1 88.38 87 LYS B CA 1
ATOM 3305 C C . LYS B 1 87 ? 13.602 -11.547 12.219 1 88.38 87 LYS B C 1
ATOM 3307 O O . LYS B 1 87 ? 14.453 -11.438 11.328 1 88.38 87 LYS B O 1
ATOM 3312 N N . ASP B 1 88 ? 12.617 -12.336 12.156 1 86.62 88 ASP B N 1
ATOM 3313 C CA . ASP B 1 88 ? 12.391 -13.156 10.969 1 86.62 88 ASP B CA 1
ATOM 3314 C C . ASP B 1 88 ? 12.148 -12.289 9.734 1 86.62 88 ASP B C 1
ATOM 3316 O O . ASP B 1 88 ? 12.617 -12.609 8.641 1 86.62 88 ASP B O 1
ATOM 3320 N N . TYR B 1 89 ? 11.422 -11.266 10 1 88.5 89 TYR B N 1
ATOM 3321 C CA . TYR B 1 89 ? 11.156 -10.289 8.945 1 88.5 89 TYR B CA 1
ATOM 3322 C C . TYR B 1 89 ? 12.453 -9.719 8.398 1 88.5 89 TYR B C 1
ATOM 3324 O O . TYR B 1 89 ? 12.648 -9.664 7.18 1 88.5 89 TYR B O 1
ATOM 3332 N N . LEU B 1 90 ? 13.297 -9.352 9.234 1 91 90 LEU B N 1
ATOM 3333 C CA . LEU B 1 90 ? 14.578 -8.781 8.828 1 91 90 LEU B CA 1
ATOM 3334 C C . LEU B 1 90 ? 15.453 -9.828 8.156 1 91 90 LEU B C 1
ATOM 3336 O O . LEU B 1 90 ? 16.078 -9.555 7.133 1 91 90 LEU B O 1
ATOM 3340 N N . SER B 1 91 ? 15.422 -10.961 8.719 1 90.94 91 SER B N 1
ATOM 3341 C CA . SER B 1 91 ? 16.234 -12.047 8.18 1 90.94 91 SER B CA 1
ATOM 3342 C C . SER B 1 91 ? 15.805 -12.414 6.762 1 90.94 91 SER B C 1
ATOM 3344 O O . SER B 1 91 ? 16.641 -12.617 5.879 1 90.94 91 SER B O 1
ATOM 3346 N N . ASN B 1 92 ? 14.523 -12.477 6.574 1 86.44 92 ASN B N 1
ATOM 3347 C CA . ASN B 1 92 ? 13.992 -12.781 5.25 1 86.44 92 ASN B CA 1
ATOM 3348 C C . ASN B 1 92 ? 14.344 -11.688 4.242 1 86.44 92 ASN B C 1
ATOM 3350 O O . ASN B 1 92 ? 14.695 -11.977 3.1 1 86.44 92 ASN B O 1
ATOM 3354 N N . SER B 1 93 ? 14.211 -10.477 4.656 1 91.31 93 SER B N 1
ATOM 3355 C CA . SER B 1 93 ? 14.547 -9.352 3.795 1 91.31 93 SER B CA 1
ATOM 3356 C C . SER B 1 93 ? 16.016 -9.391 3.385 1 91.31 93 SER B C 1
ATOM 3358 O O . SER B 1 93 ? 16.344 -9.195 2.213 1 91.31 93 SER B O 1
ATOM 3360 N N . VAL B 1 94 ? 16.859 -9.711 4.348 1 92.88 94 VAL B N 1
ATOM 3361 C CA . VAL B 1 94 ? 18.297 -9.789 4.09 1 92.88 94 VAL B CA 1
ATOM 3362 C C . VAL B 1 94 ? 18.578 -10.914 3.1 1 92.88 94 VAL B C 1
ATOM 3364 O O . VAL B 1 94 ? 19.375 -10.75 2.176 1 92.88 94 VAL B O 1
ATOM 3367 N N . GLN B 1 95 ? 17.938 -12.008 3.301 1 88.44 95 GLN B N 1
ATOM 3368 C CA . GLN B 1 95 ? 18.156 -13.164 2.439 1 88.44 95 GLN B CA 1
ATOM 3369 C C . GLN B 1 95 ? 17.812 -12.844 0.987 1 88.44 95 GLN B C 1
ATOM 3371 O O . GLN B 1 95 ? 18.547 -13.219 0.074 1 88.44 95 GLN B O 1
ATOM 3376 N N . ILE B 1 96 ? 16.781 -12.141 0.81 1 86.12 96 ILE B N 1
ATOM 3377 C CA . ILE B 1 96 ? 16.328 -11.805 -0.537 1 86.12 96 ILE B CA 1
ATOM 3378 C C . ILE B 1 96 ? 17.25 -10.734 -1.134 1 86.12 96 ILE B C 1
ATOM 3380 O O . ILE B 1 96 ? 17.641 -10.836 -2.295 1 86.12 96 ILE B O 1
ATOM 3384 N N . LEU B 1 97 ? 17.672 -9.781 -0.318 1 95 97 LEU B N 1
ATOM 3385 C CA . LEU B 1 97 ? 18.266 -8.555 -0.843 1 95 97 LEU B CA 1
ATOM 3386 C C . LEU B 1 97 ? 19.781 -8.68 -0.906 1 95 97 LEU B C 1
ATOM 3388 O O . LEU B 1 97 ? 20.453 -7.871 -1.557 1 95 97 LEU B O 1
ATOM 3392 N N . ASN B 1 98 ? 20.312 -9.719 -0.269 1 91.31 98 ASN B N 1
ATOM 3393 C CA . ASN B 1 98 ? 21.75 -9.875 -0.199 1 91.31 98 ASN B CA 1
ATOM 3394 C C . ASN B 1 98 ? 22.375 -9.992 -1.589 1 91.31 98 ASN B C 1
ATOM 3396 O O . ASN B 1 98 ? 23.531 -9.594 -1.796 1 91.31 98 ASN B O 1
ATOM 3400 N N . ARG B 1 99 ? 21.703 -10.422 -2.508 1 89.5 99 ARG B N 1
ATOM 3401 C CA . ARG B 1 99 ? 22.188 -10.641 -3.867 1 89.5 99 ARG B CA 1
ATOM 3402 C C . ARG B 1 99 ? 22.484 -9.32 -4.559 1 89.5 99 ARG B C 1
ATOM 3404 O O . ARG B 1 99 ? 23.219 -9.281 -5.551 1 89.5 99 ARG B O 1
ATOM 3411 N N . TYR B 1 100 ? 21.969 -8.273 -4.105 1 93.81 100 TYR B N 1
ATOM 3412 C CA . TYR B 1 100 ? 22.109 -6.98 -4.762 1 93.81 100 TYR B CA 1
ATOM 3413 C C . TYR B 1 100 ? 23.406 -6.293 -4.336 1 93.81 100 TYR B C 1
ATOM 3415 O O . TYR B 1 100 ? 23.797 -5.281 -4.922 1 93.81 100 TYR B O 1
ATOM 3423 N N . LYS B 1 101 ? 24.125 -6.883 -3.391 1 91.12 101 LYS B N 1
ATOM 3424 C CA . LYS B 1 101 ? 25.391 -6.309 -2.926 1 91.12 101 LYS B CA 1
ATOM 3425 C C . LYS B 1 101 ? 26.516 -6.602 -3.904 1 91.12 101 LYS B C 1
ATOM 3427 O O . LYS B 1 101 ? 27.484 -5.844 -3.988 1 91.12 101 LYS B O 1
ATOM 3432 N N . SER B 1 102 ? 26.391 -7.629 -4.594 1 86.5 102 SER B N 1
ATOM 3433 C CA . SER B 1 102 ? 27.5 -8.18 -5.363 1 86.5 102 SER B CA 1
ATOM 3434 C C . SER B 1 102 ? 27.562 -7.574 -6.762 1 86.5 102 SER B C 1
ATOM 3436 O O . SER B 1 102 ? 28.484 -7.859 -7.527 1 86.5 102 SER B O 1
ATOM 3438 N N . ALA B 1 103 ? 26.656 -6.82 -7.227 1 88.88 103 ALA B N 1
ATOM 3439 C CA . ALA B 1 103 ? 26.609 -6.195 -8.547 1 88.88 103 ALA B CA 1
ATOM 3440 C C . ALA B 1 103 ? 26.047 -4.781 -8.461 1 88.88 103 ALA B C 1
ATOM 3442 O O . ALA B 1 103 ? 25.406 -4.422 -7.469 1 88.88 103 ALA B O 1
ATOM 3443 N N . PRO B 1 104 ? 26.422 -4.012 -9.438 1 94.31 104 PRO B N 1
ATOM 3444 C CA . PRO B 1 104 ? 25.781 -2.691 -9.445 1 94.31 104 PRO B CA 1
ATOM 3445 C C . PRO B 1 104 ? 24.266 -2.773 -9.414 1 94.31 104 PRO B C 1
ATOM 3447 O O . PRO B 1 104 ? 23.656 -3.363 -10.312 1 94.31 104 PRO B O 1
ATOM 3450 N N . SER B 1 105 ? 23.688 -2.32 -8.32 1 97.06 105 SER B N 1
ATOM 3451 C CA . SER B 1 105 ? 22.25 -2.412 -8.086 1 97.06 105 SER B CA 1
ATOM 3452 C C . SER B 1 105 ? 21.672 -1.062 -7.676 1 97.06 105 SER B C 1
ATOM 3454 O O . SER B 1 105 ? 22.406 -0.177 -7.23 1 97.06 105 SER B O 1
ATOM 3456 N N . THR B 1 106 ? 20.406 -0.866 -7.926 1 97.88 106 THR B N 1
ATOM 3457 C CA . THR B 1 106 ? 19.688 0.338 -7.539 1 97.88 106 THR B CA 1
ATOM 3458 C C . THR B 1 106 ? 18.469 -0.014 -6.676 1 97.88 106 THR B C 1
ATOM 3460 O O . THR B 1 106 ? 17.766 -0.986 -6.949 1 97.88 106 THR B O 1
ATOM 3463 N N . ALA B 1 107 ? 18.312 0.717 -5.613 1 97.94 107 ALA B N 1
ATOM 3464 C CA . ALA B 1 107 ? 17.125 0.614 -4.77 1 97.94 107 ALA B CA 1
ATOM 3465 C C . ALA B 1 107 ? 16.281 1.875 -4.871 1 97.94 107 ALA B C 1
ATOM 3467 O O . ALA B 1 107 ? 16.75 2.979 -4.594 1 97.94 107 ALA B O 1
ATOM 3468 N N . PHE B 1 108 ? 15.055 1.72 -5.328 1 97.75 108 PHE B N 1
ATOM 3469 C CA . PHE B 1 108 ? 14.055 2.785 -5.305 1 97.75 108 PHE B CA 1
ATOM 3470 C C . PHE B 1 108 ? 13.164 2.668 -4.074 1 97.75 108 PHE B C 1
ATOM 3472 O O . PHE B 1 108 ? 12.625 1.596 -3.789 1 97.75 108 PHE B O 1
ATOM 3479 N N . TYR B 1 109 ? 13.055 3.701 -3.332 1 96.94 109 TYR B N 1
ATOM 3480 C CA . TYR B 1 109 ? 12.219 3.719 -2.135 1 96.94 109 TYR B CA 1
ATOM 3481 C C . TYR B 1 109 ? 11.203 4.852 -2.195 1 96.94 109 TYR B C 1
ATOM 3483 O O . TYR B 1 109 ? 11.57 6.027 -2.135 1 96.94 109 TYR B O 1
ATOM 3491 N N . SER B 1 110 ? 9.914 4.562 -2.359 1 93.75 110 SER B N 1
ATOM 3492 C CA . SER B 1 110 ? 8.828 5.531 -2.244 1 93.75 110 SER B CA 1
ATOM 3493 C C . SER B 1 110 ? 8.336 5.645 -0.806 1 93.75 110 SER B C 1
ATOM 3495 O O . SER B 1 110 ? 7.5 4.855 -0.367 1 93.75 110 SER B O 1
ATOM 3497 N N . ALA B 1 111 ? 8.742 6.707 -0.134 1 94.38 111 ALA B N 1
ATOM 3498 C CA . ALA B 1 111 ? 8.695 6.73 1.325 1 94.38 111 ALA B CA 1
ATOM 3499 C C . ALA B 1 111 ? 7.469 7.488 1.82 1 94.38 111 ALA B C 1
ATOM 3501 O O . ALA B 1 111 ? 7.484 8.719 1.901 1 94.38 111 ALA B O 1
ATOM 3502 N N . LYS B 1 112 ? 6.445 6.676 2.137 1 89.88 112 LYS B N 1
ATOM 3503 C CA . LYS B 1 112 ? 5.324 7.242 2.885 1 89.88 112 LYS B CA 1
ATOM 3504 C C . LYS B 1 112 ? 5.73 7.57 4.316 1 89.88 112 LYS B C 1
ATOM 3506 O O . LYS B 1 112 ? 5.27 8.562 4.887 1 89.88 112 LYS B O 1
ATOM 3511 N N . ASP B 1 113 ? 6.523 6.758 4.918 1 92 113 ASP B N 1
ATOM 3512 C CA . ASP B 1 113 ? 7.168 6.875 6.223 1 92 113 ASP B CA 1
ATOM 3513 C C . ASP B 1 113 ? 8.688 6.832 6.09 1 92 113 ASP B C 1
ATOM 3515 O O . ASP B 1 113 ? 9.219 6.551 5.012 1 92 113 ASP B O 1
ATOM 3519 N N . ILE B 1 114 ? 9.344 7.137 7.223 1 95.56 114 ILE B N 1
ATOM 3520 C CA . ILE B 1 114 ? 10.797 7.074 7.199 1 95.56 114 ILE B CA 1
ATOM 3521 C C . ILE B 1 114 ? 11.242 5.676 6.777 1 95.56 114 ILE B C 1
ATOM 3523 O O . ILE B 1 114 ? 10.82 4.676 7.367 1 95.56 114 ILE B O 1
ATOM 3527 N N . PRO B 1 115 ? 12.078 5.625 5.746 1 96.12 115 PRO B N 1
ATOM 3528 C CA . PRO B 1 115 ? 12.531 4.309 5.293 1 96.12 115 PRO B CA 1
ATOM 3529 C C . PRO B 1 115 ? 13.086 3.449 6.426 1 96.12 115 PRO B C 1
ATOM 3531 O O . PRO B 1 115 ? 13.75 3.967 7.332 1 96.12 115 PRO B O 1
ATOM 3534 N N . LEU B 1 116 ? 12.898 2.195 6.309 1 93.31 116 LEU B N 1
ATOM 3535 C CA . LEU B 1 116 ? 13.148 1.224 7.367 1 93.31 116 LEU B CA 1
ATOM 3536 C C . LEU B 1 116 ? 14.617 1.229 7.773 1 93.31 116 LEU B C 1
ATOM 3538 O O . LEU B 1 116 ? 14.938 1.113 8.961 1 93.31 116 LEU B O 1
ATOM 3542 N N . HIS B 1 117 ? 15.516 1.346 6.84 1 95.44 117 HIS B N 1
ATOM 3543 C CA . HIS B 1 117 ? 16.938 1.2 7.121 1 95.44 117 HIS B CA 1
ATOM 3544 C C . HIS B 1 117 ? 17.453 2.363 7.965 1 95.44 117 HIS B C 1
ATOM 3546 O O . HIS B 1 117 ? 18.547 2.283 8.539 1 95.44 117 HIS B O 1
ATOM 3552 N N . TYR B 1 118 ? 16.672 3.432 8.109 1 96.56 118 TYR B N 1
ATOM 3553 C CA . TYR B 1 118 ? 17.047 4.527 8.992 1 96.56 118 TYR B CA 1
ATOM 3554 C C . TYR B 1 118 ? 16.594 4.262 10.422 1 96.56 118 TYR B C 1
ATOM 3556 O O . TYR B 1 118 ? 17.047 4.922 11.359 1 96.56 118 TYR B O 1
ATOM 3564 N N . THR B 1 119 ? 15.594 3.367 10.547 1 94.06 119 THR B N 1
ATOM 3565 C CA . THR B 1 119 ? 14.922 3.246 11.844 1 94.06 119 THR B CA 1
ATOM 3566 C C . THR B 1 119 ? 15.148 1.86 12.438 1 94.06 119 THR B C 1
ATOM 3568 O O . THR B 1 119 ? 14.398 1.424 13.312 1 94.06 119 THR B O 1
ATOM 3571 N N . ILE B 1 120 ? 16.109 1.234 11.859 1 91.44 120 ILE B N 1
ATOM 3572 C CA . ILE B 1 120 ? 16.531 -0.024 12.469 1 91.44 120 ILE B CA 1
ATOM 3573 C C . ILE B 1 120 ? 17.984 0.072 12.898 1 91.44 120 ILE B C 1
ATOM 3575 O O . ILE B 1 120 ? 18.672 1.041 12.562 1 91.44 120 ILE B O 1
ATOM 3579 N N . GLY B 1 121 ? 18.547 -0.71 13.844 1 86.94 121 GLY B N 1
ATOM 3580 C CA . GLY B 1 121 ? 19.969 -0.697 14.164 1 86.94 121 GLY B CA 1
ATOM 3581 C C . GLY B 1 121 ? 20.25 -0.463 15.633 1 86.94 121 GLY B C 1
ATOM 3582 O O . GLY B 1 121 ? 21.391 -0.214 16.016 1 86.94 121 GLY B O 1
ATOM 3583 N N . GLY B 1 122 ? 19.312 -0.326 16.469 1 85.56 122 GLY B N 1
ATOM 3584 C CA . GLY B 1 122 ? 19.547 -0.339 17.906 1 85.56 122 GLY B CA 1
ATOM 3585 C C . GLY B 1 122 ? 19.5 1.041 18.531 1 85.56 122 GLY B C 1
ATOM 3586 O O . GLY B 1 122 ? 19.812 1.203 19.719 1 85.56 122 GLY B O 1
ATOM 3587 N N . SER B 1 123 ? 19.188 2.059 17.812 1 91.56 123 SER B N 1
ATOM 3588 C CA . SER B 1 123 ? 18.984 3.385 18.391 1 91.56 123 SER B CA 1
ATOM 3589 C C . SER B 1 123 ? 17.734 3.439 19.25 1 91.56 123 SER B C 1
ATOM 3591 O O . SER B 1 123 ? 16.969 2.475 19.297 1 91.56 123 SER B O 1
ATOM 3593 N N . LEU B 1 124 ? 17.594 4.508 19.953 1 95.06 124 LEU B N 1
ATOM 3594 C CA . LEU B 1 124 ? 16.375 4.691 20.734 1 95.06 124 LEU B CA 1
ATOM 3595 C C . LEU B 1 124 ? 15.156 4.781 19.828 1 95.06 124 LEU B C 1
ATOM 3597 O O . LEU B 1 124 ? 14.086 4.273 20.156 1 95.06 124 LEU B O 1
ATOM 3601 N N . LEU B 1 125 ? 15.32 5.422 18.703 1 96 125 LEU B N 1
ATOM 3602 C CA . LEU B 1 125 ? 14.242 5.496 17.719 1 96 125 LEU B CA 1
ATOM 3603 C C . LEU B 1 125 ? 13.883 4.109 17.203 1 96 125 LEU B C 1
ATOM 3605 O O . LEU B 1 125 ? 12.703 3.795 17.031 1 96 125 LEU B O 1
ATOM 3609 N N . SER B 1 126 ? 14.867 3.316 16.938 1 92.94 126 SER B N 1
ATOM 3610 C CA . SER B 1 126 ? 14.617 1.945 16.5 1 92.94 126 SER B CA 1
ATOM 3611 C C . SER B 1 126 ? 13.797 1.181 17.531 1 92.94 126 SER B C 1
ATOM 3613 O O . SER B 1 126 ? 12.852 0.468 17.172 1 92.94 126 SER B O 1
ATOM 3615 N N . LYS B 1 127 ? 14.211 1.319 18.766 1 92.06 127 LYS B N 1
ATOM 3616 C CA . LYS B 1 127 ? 13.453 0.711 19.859 1 92.06 127 LYS B CA 1
ATOM 3617 C C . LYS B 1 127 ? 12.016 1.225 19.891 1 92.06 127 LYS B C 1
ATOM 3619 O O . LYS B 1 127 ? 11.078 0.446 20.062 1 92.06 127 LYS B O 1
ATOM 3624 N N . PHE B 1 128 ? 11.859 2.494 19.75 1 94.44 128 PHE B N 1
ATOM 3625 C CA . PHE B 1 128 ? 10.539 3.113 19.797 1 94.44 128 PHE B CA 1
ATOM 3626 C C . PHE B 1 128 ? 9.664 2.6 18.656 1 94.44 128 PHE B C 1
ATOM 3628 O O . PHE B 1 128 ? 8.492 2.291 18.875 1 94.44 128 PHE B O 1
ATOM 3635 N N . LYS B 1 129 ? 10.227 2.549 17.453 1 91.44 129 LYS B N 1
ATOM 3636 C CA . LYS B 1 129 ? 9.453 2.061 16.312 1 91.44 129 LYS B CA 1
ATOM 3637 C C . LYS B 1 129 ? 9 0.621 16.531 1 91.44 129 LYS B C 1
ATOM 3639 O O . LYS B 1 129 ? 7.863 0.268 16.219 1 91.44 129 LYS B O 1
ATOM 3644 N N . LEU B 1 130 ? 9.883 -0.158 17.047 1 87.56 130 LEU B N 1
ATOM 3645 C CA . LEU B 1 130 ? 9.508 -1.536 17.344 1 87.56 130 LEU B CA 1
ATOM 3646 C C . LEU B 1 130 ? 8.422 -1.587 18.422 1 87.56 130 LEU B C 1
ATOM 3648 O O . LEU B 1 130 ? 7.484 -2.385 18.312 1 87.56 130 LEU B O 1
ATOM 3652 N N . TYR B 1 131 ? 8.555 -0.786 19.422 1 89.19 131 TYR B N 1
ATOM 3653 C CA . TYR B 1 131 ? 7.566 -0.676 20.484 1 89.19 131 TYR B CA 1
ATOM 3654 C C . TYR B 1 131 ? 6.195 -0.313 19.922 1 89.19 131 TYR B C 1
ATOM 3656 O O . TYR B 1 131 ? 5.188 -0.916 20.297 1 89.19 131 TYR B O 1
ATOM 3664 N N . VAL B 1 132 ? 6.211 0.647 19.062 1 88.81 132 VAL B N 1
ATOM 3665 C CA . VAL B 1 132 ? 4.977 1.11 18.453 1 88.81 132 VAL B CA 1
ATOM 3666 C C . VAL B 1 132 ? 4.355 -0.018 17.625 1 88.81 132 VAL B C 1
ATOM 3668 O O . VAL B 1 132 ? 3.148 -0.26 17.703 1 88.81 132 VAL B O 1
ATOM 3671 N N . TRP B 1 133 ? 5.172 -0.676 16.875 1 84 133 TRP B N 1
ATOM 3672 C CA . TRP B 1 133 ? 4.691 -1.746 16 1 84 133 TRP B CA 1
ATOM 3673 C C . TRP B 1 133 ? 4.066 -2.871 16.812 1 84 133 TRP B C 1
ATOM 3675 O O . TRP B 1 133 ? 2.98 -3.355 16.5 1 84 133 TRP B O 1
ATOM 3685 N N . ILE B 1 134 ? 4.691 -3.234 17.844 1 80.44 134 ILE B N 1
ATOM 3686 C CA . ILE B 1 134 ? 4.207 -4.324 18.688 1 80.44 134 ILE B CA 1
ATOM 3687 C C . ILE B 1 134 ? 2.932 -3.891 19.406 1 80.44 134 ILE B C 1
ATOM 3689 O O . ILE B 1 134 ? 1.996 -4.68 19.547 1 80.44 134 ILE B O 1
ATOM 3693 N N . SER B 1 135 ? 2.906 -2.656 19.828 1 81.62 135 SER B N 1
ATOM 3694 C CA . SER B 1 135 ? 1.732 -2.127 20.516 1 81.62 135 SER B CA 1
ATOM 3695 C C . SER B 1 135 ? 0.516 -2.105 19.594 1 81.62 135 SER B C 1
ATOM 3697 O O . SER B 1 135 ? -0.613 -2.307 20.047 1 81.62 135 SER B O 1
ATOM 3699 N N . MET B 1 136 ? 0.738 -1.876 18.375 1 78.31 136 MET B N 1
ATOM 3700 C CA . MET B 1 136 ? -0.358 -1.738 17.422 1 78.31 136 MET B CA 1
ATOM 3701 C C . MET B 1 136 ? -0.844 -3.105 16.953 1 78.31 136 MET B C 1
ATOM 3703 O O . MET B 1 136 ? -1.996 -3.25 16.531 1 78.31 136 MET B O 1
ATOM 3707 N N . LEU B 1 137 ? 0.046 -4.031 16.969 1 73.75 137 LEU B N 1
ATOM 3708 C CA . LEU B 1 137 ? -0.302 -5.344 16.438 1 73.75 137 LEU B CA 1
ATOM 3709 C C . LEU B 1 137 ? -0.814 -6.258 17.547 1 73.75 137 LEU B C 1
ATOM 3711 O O . LEU B 1 137 ? -1.52 -7.234 17.281 1 73.75 137 LEU B O 1
ATOM 3715 N N . ASN B 1 138 ? -0.262 -5.988 18.734 1 68.5 138 ASN B N 1
ATOM 3716 C CA . ASN B 1 138 ? -0.68 -6.809 19.859 1 68.5 138 ASN B CA 1
ATOM 3717 C C . ASN B 1 138 ? -1.44 -5.988 20.906 1 68.5 138 ASN B C 1
ATOM 3719 O O . ASN B 1 138 ? -0.87 -5.098 21.531 1 68.5 138 ASN B O 1
ATOM 3723 N N . ALA B 1 139 ? -2.711 -6.203 21.062 1 59.84 139 ALA B N 1
ATOM 3724 C CA . ALA B 1 139 ? -3.617 -5.453 21.938 1 59.84 139 ALA B CA 1
ATOM 3725 C C . ALA B 1 139 ? -3.205 -5.59 23.406 1 59.84 139 ALA B C 1
ATOM 3727 O O . ALA B 1 139 ? -3.525 -4.727 24.219 1 59.84 139 ALA B O 1
ATOM 3728 N N . GLU B 1 140 ? -2.426 -6.551 23.641 1 60.12 140 GLU B N 1
ATOM 3729 C CA . GLU B 1 140 ? -2.211 -6.844 25.047 1 60.12 140 GLU B CA 1
ATOM 3730 C C . GLU B 1 140 ? -0.99 -6.102 25.578 1 60.12 140 GLU B C 1
ATOM 3732 O O . GLU B 1 140 ? -0.75 -6.086 26.797 1 60.12 140 GLU B O 1
ATOM 3737 N N . GLN B 1 141 ? -0.41 -5.348 24.703 1 61.84 141 GLN B N 1
ATOM 3738 C CA . GLN B 1 141 ? 0.819 -4.738 25.203 1 61.84 141 GLN B CA 1
ATOM 3739 C C . GLN B 1 141 ? 0.538 -3.393 25.859 1 61.84 141 GLN B C 1
ATOM 3741 O O . GLN B 1 141 ? 0.145 -2.436 25.188 1 61.84 141 GLN B O 1
ATOM 3746 N N . ASN B 1 142 ? 0.51 -3.387 27.141 1 65.06 142 ASN B N 1
ATOM 3747 C CA . ASN B 1 142 ? 0.247 -2.154 27.875 1 65.06 142 ASN B CA 1
ATOM 3748 C C . ASN B 1 142 ? 1.454 -1.728 28.703 1 65.06 142 ASN B C 1
ATOM 3750 O O . ASN B 1 142 ? 1.316 -0.967 29.656 1 65.06 142 ASN B O 1
ATOM 3754 N N . ASN B 1 143 ? 2.547 -2.123 28.172 1 82.06 143 ASN B N 1
ATOM 3755 C CA . ASN B 1 143 ? 3.705 -1.75 28.969 1 82.06 143 ASN B CA 1
ATOM 3756 C C . ASN B 1 143 ? 4.32 -0.437 28.5 1 82.06 143 ASN B C 1
ATOM 3758 O O . ASN B 1 143 ? 4.234 -0.099 27.312 1 82.06 143 ASN B O 1
ATOM 3762 N N . LYS B 1 144 ? 4.859 0.228 29.422 1 91.62 144 LYS B N 1
ATOM 3763 C CA . LYS B 1 144 ? 5.562 1.479 29.156 1 91.62 144 LYS B CA 1
ATOM 3764 C C . LYS B 1 144 ? 6.812 1.232 28.312 1 91.62 144 LYS B C 1
ATOM 3766 O O . LYS B 1 144 ? 7.469 0.198 28.453 1 91.62 144 LYS B O 1
ATOM 3771 N N . PHE B 1 145 ? 7.105 2.158 27.469 1 94.19 145 PHE B N 1
ATOM 3772 C CA . PHE B 1 145 ? 8.258 2.121 26.578 1 94.19 145 PHE B CA 1
ATOM 3773 C C . PHE B 1 145 ? 9.539 1.822 27.359 1 94.19 145 PHE B C 1
ATOM 3775 O O . PHE B 1 145 ? 10.367 1.033 26.906 1 94.19 145 PHE B O 1
ATOM 3782 N N . GLU B 1 146 ? 9.664 2.439 28.531 1 94 146 GLU B N 1
ATOM 3783 C CA . GLU B 1 146 ? 10.867 2.291 29.359 1 94 146 GLU B CA 1
ATOM 3784 C C . GLU B 1 146 ? 11.047 0.846 29.812 1 94 146 GLU B C 1
ATOM 3786 O O . GLU B 1 146 ? 12.172 0.41 30.078 1 94 146 GLU B O 1
ATOM 3791 N N . HIS B 1 147 ? 9.992 0.03 29.766 1 89.62 147 HIS B N 1
ATOM 3792 C CA . HIS B 1 147 ? 10.055 -1.365 30.188 1 89.62 147 HIS B CA 1
ATOM 3793 C C . HIS B 1 147 ? 10.203 -2.295 29 1 89.62 147 HIS B C 1
ATOM 3795 O O . HIS B 1 147 ? 10.375 -3.506 29.156 1 89.62 147 HIS B O 1
ATOM 3801 N N . PHE B 1 148 ? 10.086 -1.7 27.875 1 88.19 148 PHE B N 1
ATOM 3802 C CA . PHE B 1 148 ? 10.242 -2.473 26.641 1 88.19 148 PHE B CA 1
ATOM 3803 C C . PHE B 1 148 ? 11.711 -2.699 26.328 1 88.19 148 PHE B C 1
ATOM 3805 O O . PHE B 1 148 ? 12.5 -1.751 26.297 1 88.19 148 PHE B O 1
ATOM 3812 N N . SER B 1 149 ? 12.133 -3.93 26.203 1 80.62 149 SER B N 1
ATOM 3813 C CA . SER B 1 149 ? 13.531 -4.238 25.938 1 80.62 149 SER B CA 1
ATOM 3814 C C . SER B 1 149 ? 13.727 -4.75 24.516 1 80.62 149 SER B C 1
ATOM 3816 O O . SER B 1 149 ? 12.922 -5.547 24.016 1 80.62 149 SER B O 1
ATOM 3818 N N . LEU B 1 150 ? 14.633 -4.129 23.922 1 74.31 150 LEU B N 1
ATOM 3819 C CA . LEU B 1 150 ? 15.039 -4.605 22.594 1 74.31 150 LEU B CA 1
ATOM 3820 C C . LEU B 1 150 ? 15.906 -5.852 22.719 1 74.31 150 LEU B C 1
ATOM 3822 O O . LEU B 1 150 ? 16.812 -5.902 23.547 1 74.31 150 LEU B O 1
ATOM 3826 N N . ASN B 1 151 ? 15.445 -6.824 22.094 1 73.56 151 ASN B N 1
ATOM 3827 C CA . ASN B 1 151 ? 16.312 -7.996 22.016 1 73.56 151 ASN B CA 1
ATOM 3828 C C . ASN B 1 151 ? 17.469 -7.777 21.062 1 73.56 151 ASN B C 1
ATOM 3830 O O . ASN B 1 151 ? 17.266 -7.328 19.938 1 73.56 151 ASN B O 1
ATOM 3834 N N . THR B 1 152 ? 18.609 -8.039 21.516 1 76.75 152 THR B N 1
ATOM 3835 C CA . THR B 1 152 ? 19.828 -7.844 20.734 1 76.75 152 THR B CA 1
ATOM 3836 C C . THR B 1 152 ? 19.906 -8.859 19.594 1 76.75 152 THR B C 1
ATOM 3838 O O . THR B 1 152 ? 20.719 -8.703 18.688 1 76.75 152 THR B O 1
ATOM 3841 N N . SER B 1 153 ? 19 -9.695 19.625 1 77.94 153 SER B N 1
ATOM 3842 C CA . SER B 1 153 ? 19.094 -10.797 18.672 1 77.94 153 SER B CA 1
ATOM 3843 C C . SER B 1 153 ? 18.828 -10.32 17.25 1 77.94 153 SER B C 1
ATOM 3845 O O . SER B 1 153 ? 19.25 -10.953 16.281 1 77.94 153 SER B O 1
ATOM 3847 N N . MET B 1 154 ? 18.219 -9.156 17.156 1 83 154 MET B N 1
ATOM 3848 C CA . MET B 1 154 ? 17.859 -8.734 15.797 1 83 154 MET B CA 1
ATOM 3849 C C . MET B 1 154 ? 18.875 -7.742 15.25 1 83 154 MET B C 1
ATOM 3851 O O . MET B 1 154 ? 18.766 -7.312 14.094 1 83 154 MET B O 1
ATOM 3855 N N . LEU B 1 155 ? 19.859 -7.387 16 1 86.81 155 LEU B N 1
ATOM 3856 C CA . LEU B 1 155 ? 20.797 -6.336 15.633 1 86.81 155 LEU B CA 1
ATOM 3857 C C . LEU B 1 155 ? 21.656 -6.77 14.445 1 86.81 155 LEU B C 1
ATOM 3859 O O . LEU B 1 155 ? 22.016 -5.945 13.602 1 86.81 155 LEU B O 1
ATOM 3863 N N . GLU B 1 156 ? 21.906 -7.992 14.406 1 90.19 156 GLU B N 1
ATOM 3864 C CA . GLU B 1 156 ? 22.719 -8.5 13.297 1 90.19 156 GLU B CA 1
ATOM 3865 C C . GLU B 1 156 ? 21.984 -8.328 11.969 1 90.19 156 GLU B C 1
ATOM 3867 O O . GLU B 1 156 ? 22.547 -7.809 11 1 90.19 156 GLU B O 1
ATOM 3872 N N . GLU B 1 157 ? 20.75 -8.766 11.922 1 91.94 157 GLU B N 1
ATOM 3873 C CA . GLU B 1 157 ? 19.953 -8.641 10.711 1 91.94 157 GLU B CA 1
ATOM 3874 C C . GLU B 1 157 ? 19.75 -7.172 10.336 1 91.94 157 GLU B C 1
ATOM 3876 O O . GLU B 1 157 ? 19.766 -6.816 9.156 1 91.94 157 GLU B O 1
ATOM 3881 N N . SER B 1 158 ? 19.578 -6.375 11.383 1 93.44 158 SER B N 1
ATOM 3882 C CA . SER B 1 158 ? 19.438 -4.941 11.148 1 93.44 158 SER B CA 1
ATOM 3883 C C . SER B 1 158 ? 20.672 -4.359 10.477 1 93.44 158 SER B C 1
ATOM 3885 O O . SER B 1 158 ? 20.562 -3.617 9.5 1 93.44 158 SER B O 1
ATOM 3887 N N . SER B 1 159 ? 21.766 -4.715 11 1 94.31 159 SER B N 1
ATOM 3888 C CA . SER B 1 159 ? 23.016 -4.211 10.461 1 94.31 159 SER B CA 1
ATOM 3889 C C . SER B 1 159 ? 23.234 -4.68 9.023 1 94.31 159 SER B C 1
ATOM 3891 O O . SER B 1 159 ? 23.734 -3.928 8.188 1 94.31 159 SER B O 1
ATOM 3893 N N . GLN B 1 160 ? 22.906 -5.891 8.781 1 95 160 GLN B N 1
ATOM 3894 C CA . GLN B 1 160 ? 23.047 -6.434 7.434 1 95 160 GLN B CA 1
ATOM 3895 C C . GLN B 1 160 ? 22.156 -5.684 6.441 1 95 160 GLN B C 1
ATOM 3897 O O . GLN B 1 160 ? 22.594 -5.352 5.336 1 95 160 GLN B O 1
ATOM 3902 N N . LEU B 1 161 ? 20.969 -5.449 6.863 1 95.75 161 LEU B N 1
ATOM 3903 C CA . LEU B 1 161 ? 20.031 -4.754 5.988 1 95.75 161 LEU B CA 1
ATOM 3904 C C . LEU B 1 161 ? 20.5 -3.328 5.715 1 95.75 161 LEU B C 1
ATOM 3906 O O . LEU B 1 161 ? 20.422 -2.855 4.578 1 95.75 161 LEU B O 1
ATOM 3910 N N . ILE B 1 162 ? 20.984 -2.672 6.742 1 96.06 162 ILE B N 1
ATOM 3911 C CA . ILE B 1 162 ? 21.516 -1.321 6.586 1 96.06 162 ILE B CA 1
ATOM 3912 C C . ILE B 1 162 ? 22.688 -1.335 5.605 1 96.06 162 ILE B C 1
ATOM 3914 O O . ILE B 1 162 ? 22.781 -0.477 4.723 1 96.06 162 ILE B O 1
ATOM 3918 N N . THR B 1 163 ? 23.5 -2.297 5.715 1 95.81 163 THR B N 1
ATOM 3919 C CA . THR B 1 163 ? 24.656 -2.426 4.836 1 95.81 163 THR B CA 1
ATOM 3920 C C . THR B 1 163 ? 24.219 -2.615 3.387 1 95.81 163 THR B C 1
ATOM 3922 O O . THR B 1 163 ? 24.828 -2.055 2.469 1 95.81 163 THR B O 1
ATOM 3925 N N . ILE B 1 164 ? 23.203 -3.387 3.219 1 96.5 164 ILE B N 1
ATOM 3926 C CA . ILE B 1 164 ? 22.688 -3.619 1.874 1 96.5 164 ILE B CA 1
ATOM 3927 C C . ILE B 1 164 ? 22.234 -2.297 1.266 1 96.5 164 ILE B C 1
ATOM 3929 O O . ILE B 1 164 ? 22.641 -1.939 0.158 1 96.5 164 ILE B O 1
ATOM 3933 N N . PHE B 1 165 ? 21.469 -1.525 1.971 1 96.31 165 PHE B N 1
ATOM 3934 C CA . PHE B 1 165 ? 20.953 -0.253 1.479 1 96.31 165 PHE B CA 1
ATOM 3935 C C . PHE B 1 165 ? 22.094 0.724 1.206 1 96.31 165 PHE B C 1
ATOM 3937 O O . PHE B 1 165 ? 22.016 1.528 0.276 1 96.31 165 PHE B O 1
ATOM 3944 N N . ASN B 1 166 ? 23.156 0.607 1.952 1 94.19 166 ASN B N 1
ATOM 3945 C CA . ASN B 1 166 ? 24.297 1.52 1.791 1 94.19 166 ASN B CA 1
ATOM 3946 C C . ASN B 1 166 ? 25.203 1.093 0.642 1 94.19 166 ASN B C 1
ATOM 3948 O O . ASN B 1 166 ? 26.031 1.875 0.178 1 94.19 166 ASN B O 1
ATOM 3952 N N . SER B 1 167 ? 25.031 -0.084 0.177 1 95.06 167 SER B N 1
ATOM 3953 C CA . SER B 1 167 ? 25.938 -0.622 -0.832 1 95.06 167 SER B CA 1
ATOM 3954 C C . SER B 1 167 ? 25.391 -0.425 -2.238 1 95.06 167 SER B C 1
ATOM 3956 O O . SER B 1 167 ? 26.109 -0.59 -3.225 1 95.06 167 SER B O 1
ATOM 3958 N N . VAL B 1 168 ? 24.156 -0.038 -2.328 1 96.81 168 VAL B N 1
ATOM 3959 C CA . VAL B 1 168 ? 23.516 0.083 -3.639 1 96.81 168 VAL B CA 1
ATOM 3960 C C . VAL B 1 168 ? 23.281 1.556 -3.965 1 96.81 168 VAL B C 1
ATOM 3962 O O . VAL B 1 168 ? 23.391 2.418 -3.09 1 96.81 168 VAL B O 1
ATOM 3965 N N . ASN B 1 169 ? 23.094 1.858 -5.266 1 96.94 169 ASN B N 1
ATOM 3966 C CA . ASN B 1 169 ? 22.562 3.17 -5.621 1 96.94 169 ASN B CA 1
ATOM 3967 C C . ASN B 1 169 ? 21.156 3.367 -5.078 1 96.94 169 ASN B C 1
ATOM 3969 O O . ASN B 1 169 ? 20.25 2.574 -5.371 1 96.94 169 ASN B O 1
ATOM 3973 N N . ARG B 1 170 ? 20.984 4.375 -4.305 1 97.12 170 ARG B N 1
ATOM 3974 C CA . ARG B 1 170 ? 19.719 4.547 -3.625 1 97.12 170 ARG B CA 1
ATOM 3975 C C . ARG B 1 170 ? 19 5.801 -4.109 1 97.12 170 ARG B C 1
ATOM 3977 O O . ARG B 1 170 ? 19.562 6.898 -4.066 1 97.12 170 ARG B O 1
ATOM 3984 N N . ILE B 1 171 ? 17.828 5.625 -4.613 1 97.81 171 ILE B N 1
ATOM 3985 C CA . ILE B 1 171 ? 16.938 6.715 -5.016 1 97.81 171 ILE B CA 1
ATOM 3986 C C . ILE B 1 171 ? 15.695 6.719 -4.133 1 97.81 171 ILE B C 1
ATOM 3988 O O . ILE B 1 171 ? 14.898 5.777 -4.168 1 97.81 171 ILE B O 1
ATOM 3992 N N . GLU B 1 172 ? 15.578 7.719 -3.371 1 97.62 172 GLU B N 1
ATOM 3993 C CA . GLU B 1 172 ? 14.43 7.816 -2.475 1 97.62 172 GLU B CA 1
ATOM 3994 C C . GLU B 1 172 ? 13.492 8.945 -2.896 1 97.62 172 GLU B C 1
ATOM 3996 O O . GLU B 1 172 ? 13.945 10 -3.342 1 97.62 172 GLU B O 1
ATOM 4001 N N . ILE B 1 173 ? 12.242 8.695 -2.822 1 96.75 173 ILE B N 1
ATOM 4002 C CA . ILE B 1 173 ? 11.195 9.688 -3.053 1 96.75 173 ILE B CA 1
ATOM 4003 C C . ILE B 1 173 ? 10.484 10 -1.738 1 96.75 173 ILE B C 1
ATOM 4005 O O . ILE B 1 173 ? 9.867 9.125 -1.134 1 96.75 173 ILE B O 1
ATOM 4009 N N . TRP B 1 174 ? 10.617 11.234 -1.254 1 96.5 174 TRP B N 1
ATOM 4010 C CA . TRP B 1 174 ? 10.008 11.664 0.001 1 96.5 174 TRP B CA 1
ATOM 4011 C C . TRP B 1 174 ? 8.906 12.68 -0.252 1 96.5 174 TRP B C 1
ATOM 4013 O O . TRP B 1 174 ? 8.836 13.281 -1.328 1 96.5 174 TRP B O 1
ATOM 4023 N N . ASN B 1 175 ? 8.023 12.773 0.601 1 91.88 175 ASN B N 1
ATOM 4024 C CA . ASN B 1 175 ? 7.043 13.836 0.745 1 91.88 175 ASN B CA 1
ATOM 4025 C C . ASN B 1 175 ? 7.266 14.641 2.027 1 91.88 175 ASN B C 1
ATOM 4027 O O . ASN B 1 175 ? 8.031 14.219 2.896 1 91.88 175 ASN B O 1
ATOM 4031 N N . ASP B 1 176 ? 6.695 15.789 2.145 1 86.38 176 ASP B N 1
ATOM 4032 C CA . ASP B 1 176 ? 6.836 16.578 3.365 1 86.38 176 ASP B CA 1
ATOM 4033 C C . ASP B 1 176 ? 6.195 15.867 4.555 1 86.38 176 ASP B C 1
ATOM 4035 O O . ASP B 1 176 ? 6.453 16.219 5.707 1 86.38 176 ASP B O 1
ATOM 4039 N N . THR B 1 177 ? 5.461 14.828 4.27 1 87.75 177 THR B N 1
ATOM 4040 C CA . THR B 1 177 ? 4.777 14.094 5.332 1 87.75 177 THR B CA 1
ATOM 4041 C C . THR B 1 177 ? 5.551 12.836 5.707 1 87.75 177 THR B C 1
ATOM 4043 O O . THR B 1 177 ? 5.141 12.094 6.602 1 87.75 177 THR B O 1
ATOM 4046 N N . THR B 1 178 ? 6.633 12.609 5.125 1 93.56 178 THR B N 1
ATOM 4047 C CA . THR B 1 178 ? 7.383 11.367 5.293 1 93.56 178 THR B CA 1
ATOM 4048 C C . THR B 1 178 ? 7.73 11.148 6.762 1 93.56 178 THR B C 1
ATOM 4050 O O . THR B 1 178 ? 7.762 10.008 7.23 1 93.56 178 THR B O 1
ATOM 4053 N N . ILE B 1 179 ? 7.891 12.203 7.57 1 94.88 179 ILE B N 1
ATOM 4054 C CA . ILE B 1 179 ? 8.305 12.016 8.953 1 94.88 179 ILE B CA 1
ATOM 4055 C C . ILE B 1 179 ? 7.098 12.141 9.875 1 94.88 179 ILE B C 1
ATOM 4057 O O . ILE B 1 179 ? 7.215 11.977 11.094 1 94.88 179 ILE B O 1
ATOM 4061 N N . ASN B 1 180 ? 5.898 12.391 9.352 1 90.94 180 ASN B N 1
ATOM 4062 C CA . ASN B 1 180 ? 4.727 12.75 10.148 1 90.94 180 ASN B CA 1
ATOM 4063 C C . ASN B 1 180 ? 4.27 11.586 11.023 1 90.94 180 ASN B C 1
ATOM 4065 O O . ASN B 1 180 ? 3.904 11.789 12.188 1 90.94 180 ASN B O 1
ATOM 4069 N N . SER B 1 181 ? 4.258 10.422 10.445 1 89.94 181 SER B N 1
ATOM 4070 C CA . SER B 1 181 ? 3.773 9.273 11.203 1 89.94 181 SER B CA 1
ATOM 4071 C C . SER B 1 181 ? 4.613 9.047 12.453 1 89.94 181 SER B C 1
ATOM 4073 O O . SER B 1 181 ? 4.078 8.773 13.531 1 89.94 181 SER B O 1
ATOM 4075 N N . SER B 1 182 ? 5.906 9.164 12.328 1 94.56 182 SER B N 1
ATOM 4076 C CA . SER B 1 182 ? 6.797 8.984 13.469 1 94.56 182 SER B CA 1
ATOM 4077 C C . SER B 1 182 ? 6.566 10.055 14.523 1 94.56 182 SER B C 1
ATOM 4079 O O . SER B 1 182 ? 6.566 9.758 15.719 1 94.56 182 SER B O 1
ATOM 4081 N N . LEU B 1 183 ? 6.34 11.281 14.086 1 95.44 183 LEU B N 1
ATOM 4082 C CA . LEU B 1 183 ? 6.086 12.391 15.008 1 95.44 183 LEU B CA 1
ATOM 4083 C C . LEU B 1 183 ? 4.758 12.211 15.727 1 95.44 183 LEU B C 1
ATOM 4085 O O . LEU B 1 183 ? 4.68 12.391 16.953 1 95.44 183 LEU B O 1
ATOM 4089 N N . GLN B 1 184 ? 3.787 11.781 15.016 1 91.94 184 GLN B N 1
ATOM 4090 C CA . GLN B 1 184 ? 2.459 11.586 15.586 1 91.94 184 GLN B CA 1
ATOM 4091 C C . GLN B 1 184 ? 2.447 10.414 16.562 1 91.94 184 GLN B C 1
ATOM 4093 O O . GLN B 1 184 ? 1.806 10.484 17.609 1 91.94 184 GLN B O 1
ATOM 4098 N N . GLN B 1 185 ? 3.088 9.375 16.172 1 92.5 185 GLN B N 1
ATOM 4099 C CA . GLN B 1 185 ? 3.205 8.227 17.062 1 92.5 185 GLN B CA 1
ATOM 4100 C C . GLN B 1 185 ? 3.879 8.625 18.375 1 92.5 185 GLN B C 1
ATOM 4102 O O . GLN B 1 185 ? 3.406 8.266 19.453 1 92.5 185 GLN B O 1
ATOM 4107 N N . LEU B 1 186 ? 4.957 9.375 18.234 1 96 186 LEU B N 1
ATOM 4108 C CA . LEU B 1 186 ? 5.672 9.828 19.422 1 96 186 LEU B CA 1
ATOM 4109 C C . LEU B 1 186 ? 4.762 10.656 20.312 1 96 186 LEU B C 1
ATOM 4111 O O . LEU B 1 186 ? 4.699 10.422 21.531 1 96 186 LEU B O 1
ATOM 4115 N N . MET B 1 187 ? 4.051 11.57 19.703 1 93.56 187 MET B N 1
ATOM 4116 C CA . MET B 1 187 ? 3.16 12.438 20.469 1 93.56 187 MET B CA 1
ATOM 4117 C C . MET B 1 187 ? 2.047 11.625 21.125 1 93.56 187 MET B C 1
ATOM 4119 O O . MET B 1 187 ? 1.687 11.883 22.281 1 93.56 187 MET B O 1
ATOM 4123 N N . TYR B 1 188 ? 1.499 10.688 20.438 1 89.5 188 TYR B N 1
ATOM 4124 C CA . TYR B 1 188 ? 0.424 9.844 20.953 1 89.5 188 TYR B CA 1
ATOM 4125 C C . TYR B 1 188 ? 0.876 9.07 22.188 1 89.5 188 TYR B C 1
ATOM 4127 O O . TYR B 1 188 ? 0.204 9.094 23.219 1 89.5 188 TYR B O 1
ATOM 4135 N N . PHE B 1 189 ? 1.969 8.43 22.125 1 92.44 189 PHE B N 1
ATOM 4136 C CA . PHE B 1 189 ? 2.445 7.586 23.219 1 92.44 189 PHE B CA 1
ATOM 4137 C C . PHE B 1 189 ? 2.904 8.438 24.391 1 92.44 189 PHE B C 1
ATOM 4139 O O . PHE B 1 189 ? 2.771 8.039 25.547 1 92.44 189 PHE B O 1
ATOM 4146 N N . PHE B 1 190 ? 3.354 9.609 24.062 1 95.5 190 PHE B N 1
ATOM 4147 C CA . PHE B 1 190 ? 3.736 10.539 25.109 1 95.5 190 PHE B CA 1
ATOM 4148 C C . PHE B 1 190 ? 2.51 11.031 25.875 1 95.5 190 PHE B C 1
ATOM 4150 O O . PHE B 1 190 ? 2.477 10.977 27.109 1 95.5 190 PHE B O 1
ATOM 4157 N N . GLU B 1 191 ? 1.492 11.422 25.172 1 92.31 191 GLU B N 1
ATOM 4158 C CA . GLU B 1 191 ? 0.264 11.914 25.781 1 92.31 191 GLU B CA 1
ATOM 4159 C C . GLU B 1 191 ? -0.444 10.812 26.562 1 92.31 191 GLU B C 1
ATOM 4161 O O . GLU B 1 191 ? -1.093 11.078 27.578 1 92.31 191 GLU B O 1
ATOM 4166 N N . ALA B 1 192 ? -0.261 9.602 26.141 1 89.25 192 ALA B N 1
ATOM 4167 C CA . ALA B 1 192 ? -0.875 8.453 26.797 1 89.25 192 ALA B CA 1
ATOM 4168 C C . ALA B 1 192 ? -0.082 8.047 28.031 1 89.25 192 ALA B C 1
ATOM 4170 O O . ALA B 1 192 ? -0.5 7.16 28.781 1 89.25 192 ALA B O 1
ATOM 4171 N N . GLY B 1 193 ? 1.071 8.688 28.219 1 92.88 193 GLY B N 1
ATOM 4172 C CA . GLY B 1 193 ? 1.903 8.375 29.375 1 92.88 193 GLY B CA 1
ATOM 4173 C C . GLY B 1 193 ? 2.703 7.102 29.203 1 92.88 193 GLY B C 1
ATOM 4174 O O . GLY B 1 193 ? 3.156 6.512 30.188 1 92.88 193 GLY B O 1
ATOM 4175 N N . LEU B 1 194 ? 2.863 6.684 27.969 1 93.5 194 LEU B N 1
ATOM 4176 C CA . LEU B 1 194 ? 3.496 5.398 27.688 1 93.5 194 LEU B CA 1
ATOM 4177 C C . LEU B 1 194 ? 4.98 5.578 27.375 1 93.5 194 LEU B C 1
ATOM 4179 O O . LEU B 1 194 ? 5.73 4.602 27.328 1 93.5 194 LEU B O 1
ATOM 4183 N N . ILE B 1 195 ? 5.418 6.781 27.156 1 95.94 195 ILE B N 1
ATOM 4184 C CA . ILE B 1 195 ? 6.828 7.145 27.047 1 95.94 195 ILE B CA 1
ATOM 4185 C C . ILE B 1 195 ? 7.098 8.406 27.859 1 95.94 195 ILE B C 1
ATOM 4187 O O . ILE B 1 195 ? 6.289 9.344 27.859 1 95.94 195 ILE B O 1
ATOM 4191 N N . ASN B 1 196 ? 8.133 8.398 28.594 1 96.31 196 ASN B N 1
ATOM 4192 C CA . ASN B 1 196 ? 8.375 9.539 29.469 1 96.31 196 ASN B CA 1
ATOM 4193 C C . ASN B 1 196 ? 8.953 10.727 28.703 1 96.31 196 ASN B C 1
ATOM 4195 O O . ASN B 1 196 ? 9.32 10.594 27.531 1 96.31 196 ASN B O 1
ATOM 4199 N N . PHE B 1 197 ? 9.039 11.828 29.344 1 96.94 197 PHE B N 1
ATOM 4200 C CA . PHE B 1 197 ? 9.414 13.117 28.766 1 96.94 197 PHE B CA 1
ATOM 4201 C C . PHE B 1 197 ? 10.82 13.062 28.172 1 96.94 197 PHE B C 1
ATOM 4203 O O . PHE B 1 197 ? 11.016 13.438 27.016 1 96.94 197 PHE B O 1
ATOM 4210 N N . ASP B 1 198 ? 11.766 12.555 28.859 1 97.06 198 ASP B N 1
ATOM 4211 C CA . ASP B 1 198 ? 13.156 12.531 28.438 1 97.06 198 ASP B CA 1
ATOM 4212 C C . ASP B 1 198 ? 13.336 11.656 27.188 1 97.06 198 ASP B C 1
ATOM 4214 O O . ASP B 1 198 ? 14 12.062 26.234 1 97.06 198 ASP B O 1
ATOM 4218 N N . ASN B 1 199 ? 12.742 10.531 27.281 1 97.5 199 ASN B N 1
ATOM 4219 C CA . ASN B 1 199 ? 12.859 9.617 26.141 1 97.5 199 ASN B CA 1
ATOM 4220 C C . ASN B 1 199 ? 12.141 10.164 24.906 1 97.5 199 ASN B C 1
ATOM 4222 O O . ASN B 1 199 ? 12.594 9.961 23.781 1 97.5 199 ASN B O 1
ATOM 4226 N N . ALA B 1 200 ? 11.023 10.789 25.109 1 98.06 200 ALA B N 1
ATOM 4227 C CA . ALA B 1 200 ? 10.305 11.398 23.984 1 98.06 200 ALA B CA 1
ATOM 4228 C C . ALA B 1 200 ? 11.164 12.43 23.266 1 98.06 200 ALA B C 1
ATOM 4230 O O . ALA B 1 200 ? 11.242 12.438 22.031 1 98.06 200 ALA B O 1
ATOM 4231 N N . LEU B 1 201 ? 11.883 13.211 24.062 1 98.12 201 LEU B N 1
ATOM 4232 C CA . LEU B 1 201 ? 12.734 14.242 23.484 1 98.12 201 LEU B CA 1
ATOM 4233 C C . LEU B 1 201 ? 13.922 13.625 22.75 1 98.12 201 LEU B C 1
ATOM 4235 O O . LEU B 1 201 ? 14.359 14.133 21.719 1 98.12 201 LEU B O 1
ATOM 4239 N N . LEU B 1 202 ? 14.422 12.562 23.297 1 98.19 202 LEU B N 1
ATOM 4240 C CA . LEU B 1 202 ? 15.555 11.891 22.672 1 98.19 202 LEU B CA 1
ATOM 4241 C C . LEU B 1 202 ? 15.148 11.25 21.344 1 98.19 202 LEU B C 1
ATOM 4243 O O . LEU B 1 202 ? 15.906 11.281 20.375 1 98.19 202 LEU B O 1
ATOM 4247 N N . VAL B 1 203 ? 13.969 10.633 21.359 1 98.31 203 VAL B N 1
ATOM 4248 C CA . VAL B 1 203 ? 13.453 10.039 20.125 1 98.31 203 VAL B CA 1
ATOM 4249 C C . VAL B 1 203 ? 13.266 11.125 19.062 1 98.31 203 VAL B C 1
ATOM 4251 O O . VAL B 1 203 ? 13.609 10.93 17.891 1 98.31 203 VAL B O 1
ATOM 4254 N N . LEU B 1 204 ? 12.742 12.227 19.5 1 98.44 204 LEU B N 1
ATOM 4255 C CA . LEU B 1 204 ? 12.539 13.352 18.594 1 98.44 204 LEU B CA 1
ATOM 4256 C C . LEU B 1 204 ? 13.867 13.828 18.016 1 98.44 204 LEU B C 1
ATOM 4258 O O . LEU B 1 204 ? 13.953 14.148 16.828 1 98.44 204 LEU B O 1
ATOM 4262 N N . GLU B 1 205 ? 14.852 13.875 18.828 1 98.31 205 GLU B N 1
ATOM 4263 C CA . GLU B 1 205 ? 16.188 14.266 18.375 1 98.31 205 GLU B CA 1
ATOM 4264 C C . GLU B 1 205 ? 16.734 13.281 17.344 1 98.31 205 GLU B C 1
ATOM 4266 O O . GLU B 1 205 ? 17.438 13.68 16.406 1 98.31 205 GLU B O 1
ATOM 4271 N N . GLU B 1 206 ? 16.469 12.086 17.531 1 98.25 206 GLU B N 1
ATOM 4272 C CA . GLU B 1 206 ? 16.953 11.086 16.578 1 98.25 206 GLU B CA 1
ATOM 4273 C C . GLU B 1 206 ? 16.219 11.195 15.25 1 98.25 206 GLU B C 1
ATOM 4275 O O . GLU B 1 206 ? 16.812 10.938 14.195 1 98.25 206 GLU B O 1
ATOM 4280 N N . ILE B 1 207 ? 14.93 11.539 15.297 1 98.38 207 ILE B N 1
ATOM 4281 C CA . ILE B 1 207 ? 14.227 11.82 14.055 1 98.38 207 ILE B CA 1
ATOM 4282 C C . ILE B 1 207 ? 14.883 12.992 13.336 1 98.38 207 ILE B C 1
ATOM 4284 O O . ILE B 1 207 ? 15.102 12.938 12.117 1 98.38 207 ILE B O 1
ATOM 4288 N N . LYS B 1 208 ? 15.25 14.008 14.102 1 98.56 208 LYS B N 1
ATOM 4289 C CA . LYS B 1 208 ? 15.953 15.156 13.539 1 98.56 208 LYS B CA 1
ATOM 4290 C C . LYS B 1 208 ? 17.281 14.742 12.906 1 98.56 208 LYS B C 1
ATOM 4292 O O . LYS B 1 208 ? 17.625 15.211 11.82 1 98.56 208 LYS B O 1
ATOM 4297 N N . GLN B 1 209 ? 17.953 13.906 13.539 1 98.31 209 GLN B N 1
ATOM 4298 C CA . GLN B 1 209 ? 19.25 13.445 13.055 1 98.31 209 GLN B CA 1
ATOM 4299 C C . GLN B 1 209 ? 19.109 12.695 11.734 1 98.31 209 GLN B C 1
ATOM 4301 O O . GLN B 1 209 ? 19.984 12.773 10.867 1 98.31 209 GLN B O 1
ATOM 4306 N N . ILE B 1 210 ? 18.062 11.961 11.609 1 98.06 210 ILE B N 1
ATOM 4307 C CA . ILE B 1 210 ? 17.812 11.273 10.344 1 98.06 210 ILE B CA 1
ATOM 4308 C C . ILE B 1 210 ? 17.625 12.297 9.227 1 98.06 210 ILE B C 1
ATOM 4310 O O . ILE B 1 210 ? 18.203 12.148 8.148 1 98.06 210 ILE B O 1
ATOM 4314 N N . VAL B 1 211 ? 16.828 13.336 9.492 1 98.25 211 VAL B N 1
ATOM 4315 C CA . VAL B 1 211 ? 16.609 14.391 8.508 1 98.25 211 VAL B CA 1
ATOM 4316 C C . VAL B 1 211 ? 17.938 15.047 8.156 1 98.25 211 VAL B C 1
ATOM 4318 O O . VAL B 1 211 ? 18.234 15.281 6.98 1 98.25 211 VAL B O 1
ATOM 4321 N N . GLU B 1 212 ? 18.766 15.297 9.148 1 98.12 212 GLU B N 1
ATOM 4322 C CA . GLU B 1 212 ? 20.094 15.883 8.93 1 98.12 212 GLU B CA 1
ATOM 4323 C C . GLU B 1 212 ? 20.953 14.977 8.062 1 98.12 212 GLU B C 1
ATOM 4325 O O . GLU B 1 212 ? 21.656 15.453 7.168 1 98.12 212 GLU B O 1
ATOM 4330 N N . LYS B 1 213 ? 20.875 13.781 8.352 1 96.75 213 LYS B N 1
ATOM 4331 C CA . LYS B 1 213 ? 21.672 12.812 7.594 1 96.75 213 LYS B CA 1
ATOM 4332 C C . LYS B 1 213 ? 21.234 12.789 6.129 1 96.75 213 LYS B C 1
ATOM 4334 O O . LYS B 1 213 ? 22.078 12.789 5.23 1 96.75 213 LYS B O 1
ATOM 4339 N N . VAL B 1 214 ? 19.984 12.727 5.867 1 97.12 214 VAL B N 1
ATOM 4340 C CA . VAL B 1 214 ? 19.469 12.688 4.504 1 97.12 214 VAL B CA 1
ATOM 4341 C C . VAL B 1 214 ? 19.828 13.984 3.781 1 97.12 214 VAL B C 1
ATOM 4343 O O . VAL B 1 214 ? 20.156 13.969 2.596 1 97.12 214 VAL B O 1
ATOM 4346 N N . GLU B 1 215 ? 19.734 15.094 4.488 1 96.94 215 GLU B N 1
ATOM 4347 C CA . GLU B 1 215 ? 20.125 16.375 3.914 1 96.94 215 GLU B CA 1
ATOM 4348 C C . GLU B 1 215 ? 21.594 16.375 3.5 1 96.94 215 GLU B C 1
ATOM 4350 O O . GLU B 1 215 ? 21.938 16.828 2.408 1 96.94 215 GLU B O 1
ATOM 4355 N N . GLN B 1 216 ? 22.406 15.836 4.352 1 95.75 216 GLN B N 1
ATOM 4356 C CA . GLN B 1 216 ? 23.828 15.75 4.055 1 95.75 216 GLN B CA 1
ATOM 4357 C C . GLN B 1 216 ? 24.094 14.852 2.852 1 95.75 216 GLN B C 1
ATOM 4359 O O . GLN B 1 216 ? 24.906 15.188 1.984 1 95.75 216 GLN B O 1
ATOM 4364 N N . LEU B 1 217 ? 23.406 13.742 2.809 1 94.81 217 LEU B N 1
ATOM 4365 C CA . LEU B 1 217 ? 23.547 12.836 1.678 1 94.81 217 LEU B CA 1
ATOM 4366 C C . LEU B 1 217 ? 23.125 13.516 0.378 1 94.81 217 LEU B C 1
ATOM 4368 O O . LEU B 1 217 ? 23.766 13.328 -0.658 1 94.81 217 LEU B O 1
ATOM 4372 N N . THR B 1 218 ? 22.078 14.281 0.451 1 95.62 218 THR B N 1
ATOM 4373 C CA . THR B 1 218 ? 21.516 14.969 -0.71 1 95.62 218 THR B CA 1
ATOM 4374 C C . THR B 1 218 ? 22.5 16 -1.248 1 95.62 218 THR B C 1
ATOM 4376 O O . THR B 1 218 ? 22.609 16.203 -2.461 1 95.62 218 THR B O 1
ATOM 4379 N N . GLN B 1 219 ? 23.25 16.562 -0.387 1 92.75 219 GLN B N 1
ATOM 4380 C CA . GLN B 1 219 ? 24.156 17.641 -0.75 1 92.75 219 GLN B CA 1
ATOM 4381 C C . GLN B 1 219 ? 25.5 17.094 -1.246 1 92.75 219 GLN B C 1
ATOM 4383 O O . GLN B 1 219 ? 26.234 17.781 -1.95 1 92.75 219 GLN B O 1
ATOM 4388 N N . SER B 1 220 ? 25.672 15.898 -0.951 1 88.81 220 SER B N 1
ATOM 4389 C CA . SER B 1 220 ? 26.953 15.305 -1.326 1 88.81 220 SER B CA 1
ATOM 4390 C C . SER B 1 220 ? 26.938 14.828 -2.775 1 88.81 220 SER B C 1
ATOM 4392 O O . SER B 1 220 ? 25.938 14.289 -3.246 1 88.81 220 SER B O 1
ATOM 4394 N N . LYS B 1 221 ? 27.922 15.188 -3.6 1 76.44 221 LYS B N 1
ATOM 4395 C CA . LYS B 1 221 ? 28 14.773 -5 1 76.44 221 LYS B CA 1
ATOM 4396 C C . LYS B 1 221 ? 28.672 13.414 -5.133 1 76.44 221 LYS B C 1
ATOM 4398 O O . LYS B 1 221 ? 28.672 12.82 -6.211 1 76.44 221 LYS B O 1
ATOM 4403 N N . LYS B 1 222 ? 29.219 12.969 -4.211 1 75.75 222 LYS B N 1
ATOM 4404 C CA . LYS B 1 222 ? 30.031 11.75 -4.273 1 75.75 222 LYS B CA 1
ATOM 4405 C C . LYS B 1 222 ? 29.266 10.555 -3.705 1 75.75 222 LYS B C 1
ATOM 4407 O O . LYS B 1 222 ? 29.875 9.562 -3.301 1 75.75 222 LYS B O 1
ATOM 4412 N N . THR B 1 223 ? 27.953 10.625 -3.727 1 75.12 223 THR B N 1
ATOM 4413 C CA . THR B 1 223 ? 27.234 9.516 -3.105 1 75.12 223 THR B CA 1
ATOM 4414 C C . THR B 1 223 ? 26.359 8.797 -4.129 1 75.12 223 THR B C 1
ATOM 4416 O O . THR B 1 223 ? 26.109 9.328 -5.215 1 75.12 223 THR B O 1
ATOM 4419 N N . ASN B 1 224 ? 26.156 7.609 -3.861 1 91.44 224 ASN B N 1
ATOM 4420 C CA . ASN B 1 224 ? 25.203 6.812 -4.637 1 91.44 224 ASN B CA 1
ATOM 4421 C C . ASN B 1 224 ? 23.781 7.016 -4.156 1 91.44 224 ASN B C 1
ATOM 4423 O O . ASN B 1 224 ? 23.031 6.051 -3.998 1 91.44 224 ASN B O 1
ATOM 4427 N N . PHE B 1 225 ? 23.516 8.344 -3.807 1 96.38 225 PHE B N 1
ATOM 4428 C CA . PHE B 1 225 ? 22.219 8.664 -3.227 1 96.38 225 PHE B CA 1
ATOM 4429 C C . PHE B 1 225 ? 21.578 9.828 -3.957 1 96.38 225 PHE B C 1
ATOM 4431 O O . PHE B 1 225 ? 22.234 10.812 -4.285 1 96.38 225 PHE B O 1
ATOM 4438 N N . GLU B 1 226 ? 20.312 9.703 -4.277 1 96.5 226 GLU B N 1
ATOM 4439 C CA . GLU B 1 226 ? 19.5 10.781 -4.828 1 96.5 226 GLU B CA 1
ATOM 4440 C C . GLU B 1 226 ? 18.156 10.883 -4.105 1 96.5 226 GLU B C 1
ATOM 4442 O O . GLU B 1 226 ? 17.531 9.867 -3.811 1 96.5 226 GLU B O 1
ATOM 4447 N N . LEU B 1 227 ? 17.781 12.109 -3.852 1 97.06 227 LEU B N 1
ATOM 4448 C CA . LEU B 1 227 ? 16.5 12.359 -3.205 1 97.06 227 LEU B CA 1
ATOM 4449 C C . LEU B 1 227 ? 15.57 13.141 -4.129 1 97.06 227 LEU B C 1
ATOM 4451 O O . LEU B 1 227 ? 15.984 14.117 -4.758 1 97.06 227 LEU B O 1
ATOM 4455 N N . PHE B 1 228 ? 14.383 12.633 -4.262 1 96.88 228 PHE B N 1
ATOM 4456 C CA . PHE B 1 228 ? 13.328 13.312 -5.008 1 96.88 228 PHE B CA 1
ATOM 4457 C C . PHE B 1 228 ? 12.195 13.734 -4.082 1 96.88 228 PHE B C 1
ATOM 4459 O O . PHE B 1 228 ? 11.828 12.992 -3.166 1 96.88 228 PHE B O 1
ATOM 4466 N N . TYR B 1 229 ? 11.695 14.906 -4.273 1 95.62 229 TYR B N 1
ATOM 4467 C CA . TYR B 1 229 ? 10.547 15.43 -3.539 1 95.62 229 TYR B CA 1
ATOM 4468 C C . TYR B 1 229 ? 9.273 15.32 -4.371 1 95.62 229 TYR B C 1
ATOM 4470 O O . TYR B 1 229 ? 9.156 15.969 -5.414 1 95.62 229 TYR B O 1
ATOM 4478 N N . ASN B 1 230 ? 8.406 14.461 -3.932 1 91.69 230 ASN B N 1
ATOM 4479 C CA . ASN B 1 230 ? 7.109 14.32 -4.59 1 91.69 230 ASN B CA 1
ATOM 4480 C C . ASN B 1 230 ? 6.008 15.031 -3.814 1 91.69 230 ASN B C 1
ATOM 4482 O O . ASN B 1 230 ? 5.625 14.594 -2.729 1 91.69 230 ASN B O 1
ATOM 4486 N N . GLU B 1 231 ? 5.43 15.992 -4.375 1 85.06 231 GLU B N 1
ATOM 4487 C CA . GLU B 1 231 ? 4.426 16.812 -3.703 1 85.06 231 GLU B CA 1
ATOM 4488 C C . GLU B 1 231 ? 3.021 16.266 -3.941 1 85.06 231 GLU B C 1
ATOM 4490 O O . GLU B 1 231 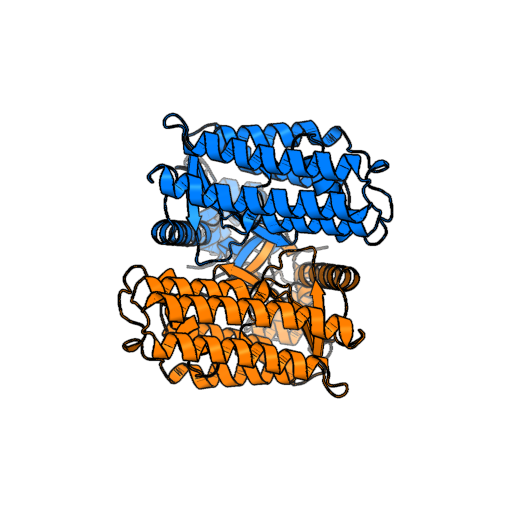? 2.086 16.609 -3.217 1 85.06 231 GLU B O 1
ATOM 4495 N N . LEU B 1 232 ? 2.844 15.445 -4.891 1 76.06 232 LEU B N 1
ATOM 4496 C CA . LEU B 1 232 ? 1.533 15.117 -5.445 1 76.06 232 LEU B CA 1
ATOM 4497 C C . LEU B 1 232 ? 0.961 13.867 -4.789 1 76.06 232 LEU B C 1
ATOM 4499 O O . LEU B 1 232 ? -0.25 13.773 -4.582 1 76.06 232 LEU B O 1
ATOM 4503 N N . LEU B 1 233 ? 1.808 13.023 -4.613 1 69.19 233 LEU B N 1
ATOM 4504 C CA . LEU B 1 233 ? 1.305 11.688 -4.297 1 69.19 233 LEU B CA 1
ATOM 4505 C C . LEU B 1 233 ? 1.678 11.289 -2.875 1 69.19 233 LEU B C 1
ATOM 4507 O O . LEU B 1 233 ? 2.801 11.539 -2.43 1 69.19 233 LEU B O 1
ATOM 4511 N N . LEU B 1 234 ? 0.682 10.82 -2.27 1 72.06 234 LEU B N 1
ATOM 4512 C CA . LEU B 1 234 ? 0.993 10.156 -1.01 1 72.06 234 LEU B CA 1
ATOM 4513 C C . LEU B 1 234 ? 1.645 8.797 -1.26 1 72.06 234 LEU B C 1
ATOM 4515 O O . LEU B 1 234 ? 0.972 7.844 -1.66 1 72.06 234 LEU B O 1
ATOM 4519 N N . LEU B 1 235 ? 2.723 8.664 -0.98 1 81.75 235 LEU B N 1
ATOM 4520 C CA . LEU B 1 235 ? 3.576 7.523 -1.288 1 81.75 235 LEU B CA 1
ATOM 4521 C C . LEU B 1 235 ? 3.164 6.301 -0.476 1 81.75 235 LEU B C 1
ATOM 4523 O O . LEU B 1 235 ? 2.342 6.402 0.438 1 81.75 235 LEU B O 1
ATOM 4527 N N . ASN B 1 236 ? 3.521 5.016 -0.784 1 82.44 236 ASN B N 1
ATOM 4528 C CA . ASN B 1 236 ? 3.043 3.783 -0.162 1 82.44 236 ASN B CA 1
ATOM 4529 C C . ASN B 1 236 ? 4.195 2.959 0.407 1 82.44 236 ASN B C 1
ATOM 4531 O O . ASN B 1 236 ? 4.035 1.767 0.675 1 82.44 236 ASN B O 1
ATOM 4535 N N . ASN B 1 237 ? 5.266 3.473 0.665 1 88.62 237 ASN B N 1
ATOM 4536 C CA . ASN B 1 237 ? 6.426 2.762 1.195 1 88.62 237 ASN B CA 1
ATOM 4537 C C . ASN B 1 237 ? 6.793 1.562 0.326 1 88.62 237 ASN B C 1
ATOM 4539 O O . ASN B 1 237 ? 7.039 0.47 0.84 1 88.62 237 ASN B O 1
ATOM 4543 N N . THR B 1 238 ? 6.754 1.662 -0.864 1 91.38 238 THR B N 1
ATOM 4544 C CA . THR B 1 238 ? 7.168 0.592 -1.765 1 91.38 238 THR B CA 1
ATOM 4545 C C . THR B 1 238 ? 8.672 0.638 -2.002 1 91.38 238 THR B C 1
ATOM 4547 O O . THR B 1 238 ? 9.281 1.708 -1.949 1 91.38 238 THR B O 1
ATOM 4550 N N . VAL B 1 239 ? 9.242 -0.569 -2.254 1 94.81 239 VAL B N 1
ATOM 4551 C CA . VAL B 1 239 ? 10.672 -0.69 -2.52 1 94.81 239 VAL B CA 1
ATOM 4552 C C . VAL B 1 239 ? 10.898 -1.576 -3.742 1 94.81 239 VAL B C 1
ATOM 4554 O O . VAL B 1 239 ? 10.234 -2.607 -3.9 1 94.81 239 VAL B O 1
ATOM 4557 N N . LEU B 1 240 ? 11.727 -1.115 -4.609 1 96.56 240 LEU B N 1
ATOM 4558 C CA . LEU B 1 240 ? 12.141 -1.906 -5.762 1 96.56 240 LEU B CA 1
ATOM 4559 C C . LEU B 1 240 ? 13.664 -2.008 -5.832 1 96.56 240 LEU B C 1
ATOM 4561 O O . LEU B 1 240 ? 14.352 -0.99 -5.91 1 96.56 240 LEU B O 1
ATOM 4565 N N . PHE B 1 241 ? 14.188 -3.197 -5.719 1 97.06 241 PHE B N 1
ATOM 4566 C CA . PHE B 1 241 ? 15.594 -3.475 -5.98 1 97.06 241 PHE B CA 1
ATOM 4567 C C . PHE B 1 241 ? 15.781 -4.039 -7.383 1 97.06 241 PHE B C 1
ATOM 4569 O O . PHE B 1 241 ? 15.031 -4.918 -7.809 1 97.06 241 PHE B O 1
ATOM 4576 N N . THR B 1 242 ? 16.734 -3.494 -8.094 1 96.31 242 THR B N 1
ATOM 4577 C CA . THR B 1 242 ? 16.922 -3.986 -9.453 1 96.31 242 THR B CA 1
ATOM 4578 C C . THR B 1 242 ? 18.406 -3.959 -9.828 1 96.31 242 THR B C 1
ATOM 4580 O O . THR B 1 242 ? 19.156 -3.102 -9.359 1 96.31 242 THR B O 1
ATOM 4583 N N . ASN B 1 243 ? 18.828 -4.898 -10.523 1 93.81 243 ASN B N 1
ATOM 4584 C CA . ASN B 1 243 ? 20.078 -4.926 -11.258 1 93.81 243 ASN B CA 1
ATOM 4585 C C . ASN B 1 243 ? 19.922 -5.629 -12.602 1 93.81 243 ASN B C 1
ATOM 4587 O O . ASN B 1 243 ? 18.812 -5.797 -13.094 1 93.81 243 ASN B O 1
ATOM 4591 N N . THR B 1 244 ? 20.984 -5.906 -13.297 1 89.38 244 THR B N 1
ATOM 4592 C CA . THR B 1 244 ? 20.922 -6.445 -14.648 1 89.38 244 THR B CA 1
ATOM 4593 C C . THR B 1 244 ? 20.219 -7.801 -14.664 1 89.38 244 THR B C 1
ATOM 4595 O O . THR B 1 244 ? 19.578 -8.164 -15.648 1 89.38 244 THR B O 1
ATOM 4598 N N . ASP B 1 245 ? 20.266 -8.5 -13.508 1 80.75 245 ASP B N 1
ATOM 4599 C CA . ASP B 1 245 ? 19.844 -9.898 -13.508 1 80.75 245 ASP B CA 1
ATOM 4600 C C . ASP B 1 245 ? 18.547 -10.078 -12.734 1 80.75 245 ASP B C 1
ATOM 4602 O O . ASP B 1 245 ? 17.734 -10.945 -13.07 1 80.75 245 ASP B O 1
ATOM 4606 N N . ASP B 1 246 ? 18.438 -9.227 -11.727 1 83.88 246 ASP B N 1
ATOM 4607 C CA . ASP B 1 246 ? 17.359 -9.5 -10.781 1 83.88 246 ASP B CA 1
ATOM 4608 C C . ASP B 1 246 ? 16.562 -8.234 -10.469 1 83.88 246 ASP B C 1
ATOM 4610 O O . ASP B 1 246 ? 17.094 -7.125 -10.562 1 83.88 246 ASP B O 1
ATOM 4614 N N . THR B 1 247 ? 15.305 -8.422 -10.234 1 90.88 247 THR B N 1
ATOM 4615 C CA . THR B 1 247 ? 14.43 -7.367 -9.727 1 90.88 247 THR B CA 1
ATOM 4616 C C . THR B 1 247 ? 13.477 -7.922 -8.672 1 90.88 247 THR B C 1
ATOM 4618 O O . THR B 1 247 ? 12.891 -8.992 -8.859 1 90.88 247 THR B O 1
ATOM 4621 N N . HIS B 1 248 ? 13.43 -7.277 -7.512 1 91.12 248 HIS B N 1
ATOM 4622 C CA . HIS B 1 248 ? 12.469 -7.613 -6.465 1 91.12 248 HIS B CA 1
ATOM 4623 C C . HIS B 1 248 ? 11.648 -6.395 -6.059 1 91.12 248 HIS B C 1
ATOM 4625 O O . HIS B 1 248 ? 12.203 -5.324 -5.805 1 91.12 248 HIS B O 1
ATOM 4631 N N . TYR B 1 249 ? 10.375 -6.582 -6.066 1 92.44 249 TYR B N 1
ATOM 4632 C CA . TYR B 1 249 ? 9.438 -5.523 -5.715 1 92.44 249 TYR B CA 1
ATOM 4633 C C . TYR B 1 249 ? 8.727 -5.84 -4.406 1 92.44 249 TYR B C 1
ATOM 4635 O O . TYR B 1 249 ? 8.133 -6.914 -4.254 1 92.44 249 TYR B O 1
ATOM 4643 N N . PHE B 1 250 ? 8.82 -4.883 -3.424 1 90.31 250 PHE B N 1
ATOM 4644 C CA . PHE B 1 250 ? 8.203 -5.031 -2.109 1 90.31 250 PHE B CA 1
ATOM 4645 C C . PHE B 1 250 ? 6.98 -4.133 -1.979 1 90.31 250 PHE B C 1
ATOM 4647 O O . PHE B 1 250 ? 7.078 -2.914 -2.15 1 90.31 250 PHE B O 1
ATOM 4654 N N . ILE B 1 251 ? 5.852 -4.734 -1.639 1 86.12 251 ILE B N 1
ATOM 4655 C CA . ILE B 1 251 ? 4.578 -4.043 -1.468 1 86.12 251 ILE B CA 1
ATOM 4656 C C . ILE B 1 251 ? 4.145 -4.117 -0.006 1 86.12 251 ILE B C 1
ATOM 4658 O O . ILE B 1 251 ? 4.012 -5.207 0.555 1 86.12 251 ILE B O 1
ATOM 4662 N N . PRO B 1 252 ? 3.865 -2.951 0.472 1 83.88 252 PRO B N 1
ATOM 4663 C CA . PRO B 1 252 ? 3.408 -3.01 1.862 1 83.88 252 PRO B CA 1
ATOM 4664 C C . PRO B 1 252 ? 2.016 -3.619 2 1 83.88 252 PRO B C 1
ATOM 4666 O O . PRO B 1 252 ? 1.143 -3.369 1.165 1 83.88 252 PRO B O 1
ATOM 4669 N N . HIS B 1 253 ? 1.836 -4.496 2.922 1 76.38 253 HIS B N 1
ATOM 4670 C CA . HIS B 1 253 ? 0.534 -5.047 3.275 1 76.38 253 HIS B CA 1
ATOM 4671 C C . HIS B 1 253 ? -0.095 -4.281 4.434 1 76.38 253 HIS B C 1
ATOM 4673 O O . HIS B 1 253 ? -1.205 -3.758 4.305 1 76.38 253 HIS B O 1
ATOM 4679 N N . ASN B 1 254 ? 0.525 -4.281 5.535 1 71.94 254 ASN B N 1
ATOM 4680 C CA . ASN B 1 254 ? 0.18 -3.488 6.707 1 71.94 254 ASN B CA 1
ATOM 4681 C C . ASN B 1 254 ? 1.421 -2.895 7.367 1 71.94 254 ASN B C 1
ATOM 4683 O O . ASN B 1 254 ? 2.453 -2.725 6.719 1 71.94 254 ASN B O 1
ATOM 4687 N N . MET B 1 255 ? 1.46 -2.492 8.5 1 63.69 255 MET B N 1
ATOM 4688 C CA . MET B 1 255 ? 2.566 -1.78 9.133 1 63.69 255 MET B CA 1
ATOM 4689 C C . MET B 1 255 ? 3.861 -2.58 9.023 1 63.69 255 MET B C 1
ATOM 4691 O O . MET B 1 255 ? 4.918 -2.018 8.734 1 63.69 255 MET B O 1
ATOM 4695 N N . LEU B 1 256 ? 3.793 -3.912 9.258 1 63.56 256 LEU B N 1
ATOM 4696 C CA . LEU B 1 256 ? 5.062 -4.625 9.195 1 63.56 256 LEU B CA 1
ATOM 4697 C C . LEU B 1 256 ? 4.914 -5.934 8.422 1 63.56 256 LEU B C 1
ATOM 4699 O O . LEU B 1 256 ? 5.477 -6.957 8.812 1 63.56 256 LEU B O 1
ATOM 4703 N N . SER B 1 257 ? 4.23 -5.828 7.379 1 78.56 257 SER B N 1
ATOM 4704 C CA . SER B 1 257 ? 4.164 -6.953 6.457 1 78.56 257 SER B CA 1
ATOM 4705 C C . SER B 1 257 ? 4.184 -6.48 5.008 1 78.56 257 SER B C 1
ATOM 4707 O O . SER B 1 257 ? 3.678 -5.402 4.691 1 78.56 257 SER B O 1
ATOM 4709 N N . TYR B 1 258 ? 4.945 -7.301 4.309 1 82 258 TYR B N 1
ATOM 4710 C CA . TYR B 1 258 ? 5.016 -6.941 2.896 1 82 258 TYR B CA 1
ATOM 4711 C C . TYR B 1 258 ? 4.812 -8.172 2.014 1 82 258 TYR B C 1
ATOM 4713 O O . TYR B 1 258 ? 4.945 -9.305 2.479 1 82 258 TYR B O 1
ATOM 4721 N N . TYR B 1 259 ? 4.445 -7.852 0.806 1 83.31 259 TYR B N 1
ATOM 4722 C CA . TYR B 1 259 ? 4.547 -8.805 -0.292 1 83.31 259 TYR B CA 1
ATOM 4723 C C . TYR B 1 259 ? 5.809 -8.562 -1.112 1 83.31 259 TYR B C 1
ATOM 4725 O O . TYR B 1 259 ? 6.223 -7.414 -1.299 1 83.31 259 TYR B O 1
ATOM 4733 N N . VAL B 1 260 ? 6.426 -9.594 -1.49 1 84.94 260 VAL B N 1
ATOM 4734 C CA . VAL B 1 260 ? 7.582 -9.453 -2.369 1 84.94 260 VAL B CA 1
ATOM 4735 C C . VAL B 1 260 ? 7.398 -10.32 -3.611 1 84.94 260 VAL B C 1
ATOM 4737 O O . VAL B 1 260 ? 6.824 -11.406 -3.535 1 84.94 260 VAL B O 1
ATOM 4740 N N . THR B 1 261 ? 7.773 -9.758 -4.781 1 82.5 261 THR B N 1
ATOM 4741 C CA . THR B 1 261 ? 7.695 -10.516 -6.023 1 82.5 261 THR B CA 1
ATOM 4742 C C . THR B 1 261 ? 8.898 -10.219 -6.918 1 82.5 261 THR B C 1
ATOM 4744 O O . THR B 1 261 ? 9.453 -9.117 -6.863 1 82.5 261 THR B O 1
ATOM 4747 N N . SER B 1 262 ? 9.281 -11.234 -7.617 1 79.38 262 SER B N 1
ATOM 4748 C CA . SER B 1 262 ? 10.297 -11.07 -8.648 1 79.38 262 SER B CA 1
ATOM 4749 C C . SER B 1 262 ? 9.727 -11.32 -10.039 1 79.38 262 SER B C 1
ATOM 4751 O O . SER B 1 262 ? 10.469 -11.547 -10.992 1 79.38 262 SER B O 1
ATOM 4753 N N . ASP B 1 263 ? 8.359 -11.266 -10.047 1 75.5 263 ASP B N 1
ATOM 4754 C CA . ASP B 1 263 ? 7.707 -11.438 -11.344 1 75.5 263 ASP B CA 1
ATOM 4755 C C . ASP B 1 263 ? 8.117 -10.328 -12.312 1 75.5 263 ASP B C 1
ATOM 4757 O O . ASP B 1 263 ? 7.992 -9.141 -12 1 75.5 263 ASP B O 1
ATOM 4761 N N . LYS B 1 264 ? 8.523 -10.695 -13.492 1 77 264 LYS B N 1
ATOM 4762 C CA . LYS B 1 264 ? 9.102 -9.742 -14.438 1 77 264 LYS B CA 1
ATOM 4763 C C . LYS B 1 264 ? 8.07 -8.711 -14.883 1 77 264 LYS B C 1
ATOM 4765 O O . LYS B 1 264 ? 8.391 -7.531 -15.031 1 77 264 LYS B O 1
ATOM 4770 N N . ASN B 1 265 ? 6.898 -9.141 -15.086 1 77.38 265 ASN B N 1
ATOM 4771 C CA . ASN B 1 265 ? 5.871 -8.227 -15.57 1 77.38 265 ASN B CA 1
ATOM 4772 C C . ASN B 1 265 ? 5.512 -7.176 -14.523 1 77.38 265 ASN B C 1
ATOM 4774 O O . ASN B 1 265 ? 5.449 -5.984 -14.828 1 77.38 265 ASN B O 1
ATOM 4778 N N . ILE B 1 266 ? 5.32 -7.598 -13.305 1 80.44 266 ILE B N 1
ATOM 4779 C CA . ILE B 1 266 ? 4.965 -6.691 -12.219 1 80.44 266 ILE B CA 1
ATOM 4780 C C . ILE B 1 266 ? 6.129 -5.742 -11.938 1 80.44 266 ILE B C 1
ATOM 4782 O O . ILE B 1 266 ? 5.93 -4.539 -11.758 1 80.44 266 ILE B O 1
ATOM 4786 N N . CYS B 1 267 ? 7.273 -6.309 -11.977 1 87.06 267 CYS B N 1
ATOM 4787 C CA . CYS B 1 267 ? 8.453 -5.508 -11.68 1 87.06 267 CYS B CA 1
ATOM 4788 C C . CYS B 1 267 ? 8.688 -4.461 -12.758 1 87.06 267 CYS B C 1
ATOM 4790 O O . CYS B 1 267 ? 9.047 -3.32 -12.453 1 87.06 267 CYS B O 1
ATOM 4792 N N . ASN B 1 268 ? 8.445 -4.852 -13.977 1 86.69 268 ASN B N 1
ATOM 4793 C CA . ASN B 1 268 ? 8.586 -3.895 -15.07 1 86.69 268 ASN B CA 1
ATOM 4794 C C . ASN B 1 268 ? 7.547 -2.783 -14.977 1 86.69 268 ASN B C 1
ATOM 4796 O O . ASN B 1 268 ? 7.859 -1.614 -15.219 1 86.69 268 ASN B O 1
ATOM 4800 N N . GLU B 1 269 ? 6.383 -3.133 -14.695 1 84 269 GLU B N 1
ATOM 4801 C CA . GLU B 1 269 ? 5.324 -2.145 -14.531 1 84 269 GLU B CA 1
ATOM 4802 C C . GLU B 1 269 ? 5.648 -1.17 -13.406 1 84 269 GLU B C 1
ATOM 4804 O O . GLU B 1 269 ? 5.441 0.038 -13.539 1 84 269 GLU B O 1
ATOM 4809 N N . GLU B 1 270 ? 6.156 -1.759 -12.32 1 87.88 270 GLU B N 1
ATOM 4810 C CA . GLU B 1 270 ? 6.5 -0.912 -11.188 1 87.88 270 GLU B CA 1
ATOM 4811 C C . GLU B 1 270 ? 7.676 0.004 -11.516 1 87.88 270 GLU B C 1
ATOM 4813 O O . GLU B 1 270 ? 7.699 1.163 -11.094 1 87.88 270 GLU B O 1
ATOM 4818 N N . GLN B 1 271 ? 8.578 -0.545 -12.211 1 91.19 271 GLN B N 1
ATOM 4819 C CA . GLN B 1 271 ? 9.711 0.277 -12.617 1 91.19 271 GLN B CA 1
ATOM 4820 C C . GLN B 1 271 ? 9.258 1.449 -13.484 1 91.19 271 GLN B C 1
ATOM 4822 O O . GLN B 1 271 ? 9.727 2.576 -13.305 1 91.19 271 GLN B O 1
ATOM 4827 N N . GLU B 1 272 ? 8.398 1.197 -14.375 1 87 272 GLU B N 1
ATOM 4828 C CA . GLU B 1 272 ? 7.844 2.26 -15.211 1 87 272 GLU B CA 1
ATOM 4829 C C . GLU B 1 272 ? 7.105 3.295 -14.367 1 87 272 GLU B C 1
ATOM 4831 O O . GLU B 1 272 ? 7.223 4.5 -14.609 1 87 272 GLU B O 1
ATOM 4836 N N . TYR B 1 273 ? 6.387 2.848 -13.469 1 86.12 273 TYR B N 1
ATOM 4837 C CA . TYR B 1 273 ? 5.648 3.738 -12.578 1 86.12 273 TYR B CA 1
ATOM 4838 C C . TYR B 1 273 ? 6.598 4.629 -11.789 1 86.12 273 TYR B C 1
ATOM 4840 O O . TYR B 1 273 ? 6.371 5.832 -11.656 1 86.12 273 TYR B O 1
ATOM 4848 N N . ILE B 1 274 ? 7.637 4.012 -11.297 1 90.69 274 ILE B N 1
ATOM 4849 C CA . ILE B 1 274 ? 8.602 4.754 -10.492 1 90.69 274 ILE B CA 1
ATOM 4850 C C . ILE B 1 274 ? 9.273 5.828 -11.359 1 90.69 274 ILE B C 1
ATOM 4852 O O . ILE B 1 274 ? 9.469 6.961 -10.906 1 90.69 274 ILE B O 1
ATOM 4856 N N . TYR B 1 275 ? 9.586 5.5 -12.547 1 90.06 275 TYR B N 1
ATOM 4857 C CA . TYR B 1 275 ? 10.211 6.473 -13.438 1 90.06 275 TYR B CA 1
ATOM 4858 C C . TYR B 1 275 ? 9.273 7.637 -13.727 1 90.06 275 TYR B C 1
ATOM 4860 O O . TYR B 1 275 ? 9.703 8.789 -13.789 1 90.06 275 TYR B O 1
ATOM 4868 N N . HIS B 1 276 ? 8.047 7.324 -13.867 1 83.94 276 HIS B N 1
ATOM 4869 C CA . HIS B 1 276 ? 7.062 8.383 -14.047 1 83.94 276 HIS B CA 1
ATOM 4870 C C . HIS B 1 276 ? 6.949 9.25 -12.797 1 83.94 276 HIS B C 1
ATOM 4872 O O . HIS B 1 276 ? 6.805 10.469 -12.883 1 83.94 276 HIS B O 1
ATOM 4878 N N . GLN B 1 277 ? 6.93 8.578 -11.695 1 86.81 277 GLN B N 1
ATOM 4879 C CA . GLN B 1 277 ? 6.895 9.289 -10.422 1 86.81 277 GLN B CA 1
ATOM 4880 C C . GLN B 1 277 ? 8.094 10.227 -10.281 1 86.81 277 GLN B C 1
ATOM 4882 O O . GLN B 1 277 ? 7.949 11.359 -9.812 1 86.81 277 GLN B O 1
ATOM 4887 N N . LEU B 1 278 ? 9.227 9.75 -10.68 1 91.88 278 LEU B N 1
ATOM 4888 C CA . LEU B 1 278 ? 10.445 10.555 -10.617 1 91.88 278 LEU B CA 1
ATOM 4889 C C . LEU B 1 278 ? 10.336 11.773 -11.531 1 91.88 278 LEU B C 1
ATOM 4891 O O . LEU B 1 278 ? 10.75 12.867 -11.156 1 91.88 278 LEU B O 1
ATOM 4895 N N . LYS B 1 279 ? 9.727 11.547 -12.648 1 87.06 279 LYS B N 1
ATOM 4896 C CA . LYS B 1 279 ? 9.57 12.633 -13.609 1 87.06 279 LYS B CA 1
ATOM 4897 C C . LYS B 1 279 ? 8.664 13.727 -13.062 1 87.06 279 LYS B C 1
ATOM 4899 O O . LYS B 1 279 ? 8.859 14.906 -13.359 1 87.06 279 LYS B O 1
ATOM 4904 N N . ASN B 1 280 ? 7.734 13.297 -12.242 1 82.06 280 ASN B N 1
ATOM 4905 C CA . ASN B 1 280 ? 6.793 14.25 -11.664 1 82.06 280 ASN B CA 1
ATOM 4906 C C . ASN B 1 280 ? 7.254 14.742 -10.297 1 82.06 280 ASN B C 1
ATOM 4908 O O . ASN B 1 280 ? 6.477 15.344 -9.555 1 82.06 280 ASN B O 1
ATOM 4912 N N . SER B 1 281 ? 8.461 14.43 -9.938 1 90.81 281 SER B N 1
ATOM 4913 C CA . SER B 1 281 ? 9.055 14.852 -8.68 1 90.81 281 SER B CA 1
ATOM 4914 C C . SER B 1 281 ? 10.203 15.836 -8.914 1 90.81 281 SER B C 1
ATOM 4916 O O . SER B 1 281 ? 10.719 15.938 -10.023 1 90.81 281 SER B O 1
ATOM 4918 N N . LYS B 1 282 ? 10.516 16.594 -7.949 1 92.69 282 LYS B N 1
ATOM 4919 C CA . LYS B 1 282 ? 11.68 17.469 -8 1 92.69 282 LYS B CA 1
ATOM 4920 C C . LYS B 1 282 ? 12.922 16.766 -7.48 1 92.69 282 LYS B C 1
ATOM 4922 O O . LYS B 1 282 ? 12.945 16.281 -6.348 1 92.69 282 LYS B O 1
ATOM 4927 N N . SER B 1 283 ? 13.922 16.672 -8.297 1 95.12 283 SER B N 1
ATOM 4928 C CA . SER B 1 283 ? 15.195 16.141 -7.828 1 95.12 283 SER B CA 1
ATOM 4929 C C . SER B 1 283 ? 15.883 17.125 -6.875 1 95.12 283 SER B C 1
ATOM 4931 O O . SER B 1 283 ? 16.312 18.203 -7.289 1 95.12 283 SER B O 1
ATOM 4933 N N . LEU B 1 284 ? 16 16.766 -5.68 1 95.81 284 LEU B N 1
ATOM 4934 C CA . LEU B 1 284 ? 16.656 17.641 -4.707 1 95.81 284 LEU B CA 1
ATOM 4935 C C . LEU B 1 284 ? 18.172 17.547 -4.809 1 95.81 284 LEU B C 1
ATOM 4937 O O . LEU B 1 284 ? 18.875 18.531 -4.582 1 95.81 284 LEU B O 1
ATOM 4941 N N . SER B 1 285 ? 18.625 16.375 -5.125 1 92.38 285 SER B N 1
ATOM 4942 C CA . SER B 1 285 ? 20.047 16.172 -5.273 1 92.38 285 SER B CA 1
ATOM 4943 C C . SER B 1 285 ? 20.609 17.016 -6.422 1 92.38 285 SER B C 1
ATOM 4945 O O . SER B 1 285 ? 21.797 17.391 -6.406 1 92.38 285 SER B O 1
ATOM 4947 N N . ASN B 1 286 ? 19.75 17.328 -7.398 1 90.06 286 ASN B N 1
ATOM 4948 C CA . ASN B 1 286 ? 20.188 18.094 -8.555 1 90.06 286 ASN B CA 1
ATOM 4949 C C . ASN B 1 286 ? 19.562 19.469 -8.586 1 90.06 286 ASN B C 1
ATOM 4951 O O . ASN B 1 286 ? 19.578 20.141 -9.625 1 90.06 286 ASN B O 1
ATOM 4955 N N . SER B 1 287 ? 18.953 19.844 -7.5 1 89.38 287 SER B N 1
ATOM 4956 C CA . SER B 1 287 ? 18.328 21.156 -7.414 1 89.38 287 SER B CA 1
ATOM 4957 C C . SER B 1 287 ? 19.234 22.172 -6.727 1 89.38 287 SER B C 1
ATOM 4959 O O . SER B 1 287 ? 20.297 21.797 -6.203 1 89.38 287 SER B O 1
ATOM 4961 N N . GLY B 1 288 ? 18.859 23.438 -6.797 1 86.44 288 GLY B N 1
ATOM 4962 C CA . GLY B 1 288 ? 19.609 24.484 -6.121 1 86.44 288 GLY B CA 1
ATOM 4963 C C . GLY B 1 288 ? 19.484 24.422 -4.609 1 86.44 288 GLY B C 1
ATOM 4964 O O . GLY B 1 288 ? 18.625 23.734 -4.078 1 86.44 288 GLY B O 1
ATOM 4965 N N . THR B 1 289 ? 20.344 25.062 -3.926 1 90 289 THR B N 1
ATOM 4966 C CA . THR B 1 289 ? 20.422 25.078 -2.469 1 90 289 THR B CA 1
ATOM 4967 C C . THR B 1 289 ? 19.125 25.609 -1.861 1 90 289 THR B C 1
ATOM 4969 O O . THR B 1 289 ? 18.703 25.156 -0.793 1 90 289 THR B O 1
ATOM 4972 N N . LYS B 1 290 ? 18.5 26.438 -2.479 1 92.88 290 LYS B N 1
ATOM 4973 C CA . LYS B 1 290 ? 17.266 27.016 -1.958 1 92.88 290 LYS B CA 1
ATOM 4974 C C . LYS B 1 290 ? 16.172 25.969 -1.871 1 92.88 290 LYS B C 1
ATOM 4976 O O . LYS B 1 290 ? 15.477 25.875 -0.854 1 92.88 290 LYS B O 1
ATOM 4981 N N . ASP B 1 291 ? 15.992 25.203 -2.9 1 91.94 291 ASP B N 1
ATOM 4982 C CA . ASP B 1 291 ? 14.984 24.156 -2.928 1 91.94 291 ASP B CA 1
ATOM 4983 C C . ASP B 1 291 ? 15.25 23.109 -1.84 1 91.94 291 ASP B C 1
ATOM 4985 O O . ASP B 1 291 ? 14.32 22.656 -1.173 1 91.94 291 ASP B O 1
ATOM 4989 N N . GLN B 1 292 ? 16.438 22.766 -1.691 1 94.62 292 GLN B N 1
ATOM 4990 C CA . GLN B 1 292 ? 16.828 21.828 -0.648 1 94.62 292 GLN B CA 1
ATOM 4991 C C . GLN B 1 292 ? 16.469 22.359 0.736 1 94.62 292 GLN B C 1
ATOM 4993 O O . GLN B 1 292 ? 15.852 21.672 1.542 1 94.62 292 GLN B O 1
ATOM 4998 N N . LYS B 1 293 ? 16.844 23.609 0.961 1 94.75 293 LYS B N 1
ATOM 4999 C CA . LYS B 1 293 ? 16.609 24.234 2.266 1 94.75 293 LYS B CA 1
ATOM 5000 C C . LYS B 1 293 ? 15.125 24.328 2.574 1 94.75 293 LYS B C 1
ATOM 5002 O O . LYS B 1 293 ? 14.703 24.141 3.717 1 94.75 293 LYS B O 1
ATOM 5007 N N . ILE B 1 294 ? 14.352 24.625 1.577 1 94.94 294 ILE B N 1
ATOM 5008 C CA . ILE B 1 294 ? 12.906 24.75 1.762 1 94.94 294 ILE B CA 1
ATOM 5009 C C . ILE B 1 294 ? 12.328 23.406 2.184 1 94.94 294 ILE B C 1
ATOM 5011 O O . ILE B 1 294 ? 11.555 23.328 3.146 1 94.94 294 ILE B O 1
ATOM 5015 N N . PHE B 1 295 ? 12.742 22.406 1.473 1 95.69 295 PHE B N 1
ATOM 5016 C CA . PHE B 1 295 ? 12.234 21.062 1.746 1 95.69 295 PHE B CA 1
ATOM 5017 C C . PHE B 1 295 ? 12.602 20.625 3.154 1 95.69 295 PHE B C 1
ATOM 5019 O O . PHE B 1 295 ? 11.734 20.234 3.938 1 95.69 295 PHE B O 1
ATOM 5026 N N . PHE B 1 296 ? 13.797 20.672 3.533 1 97.25 296 PHE B N 1
ATOM 5027 C CA . PHE B 1 296 ? 14.266 20.172 4.82 1 97.25 296 PHE B CA 1
ATOM 5028 C C . PHE B 1 296 ? 13.797 21.062 5.953 1 97.25 296 PHE B C 1
ATOM 5030 O O . PHE B 1 296 ? 13.516 20.594 7.059 1 97.25 296 PHE B O 1
ATOM 5037 N N . ASN B 1 297 ? 13.719 22.359 5.652 1 97.19 297 ASN B N 1
ATOM 5038 C CA . ASN B 1 297 ? 13.258 23.297 6.68 1 97.19 297 ASN B CA 1
ATOM 5039 C C . ASN B 1 297 ? 11.82 23 7.09 1 97.19 297 ASN B C 1
ATOM 5041 O O . ASN B 1 297 ? 11.445 23.188 8.25 1 97.19 297 ASN B O 1
ATOM 5045 N N . ARG B 1 298 ? 11.016 22.547 6.164 1 94.81 298 ARG B N 1
ATOM 5046 C CA . ARG B 1 298 ? 9.656 22.141 6.508 1 94.81 298 ARG B CA 1
ATOM 5047 C C . ARG B 1 298 ? 9.656 21.016 7.535 1 94.81 298 ARG B C 1
ATOM 5049 O O . ARG B 1 298 ? 8.852 21.031 8.469 1 94.81 298 ARG B O 1
ATOM 5056 N N . MET B 1 299 ? 10.531 20.109 7.379 1 96.5 299 MET B N 1
ATOM 5057 C CA . MET B 1 299 ? 10.633 19 8.312 1 96.5 299 MET B CA 1
ATOM 5058 C C . MET B 1 299 ? 11.172 19.453 9.656 1 96.5 299 MET B C 1
ATOM 5060 O O . MET B 1 299 ? 10.68 19.047 10.703 1 96.5 299 MET B O 1
ATOM 5064 N N . TYR B 1 300 ? 12.172 20.359 9.609 1 97.88 300 TYR B N 1
ATOM 5065 C CA . TYR B 1 300 ? 12.734 20.891 10.844 1 97.88 300 TYR B CA 1
ATOM 5066 C C . TYR B 1 300 ? 11.688 21.656 11.641 1 97.88 300 TYR B C 1
ATOM 5068 O O . TYR B 1 300 ? 11.625 21.562 12.867 1 97.88 300 TYR B O 1
ATOM 5076 N N . GLN B 1 301 ? 10.883 22.375 10.938 1 97.12 301 GLN B N 1
ATOM 5077 C CA . GLN B 1 301 ? 9.828 23.141 11.602 1 97.12 301 GLN B CA 1
ATOM 5078 C C . GLN B 1 301 ? 8.82 22.219 12.266 1 97.12 301 GLN B C 1
ATOM 5080 O O . GLN B 1 301 ? 8.344 22.5 13.367 1 97.12 301 GLN B O 1
ATOM 5085 N N . LYS B 1 302 ? 8.484 21.188 11.625 1 95.69 302 LYS B N 1
ATOM 5086 C CA . LYS B 1 302 ? 7.566 20.219 12.211 1 95.69 302 LYS B CA 1
ATOM 5087 C C . LYS B 1 302 ? 8.156 19.594 13.477 1 95.69 302 LYS B C 1
ATOM 5089 O O . LYS B 1 302 ? 7.457 19.438 14.477 1 95.69 302 LYS B O 1
ATOM 5094 N N . ILE B 1 303 ? 9.406 19.219 13.391 1 97.81 303 ILE B N 1
ATOM 5095 C CA . ILE B 1 303 ? 10.086 18.625 14.531 1 97.81 303 ILE B CA 1
ATOM 5096 C C . ILE B 1 303 ? 10.078 19.609 15.703 1 97.81 303 ILE B C 1
ATOM 5098 O O . ILE B 1 303 ? 9.789 19.234 16.844 1 97.81 303 ILE B O 1
ATOM 5102 N N . GLU B 1 304 ? 10.344 20.875 15.391 1 97.75 304 GLU B N 1
ATOM 5103 C CA . GLU B 1 304 ? 10.344 21.906 16.422 1 97.75 304 GLU B CA 1
ATOM 5104 C C . GLU B 1 304 ? 8.945 22.094 17.016 1 97.75 304 GLU B C 1
ATOM 5106 O O . GLU B 1 304 ? 8.805 22.344 18.203 1 97.75 304 GLU B O 1
ATOM 5111 N N . PHE B 1 305 ? 8.023 22.031 16.234 1 96.31 305 PHE B N 1
ATOM 5112 C CA . PHE B 1 305 ? 6.645 22.141 16.688 1 96.31 305 PHE B CA 1
ATOM 5113 C C . PHE B 1 305 ? 6.32 21.062 17.703 1 96.31 305 PHE B C 1
ATOM 5115 O O . PHE B 1 305 ? 5.773 21.328 18.781 1 96.31 305 PHE B O 1
ATOM 5122 N N . TYR B 1 306 ? 6.621 19.812 17.375 1 96.44 306 TYR B N 1
ATOM 5123 C CA . TYR B 1 306 ? 6.336 18.703 18.281 1 96.44 306 TYR B CA 1
ATOM 5124 C C . TYR B 1 306 ? 7.195 18.781 19.531 1 96.44 306 TYR B C 1
ATOM 5126 O O . TYR B 1 306 ? 6.754 18.391 20.625 1 96.44 306 TYR B O 1
ATOM 5134 N N . LYS B 1 307 ? 8.414 19.281 19.391 1 97.56 307 LYS B N 1
ATOM 5135 C CA . LYS B 1 307 ? 9.258 19.5 20.562 1 97.56 307 LYS B CA 1
ATOM 5136 C C . LYS B 1 307 ? 8.602 20.469 21.531 1 97.56 307 LYS B C 1
ATOM 5138 O O . LYS B 1 307 ? 8.523 20.203 22.734 1 97.56 307 LYS B O 1
ATOM 5143 N N . THR B 1 308 ? 8.07 21.547 20.984 1 97.06 308 THR B N 1
ATOM 5144 C CA . THR B 1 308 ? 7.398 22.562 21.797 1 97.06 308 THR B CA 1
ATOM 5145 C C . THR B 1 308 ? 6.137 22 22.438 1 97.06 308 THR B C 1
ATOM 5147 O O . THR B 1 308 ? 5.848 22.281 23.609 1 97.06 308 THR B O 1
ATOM 5150 N N . LYS B 1 309 ? 5.488 21.234 21.672 1 95.31 309 LYS B N 1
ATOM 5151 C CA . LYS B 1 309 ? 4.27 20.609 22.188 1 95.31 309 LYS B CA 1
ATOM 5152 C C . LYS B 1 309 ? 4.574 19.688 23.359 1 95.31 309 LYS B C 1
ATOM 5154 O O . LYS B 1 309 ? 3.838 19.672 24.344 1 95.31 309 LYS B O 1
ATOM 5159 N N . ILE B 1 310 ? 5.613 18.922 23.266 1 95.5 310 ILE B N 1
ATOM 5160 C CA . ILE B 1 310 ? 6.012 18 24.328 1 95.5 310 ILE B CA 1
ATOM 5161 C C . ILE B 1 310 ? 6.434 18.766 25.562 1 95.5 310 ILE B C 1
ATOM 5163 O O . ILE B 1 310 ? 6.02 18.453 26.688 1 95.5 310 ILE B O 1
ATOM 5167 N N . ILE B 1 311 ? 7.129 19.859 25.391 1 95.19 311 ILE B N 1
ATOM 5168 C CA . ILE B 1 311 ? 7.633 20.672 26.5 1 95.19 311 ILE B CA 1
ATOM 5169 C C . ILE B 1 311 ? 6.469 21.359 27.219 1 95.19 311 ILE B C 1
ATOM 5171 O O . ILE B 1 311 ? 6.41 21.375 28.438 1 95.19 311 ILE B O 1
ATOM 5175 N N . GLN B 1 312 ? 5.492 21.781 26.422 1 92.38 312 GLN B N 1
ATOM 5176 C CA . GLN B 1 312 ? 4.359 22.516 26.984 1 92.38 312 GLN B CA 1
ATOM 5177 C C . GLN B 1 312 ? 3.373 21.578 27.672 1 92.38 312 GLN B C 1
ATOM 5179 O O . GLN B 1 312 ? 2.586 22 28.516 1 92.38 312 GLN B O 1
ATOM 5184 N N . TYR B 1 313 ? 3.461 20.375 27.281 1 89.31 313 TYR B N 1
ATOM 5185 C CA . TYR B 1 313 ? 2.543 19.406 27.875 1 89.31 313 TYR B CA 1
ATOM 5186 C C . TYR B 1 313 ? 2.824 19.203 29.359 1 89.31 313 TYR B C 1
ATOM 5188 O O . TYR B 1 313 ? 1.917 18.891 30.125 1 89.31 313 TYR B O 1
ATOM 5196 N N . ILE B 1 314 ? 3.988 19.344 29.906 1 82.5 314 ILE B N 1
ATOM 5197 C CA . ILE B 1 314 ? 4.359 19.094 31.297 1 82.5 314 ILE B CA 1
ATOM 5198 C C . ILE B 1 314 ? 4.238 20.391 32.094 1 82.5 314 ILE B C 1
ATOM 5200 O O . ILE B 1 314 ? 4.246 20.375 33.312 1 82.5 314 ILE B O 1
ATOM 5204 N N . GLU B 1 315 ? 4.109 21.547 31.406 1 74.19 315 GLU B N 1
ATOM 5205 C CA . GLU B 1 315 ? 3.885 22.797 32.125 1 74.19 315 GLU B CA 1
ATOM 5206 C C . GLU B 1 315 ? 2.408 22.984 32.438 1 74.19 315 GLU B C 1
ATOM 5208 O O . GLU B 1 315 ? 2.066 23.438 33.531 1 74.19 315 GLU B O 1
#